Protein AF-0000000080308800 (afdb_homodimer)

Solvent-accessible surface area (backbone atoms only — not comparable to full-atom values): 27807 Å² total; per-residue (Å²): 137,79,76,79,68,70,75,66,76,70,66,72,67,48,75,82,50,68,54,34,35,30,40,33,34,30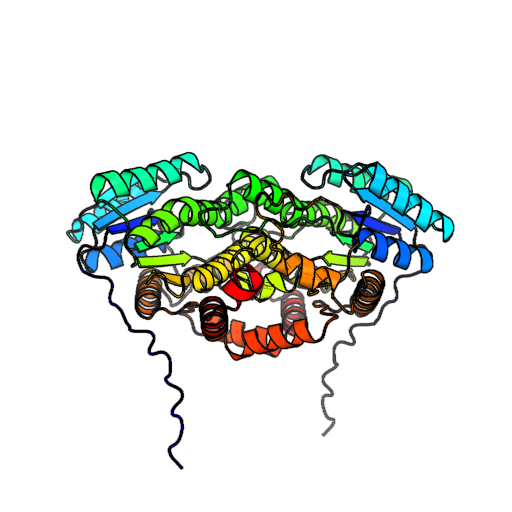,19,28,42,34,51,30,27,28,38,49,39,55,38,15,68,52,42,18,28,37,41,36,21,13,73,46,65,68,34,31,51,51,36,50,52,58,26,44,74,55,69,27,52,74,47,76,46,84,33,53,54,68,37,59,66,47,48,44,50,51,44,50,48,37,34,73,75,66,73,42,53,35,32,41,34,39,46,42,68,60,53,52,43,37,45,83,41,66,52,53,65,69,58,42,49,52,39,38,32,32,38,28,45,22,40,51,44,49,44,34,55,41,44,58,56,23,54,74,67,42,35,34,38,36,40,38,61,40,27,35,44,28,72,68,19,52,60,42,23,40,60,41,12,18,21,22,15,19,42,40,26,42,35,47,15,45,36,26,68,25,58,83,39,54,42,31,35,19,26,35,22,43,59,66,39,29,42,74,65,66,84,66,50,60,34,88,37,59,64,42,70,34,58,48,44,47,22,70,66,31,90,41,43,27,56,59,49,30,52,47,46,51,53,29,43,29,50,50,32,39,67,35,49,78,40,68,66,36,48,49,50,52,51,46,38,64,73,42,49,59,55,39,42,54,51,50,22,50,46,41,62,78,30,57,45,42,63,37,62,53,72,115,137,82,75,79,69,71,75,66,76,70,67,74,68,48,75,80,51,68,55,33,34,29,40,32,33,30,19,28,42,35,53,30,26,28,38,48,40,55,39,15,68,54,42,19,28,37,40,36,21,13,72,45,65,69,35,30,50,51,36,50,53,58,25,45,75,56,69,25,53,73,47,75,46,84,34,53,53,66,36,58,66,49,48,44,49,50,45,50,49,38,35,73,74,66,73,41,52,35,32,41,35,39,46,41,65,59,53,50,44,38,46,82,43,67,50,53,65,68,58,42,48,53,38,40,33,31,38,30,44,22,40,52,44,48,44,35,55,40,43,56,57,22,54,74,69,44,36,35,39,36,38,39,59,40,26,36,44,30,73,68,19,52,61,41,24,40,61,40,11,18,23,21,15,19,42,42,26,41,36,46,14,44,38,27,67,25,59,83,40,54,41,31,34,17,25,35,22,41,59,66,38,31,42,74,65,64,85,64,51,60,35,87,38,59,65,43,69,37,57,50,46,46,21,71,67,30,91,41,43,27,56,57,50,30,52,48,47,52,54,30,42,30,51,48,32,40,66,35,49,79,40,66,66,34,47,50,50,53,51,48,38,65,73,42,49,61,56,38,42,53,51,52,22,50,46,42,63,78,29,57,44,41,64,40,63,52,70,116

InterPro domains:
  IPR002347 Short-chain dehydrogenase/reductase SDR [PF00106] (23-210)
  IPR002347 Short-chain dehydrogenase/reductase SDR [PR00080] (95-106)
  IPR002347 Short-chain dehydrogenase/reductase SDR [PR00080] (148-156)
  IPR002347 Short-chain dehydrogenase/reductase SDR [PR00080] (168-187)
  IPR002347 Short-chain dehydrogenase/reductase SDR [PR00081] (21-38)
  IPR002347 Short-chain dehydrogenase/reductase SDR [PR00081] (95-106)
  IPR002347 Short-chain dehydrogenase/reductase SDR [PR00081] (142-158)
  IPR002347 Short-chain dehydrogenase/reductase SDR [PR00081] (168-187)
  IPR002347 Short-chain dehydrogenase/reductase SDR [PR00081] (189-206)
  IPR020904 Short-chain dehydrogenase/reductase, conserved site [PS00061] (155-183)
  IPR036291 NAD(P)-binding domain superfamily [SSF51735] (19-262)

Structure (mmCIF, N/CA/C/O backbone):
data_AF-0000000080308800-model_v1
#
loop_
_entity.id
_entity.type
_entity.pdbx_description
1 polymer 'Oxidoreductase, short chain dehydrogenase/reductase family'
#
loop_
_atom_site.group_PDB
_atom_site.id
_atom_site.type_symbol
_atom_site.label_atom_id
_atom_site.label_alt_id
_atom_site.label_comp_id
_atom_site.label_asym_id
_atom_site.label_entity_id
_atom_site.label_seq_id
_atom_site.pdbx_PDB_ins_code
_atom_site.Cartn_x
_atom_site.Cartn_y
_atom_site.Cartn_z
_atom_site.occupancy
_atom_site.B_iso_or_equiv
_atom_site.auth_seq_id
_atom_site.auth_comp_id
_atom_site.auth_asym_id
_atom_site.auth_atom_id
_atom_site.pdbx_PDB_model_num
ATOM 1 N N . MET A 1 1 ? 21.297 4.211 -44.062 1 25.95 1 MET A N 1
ATOM 2 C CA . MET A 1 1 ? 20.547 4.898 -43.031 1 25.95 1 MET A CA 1
ATOM 3 C C . MET A 1 1 ? 19.656 3.922 -42.25 1 25.95 1 MET A C 1
ATOM 5 O O . MET A 1 1 ? 18.484 3.742 -42.594 1 25.95 1 MET A O 1
ATOM 9 N N . GLY A 1 2 ? 20.141 2.686 -41.875 1 29.83 2 GLY A N 1
ATOM 10 C CA . GLY A 1 2 ? 19.469 1.506 -41.344 1 29.83 2 GLY A CA 1
ATOM 11 C C . GLY A 1 2 ? 18.859 1.725 -39.969 1 29.83 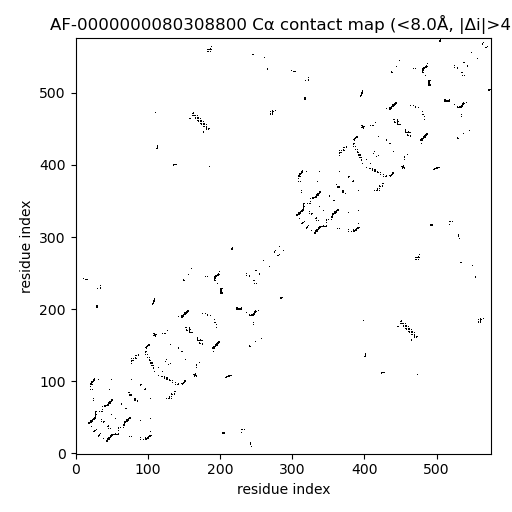2 GLY A C 1
ATOM 12 O O . GLY A 1 2 ? 19.5 2.295 -39.094 1 29.83 2 GLY A O 1
ATOM 13 N N . GLY A 1 3 ? 17.531 1.901 -39.969 1 29.77 3 GLY A N 1
ATOM 14 C CA . GLY A 1 3 ? 16.688 2.211 -38.844 1 29.77 3 GLY A CA 1
ATOM 15 C C . GLY A 1 3 ? 16.938 1.305 -37.625 1 29.77 3 GLY A C 1
ATOM 16 O O . GLY A 1 3 ? 17.125 0.095 -37.812 1 29.77 3 GLY A O 1
ATOM 17 N N . ALA A 1 4 ? 17.75 1.737 -36.656 1 31.89 4 ALA A N 1
ATOM 18 C CA . ALA A 1 4 ? 17.938 1.038 -35.406 1 31.89 4 ALA A CA 1
ATOM 19 C C . ALA A 1 4 ? 16.609 0.513 -34.844 1 31.89 4 ALA A C 1
ATOM 21 O O . ALA A 1 4 ? 15.781 1.288 -34.375 1 31.89 4 ALA A O 1
ATOM 22 N N . ARG A 1 5 ? 15.984 -0.491 -35.562 1 31.8 5 ARG A N 1
ATOM 23 C CA . ARG A 1 5 ? 14.805 -1.119 -35 1 31.8 5 ARG A CA 1
ATOM 24 C C . ARG A 1 5 ? 15.023 -1.452 -33.531 1 31.8 5 ARG A C 1
ATOM 26 O O . ARG A 1 5 ? 16.047 -2.039 -33.156 1 31.8 5 ARG A O 1
ATOM 33 N N . GLY A 1 6 ? 14.719 -0.58 -32.688 1 32.81 6 GLY A N 1
ATOM 34 C CA . GLY A 1 6 ? 14.734 -0.789 -31.25 1 32.81 6 GLY A CA 1
ATOM 35 C C . GLY A 1 6 ? 14.398 -2.213 -30.859 1 32.81 6 GLY A C 1
ATOM 36 O O . GLY A 1 6 ? 13.414 -2.781 -31.344 1 32.81 6 GLY A O 1
ATOM 37 N N . ARG A 1 7 ? 15.352 -3.137 -30.797 1 28.95 7 ARG A N 1
ATOM 38 C CA . ARG A 1 7 ? 15.133 -4.48 -30.281 1 28.95 7 ARG A CA 1
ATOM 39 C C . ARG A 1 7 ? 14.07 -4.477 -29.188 1 28.95 7 ARG A C 1
ATOM 41 O O . ARG A 1 7 ? 14.297 -3.953 -28.094 1 28.95 7 ARG A O 1
ATOM 48 N N . ARG A 1 8 ? 12.859 -4.312 -29.547 1 34.62 8 ARG A N 1
ATOM 49 C CA . ARG A 1 8 ? 11.805 -4.664 -28.594 1 34.62 8 ARG A CA 1
ATOM 50 C C . ARG A 1 8 ? 12.203 -5.867 -27.75 1 34.62 8 ARG A C 1
ATOM 52 O O . ARG A 1 8 ? 12.516 -6.934 -28.281 1 34.62 8 ARG A O 1
ATOM 59 N N . LEU A 1 9 ? 12.883 -5.699 -26.703 1 39.72 9 LEU A N 1
ATOM 60 C CA . LEU A 1 9 ? 13.148 -6.793 -25.781 1 39.72 9 LEU A CA 1
ATOM 61 C C . LEU A 1 9 ? 12.039 -7.836 -25.828 1 39.72 9 LEU A C 1
ATOM 63 O O . LEU A 1 9 ? 10.898 -7.551 -25.484 1 39.72 9 LEU A O 1
ATOM 67 N N . ARG A 1 10 ? 12.047 -8.602 -26.828 1 40.31 10 ARG A N 1
ATOM 68 C CA . ARG A 1 10 ? 11.117 -9.711 -27.016 1 40.31 10 ARG A CA 1
ATOM 69 C C . ARG A 1 10 ? 10.859 -10.43 -25.688 1 40.31 10 ARG A C 1
ATOM 71 O O . ARG A 1 10 ? 11.773 -11.023 -25.109 1 40.31 10 ARG A O 1
ATOM 78 N N . MET A 1 11 ? 10.062 -9.812 -24.859 1 48.62 11 MET A N 1
ATOM 79 C CA . MET A 1 11 ? 9.633 -10.594 -23.703 1 48.62 11 MET A CA 1
ATOM 80 C C . MET A 1 11 ? 9.32 -12.031 -24.094 1 48.62 11 MET A C 1
ATOM 82 O O . MET A 1 11 ? 8.469 -12.273 -24.953 1 48.62 11 MET A O 1
ATOM 86 N N . THR A 1 12 ? 10.266 -12.914 -24.25 1 51.81 12 THR A N 1
ATOM 87 C CA . THR A 1 12 ? 10.086 -14.32 -24.609 1 51.81 12 THR A CA 1
ATOM 88 C C . THR A 1 12 ? 8.898 -14.922 -23.859 1 51.81 12 THR A C 1
ATOM 90 O O . THR A 1 12 ? 8.805 -14.805 -22.641 1 51.81 12 THR A O 1
ATOM 93 N N . THR A 1 13 ? 7.742 -15.039 -24.531 1 64.81 13 THR A N 1
ATOM 94 C CA . THR A 1 13 ? 6.555 -15.742 -24.062 1 64.81 13 THR A CA 1
ATOM 95 C C . THR A 1 13 ? 6.891 -17.188 -23.703 1 64.81 13 THR A C 1
ATOM 97 O O . THR A 1 13 ? 7.523 -17.891 -24.484 1 64.81 13 THR A O 1
ATOM 100 N N . SER A 1 14 ? 6.996 -17.484 -22.344 1 81.38 14 SER A N 1
ATOM 101 C CA . SER A 1 14 ? 7.133 -18.859 -21.891 1 81.38 14 SER A CA 1
ATOM 102 C C . SER A 1 14 ? 5.824 -19.391 -21.312 1 81.38 14 SER A C 1
ATOM 104 O O . SER A 1 14 ? 5.148 -18.688 -20.547 1 81.38 14 SER A O 1
ATOM 106 N N . LYS A 1 15 ? 5.391 -20.516 -21.828 1 91.31 15 LYS A N 1
ATOM 107 C CA . LYS A 1 15 ? 4.203 -21.188 -21.312 1 91.31 15 LYS A CA 1
ATOM 108 C C . LYS A 1 15 ? 4.504 -21.922 -20.016 1 91.31 15 LYS A C 1
ATOM 110 O O . LYS A 1 15 ? 5.586 -22.484 -19.859 1 91.31 15 LYS A O 1
ATOM 115 N N . ILE A 1 16 ? 3.568 -21.859 -19.094 1 95.25 16 ILE A N 1
ATOM 116 C CA . ILE A 1 16 ? 3.67 -22.688 -17.906 1 95.25 16 ILE A CA 1
ATOM 117 C C . ILE A 1 16 ? 3.633 -24.156 -18.297 1 95.25 16 ILE A C 1
ATOM 119 O O . ILE A 1 16 ? 2.658 -24.625 -18.906 1 95.25 16 ILE A O 1
ATOM 123 N N . PRO A 1 17 ? 4.613 -24.875 -18.016 1 93.69 17 PRO A N 1
ATOM 124 C CA . PRO A 1 17 ? 4.688 -26.266 -18.484 1 93.69 17 PRO A CA 1
ATOM 125 C C . PRO A 1 17 ? 3.756 -27.203 -17.719 1 93.69 17 PRO A C 1
ATOM 127 O O . PRO A 1 17 ? 3.375 -26.906 -16.594 1 93.69 17 PRO A O 1
ATOM 130 N N . SER A 1 18 ? 3.449 -28.266 -18.453 1 94.94 18 SER A N 1
ATOM 131 C CA . SER A 1 18 ? 2.801 -29.344 -17.734 1 94.94 18 SER A CA 1
ATOM 132 C C . SER A 1 18 ? 3.678 -29.859 -16.594 1 94.94 18 SER A C 1
ATOM 134 O O . SER A 1 18 ? 4.895 -29.969 -16.75 1 94.94 18 SER A O 1
ATOM 136 N N . GLY A 1 19 ? 3.047 -30.094 -15.422 1 96.19 19 GLY A N 1
ATOM 137 C CA . GLY A 1 19 ? 3.783 -30.547 -14.258 1 96.19 19 GLY A CA 1
ATOM 138 C C . GLY A 1 19 ? 4.301 -29.422 -13.391 1 96.19 19 GLY A C 1
ATOM 139 O O . GLY A 1 19 ? 4.941 -29.656 -12.367 1 96.19 19 GLY A O 1
ATOM 140 N N . ALA A 1 20 ? 4.035 -28.188 -13.844 1 97.06 20 ALA A N 1
ATOM 141 C CA . ALA A 1 20 ? 4.516 -27.047 -13.07 1 97.06 20 ALA A CA 1
ATOM 142 C C . ALA A 1 20 ? 4.109 -27.156 -11.602 1 97.06 20 ALA A C 1
ATOM 144 O O . ALA A 1 20 ? 2.949 -27.453 -11.297 1 97.06 20 ALA A O 1
ATOM 145 N N . ARG A 1 21 ? 5.059 -27.047 -10.703 1 98 21 ARG A N 1
ATOM 146 C CA . ARG A 1 21 ? 4.836 -27.031 -9.258 1 98 21 ARG A CA 1
ATOM 147 C C . ARG A 1 21 ? 4.242 -25.703 -8.805 1 98 21 ARG A C 1
ATOM 149 O O . ARG A 1 21 ? 4.938 -24.688 -8.781 1 98 21 ARG A O 1
ATOM 156 N N . SER A 1 22 ? 2.934 -25.734 -8.477 1 98.62 22 SER A N 1
ATOM 157 C CA . SER A 1 22 ? 2.186 -24.5 -8.281 1 98.62 22 SER A CA 1
ATOM 158 C C . SER A 1 22 ? 1.629 -24.406 -6.867 1 98.62 22 SER A C 1
ATOM 160 O O . SER A 1 22 ? 0.967 -25.328 -6.391 1 98.62 22 SER A O 1
ATOM 162 N N . VAL A 1 23 ? 1.901 -23.297 -6.219 1 98.88 23 VAL A N 1
ATOM 163 C CA . VAL A 1 23 ? 1.434 -23.016 -4.863 1 98.88 23 VAL A CA 1
ATOM 164 C C . VAL A 1 23 ? 0.391 -21.906 -4.895 1 98.88 23 VAL A C 1
ATOM 166 O O . VAL A 1 23 ? 0.621 -20.844 -5.48 1 98.88 23 VAL A O 1
ATOM 169 N N . ILE A 1 24 ? -0.815 -22.141 -4.277 1 98.88 24 ILE A N 1
ATOM 170 C CA . ILE A 1 24 ? -1.906 -21.172 -4.281 1 98.88 24 ILE A CA 1
ATOM 171 C C . ILE A 1 24 ? -2.426 -20.969 -2.861 1 98.88 24 ILE A C 1
ATOM 173 O O . ILE A 1 24 ? -2.744 -21.938 -2.166 1 98.88 24 ILE A O 1
ATOM 177 N N . THR A 1 25 ? -2.469 -19.734 -2.42 1 98.81 25 THR A N 1
ATOM 178 C CA . THR A 1 25 ? -3.148 -19.406 -1.174 1 98.81 25 THR A CA 1
ATOM 179 C C . THR A 1 25 ? -4.57 -18.922 -1.444 1 98.81 25 THR A C 1
ATOM 181 O O . THR A 1 25 ? -4.852 -18.375 -2.51 1 98.81 25 THR A O 1
ATOM 184 N N . GLY A 1 26 ? -5.418 -19.125 -0.43 1 98 26 GLY A N 1
ATOM 185 C CA . GLY A 1 26 ? -6.816 -18.781 -0.639 1 98 26 GLY A CA 1
ATOM 186 C C . GLY A 1 26 ? -7.484 -19.609 -1.721 1 98 26 GLY A C 1
ATOM 187 O O . GLY A 1 26 ? -8.227 -19.078 -2.551 1 98 26 GLY A O 1
ATOM 188 N N . ALA A 1 27 ? -7.223 -20.859 -1.742 1 98.31 27 ALA A N 1
ATOM 189 C CA . ALA A 1 27 ? -7.637 -21.734 -2.842 1 98.31 27 ALA A CA 1
ATOM 190 C C . ALA A 1 27 ? -9.023 -22.312 -2.586 1 98.31 27 ALA A C 1
ATOM 192 O O . ALA A 1 27 ? -9.547 -23.062 -3.414 1 98.31 27 ALA A O 1
ATOM 193 N N . GLY A 1 28 ? -9.648 -21.969 -1.49 1 96.88 28 GLY A N 1
ATOM 194 C CA . GLY A 1 28 ? -10.867 -22.641 -1.077 1 96.88 28 GLY A CA 1
ATOM 195 C C . GLY A 1 28 ? -12.117 -22.078 -1.733 1 96.88 28 GLY A C 1
ATOM 196 O O . GLY A 1 28 ? -13.203 -22.641 -1.616 1 96.88 28 GLY A O 1
ATOM 197 N N . SER A 1 29 ? -11.969 -20.906 -2.383 1 94.44 29 SER A N 1
ATOM 198 C CA . SER A 1 29 ? -13.148 -20.297 -2.992 1 94.44 29 SER A CA 1
ATOM 199 C C . SER A 1 29 ? -12.75 -19.266 -4.043 1 94.44 29 SER A C 1
ATOM 201 O O . SER A 1 29 ? -11.562 -19.016 -4.258 1 94.44 29 SER A O 1
ATOM 203 N N . GLY A 1 30 ? -13.75 -18.891 -4.77 1 93.56 30 GLY A N 1
ATOM 204 C CA . GLY A 1 30 ? -13.602 -17.734 -5.637 1 93.56 30 GLY A CA 1
ATOM 205 C C . GLY A 1 30 ? -12.5 -17.891 -6.668 1 93.56 30 GLY A C 1
ATOM 206 O O . GLY A 1 30 ? -12.422 -18.922 -7.344 1 93.56 30 GLY A O 1
ATOM 207 N N . PHE A 1 31 ? -11.812 -16.812 -6.832 1 96.69 31 PHE A N 1
ATOM 208 C CA . PHE A 1 31 ? -10.734 -16.781 -7.812 1 96.69 31 PHE A CA 1
ATOM 209 C C . PHE A 1 31 ? -9.703 -17.859 -7.508 1 96.69 31 PHE A C 1
ATOM 211 O O . PHE A 1 31 ? -9.172 -18.5 -8.422 1 96.69 31 PHE A O 1
ATOM 218 N N . GLY A 1 32 ? -9.359 -18.047 -6.211 1 97.81 32 GLY A N 1
ATOM 219 C CA . GLY A 1 32 ? -8.391 -19.062 -5.82 1 97.81 32 GLY A CA 1
ATOM 220 C C . GLY A 1 32 ? -8.75 -20.453 -6.305 1 97.81 32 GLY A C 1
ATOM 221 O O . GLY A 1 32 ? -7.895 -21.188 -6.805 1 97.81 32 GLY A O 1
ATOM 222 N N . ARG A 1 33 ? -10 -20.797 -6.164 1 97.44 33 ARG A N 1
ATOM 223 C CA . ARG A 1 33 ? -10.477 -22.078 -6.691 1 97.44 33 ARG A CA 1
ATOM 224 C C . ARG A 1 33 ? -10.375 -22.109 -8.211 1 97.44 33 ARG A C 1
ATOM 226 O O . ARG A 1 33 ? -9.883 -23.078 -8.781 1 97.44 33 ARG A O 1
ATOM 233 N N . ALA A 1 34 ? -10.805 -21.031 -8.844 1 97.38 34 ALA A N 1
ATOM 234 C CA . ALA A 1 34 ? -10.836 -20.984 -10.297 1 97.38 34 ALA A CA 1
ATOM 235 C C . ALA A 1 34 ? -9.438 -21.125 -10.883 1 97.38 34 ALA A C 1
ATOM 237 O O . ALA A 1 34 ? -9.234 -21.875 -11.852 1 97.38 34 ALA A O 1
ATOM 238 N N . VAL A 1 35 ? -8.484 -20.422 -10.297 1 98.25 35 VAL A N 1
ATOM 239 C CA . VAL A 1 35 ? -7.129 -20.484 -10.836 1 98.25 35 VAL A CA 1
ATOM 240 C C . VAL A 1 35 ? -6.504 -21.844 -10.531 1 98.25 35 VAL A C 1
ATOM 242 O O . VAL A 1 35 ? -5.73 -22.359 -11.336 1 98.25 35 VAL A O 1
ATOM 245 N N . SER A 1 36 ? -6.844 -22.438 -9.406 1 98.31 36 SER A N 1
ATOM 246 C CA . SER A 1 36 ? -6.398 -23.781 -9.086 1 98.31 36 SER A CA 1
ATOM 247 C C . SER A 1 36 ? -6.895 -24.781 -10.125 1 98.31 36 SER A C 1
ATOM 249 O O . SER A 1 36 ? -6.125 -25.609 -10.617 1 98.31 36 SER A O 1
ATOM 251 N N . LEU A 1 37 ? -8.133 -24.688 -10.484 1 97.94 37 LEU A N 1
ATOM 252 C CA . LEU A 1 37 ? -8.734 -25.594 -11.453 1 97.94 37 LEU A CA 1
ATOM 253 C C . LEU A 1 37 ? -8.141 -25.375 -12.844 1 97.94 37 LEU A C 1
ATOM 255 O O . LEU A 1 37 ? -7.906 -26.344 -13.578 1 97.94 37 LEU A O 1
ATOM 259 N N . ALA A 1 38 ? -7.93 -24.125 -13.188 1 97.75 38 ALA A N 1
ATOM 260 C CA . ALA A 1 38 ? -7.32 -23.812 -14.484 1 97.75 38 ALA A CA 1
ATOM 261 C C . ALA A 1 38 ? -5.918 -24.406 -14.578 1 97.75 38 ALA A C 1
ATOM 263 O O . ALA A 1 38 ? -5.539 -24.953 -15.617 1 97.75 38 ALA A O 1
ATOM 264 N N . LEU A 1 39 ? -5.133 -24.344 -13.5 1 98.06 39 LEU A N 1
ATOM 265 C CA . LEU A 1 39 ? -3.791 -24.906 -13.469 1 98.06 39 LEU A CA 1
ATOM 266 C C . LEU A 1 39 ? -3.85 -26.438 -13.5 1 98.06 39 LEU A C 1
ATOM 268 O O . LEU A 1 39 ? -3.025 -27.078 -14.156 1 98.06 39 LEU A O 1
ATOM 272 N N . ALA A 1 40 ? -4.82 -26.984 -12.836 1 97.5 40 ALA A N 1
ATOM 273 C CA . ALA A 1 40 ? -5.016 -28.438 -12.867 1 97.5 40 ALA A CA 1
ATOM 274 C C . ALA A 1 40 ? -5.258 -28.922 -14.297 1 97.5 40 ALA A C 1
ATOM 276 O O . ALA A 1 40 ? -4.676 -29.922 -14.727 1 97.5 40 ALA A O 1
ATOM 277 N N . GLU A 1 41 ? -6.066 -28.203 -14.992 1 96 41 GLU A N 1
ATOM 278 C CA . GLU A 1 41 ? -6.402 -28.547 -16.375 1 96 41 GLU A CA 1
ATOM 279 C C . GLU A 1 41 ? -5.168 -28.5 -17.266 1 96 41 GLU A C 1
ATOM 281 O O . GLU A 1 41 ? -5.086 -29.234 -18.266 1 96 41 GLU A O 1
ATOM 286 N N . ARG A 1 42 ? -4.25 -27.734 -16.844 1 93.69 42 ARG A N 1
ATOM 287 C CA . ARG A 1 42 ? -3.016 -27.578 -17.609 1 93.69 42 ARG A CA 1
ATOM 288 C C . ARG A 1 42 ? -1.974 -28.609 -17.188 1 93.69 42 ARG A C 1
ATOM 290 O O . ARG A 1 42 ? -0.841 -28.594 -17.672 1 93.69 42 ARG A O 1
ATOM 297 N N . GLY A 1 43 ? -2.326 -29.422 -16.219 1 95.81 43 GLY A N 1
ATOM 298 C CA . GLY A 1 43 ? -1.463 -30.531 -15.805 1 95.81 43 GLY A CA 1
ATOM 299 C C . GLY A 1 43 ? -0.522 -30.156 -14.672 1 95.81 43 GLY A C 1
ATOM 300 O O . GLY A 1 43 ? 0.461 -30.859 -14.422 1 95.81 43 GLY A O 1
ATOM 301 N N . ALA A 1 44 ? -0.788 -29.109 -13.961 1 97.06 44 ALA A N 1
ATOM 302 C CA . ALA A 1 44 ? 0.091 -28.641 -12.891 1 97.06 44 ALA A CA 1
ATOM 303 C C . ALA A 1 44 ? -0.016 -29.547 -11.664 1 97.06 44 ALA A C 1
ATOM 305 O O . ALA A 1 44 ? -1.026 -30.219 -11.469 1 97.06 44 ALA A O 1
ATOM 306 N N . ARG A 1 45 ? 1.043 -29.625 -10.945 1 97.81 45 ARG A N 1
ATOM 307 C CA . ARG A 1 45 ? 1.02 -30.109 -9.57 1 97.81 45 ARG A CA 1
ATOM 308 C C . ARG A 1 45 ? 0.654 -29 -8.602 1 97.81 45 ARG A C 1
ATOM 310 O O . ARG A 1 45 ? 1.203 -27.891 -8.672 1 97.81 45 ARG A O 1
ATOM 317 N N . LEU A 1 46 ? -0.255 -29.312 -7.715 1 98.62 46 LEU A N 1
ATOM 318 C CA . LEU A 1 46 ? -0.826 -28.203 -6.945 1 98.62 46 LEU A CA 1
ATOM 319 C C . LEU A 1 46 ? -0.58 -28.406 -5.453 1 98.62 46 LEU A C 1
ATOM 321 O O . LEU A 1 46 ? -0.796 -29.484 -4.918 1 98.62 46 LEU A O 1
ATOM 325 N N . LEU A 1 47 ? -0.049 -27.422 -4.781 1 98.81 47 LEU A N 1
ATOM 326 C CA . LEU A 1 47 ? -0.115 -27.234 -3.336 1 98.81 47 LEU A CA 1
ATOM 327 C C . LEU A 1 47 ? -1.091 -26.125 -2.977 1 98.81 47 LEU A C 1
ATOM 329 O O . LEU A 1 47 ? -0.773 -24.938 -3.133 1 98.81 47 LEU A O 1
ATOM 333 N N . LEU A 1 48 ? -2.312 -26.547 -2.49 1 98.81 48 LEU A N 1
ATOM 334 C CA . LEU A 1 48 ? -3.408 -25.609 -2.23 1 98.81 48 LEU A CA 1
ATOM 335 C C . LEU A 1 48 ? -3.535 -25.328 -0.739 1 98.81 48 LEU A C 1
ATOM 337 O O . LEU A 1 48 ? -3.379 -26.219 0.087 1 98.81 48 LEU A O 1
ATOM 341 N N . SER A 1 49 ? -3.809 -24.062 -0.409 1 98.88 49 SER A N 1
ATOM 342 C CA . SER A 1 49 ? -4.02 -23.734 0.997 1 98.88 49 SER A CA 1
ATOM 343 C C . SER A 1 49 ? -5.188 -22.766 1.17 1 98.88 49 SER A C 1
ATOM 345 O O . SER A 1 49 ? -5.52 -22.016 0.25 1 98.88 49 SER A O 1
ATOM 347 N N . ASP A 1 50 ? -5.777 -22.844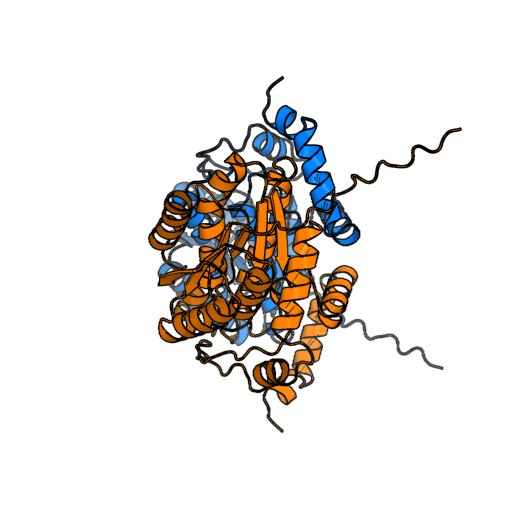 2.273 1 98.44 50 ASP A N 1
ATOM 348 C CA . ASP A 1 50 ? -6.852 -21.953 2.727 1 98.44 50 ASP A CA 1
ATOM 349 C C . ASP A 1 50 ? -7.09 -22.109 4.227 1 98.44 50 ASP A C 1
ATOM 351 O O . ASP A 1 50 ? -6.672 -23.109 4.828 1 98.44 50 ASP A O 1
ATOM 355 N N . VAL A 1 51 ? -7.727 -21.141 4.785 1 98.06 51 VAL A N 1
ATOM 356 C CA . VAL A 1 51 ? -8.102 -21.266 6.191 1 98.06 51 VAL A CA 1
ATOM 357 C C . VAL A 1 51 ? -9.375 -22.094 6.32 1 98.06 51 VAL A C 1
ATOM 359 O O . VAL A 1 51 ? -9.617 -22.703 7.359 1 98.06 51 VAL A O 1
ATOM 362 N N . SER A 1 52 ? -10.188 -22.109 5.297 1 97.12 52 SER A N 1
ATOM 363 C CA . SER A 1 52 ? -11.445 -22.844 5.301 1 97.12 52 SER A CA 1
ATOM 364 C C . SER A 1 52 ? -11.219 -24.312 4.949 1 97.12 52 SER A C 1
ATOM 366 O O . SER A 1 52 ? -10.961 -24.656 3.791 1 97.12 52 SER A O 1
ATOM 368 N N . LYS A 1 53 ? -11.391 -25.141 5.949 1 97.88 53 LYS A N 1
ATOM 369 C CA . LYS A 1 53 ? -11.234 -26.578 5.723 1 97.88 53 LYS A CA 1
ATOM 370 C C . LYS A 1 53 ? -12.242 -27.094 4.695 1 97.88 53 LYS A C 1
ATOM 372 O O . LYS A 1 53 ? -11.875 -27.812 3.77 1 97.88 53 LYS A O 1
ATOM 377 N N . GLU A 1 54 ? -13.461 -26.688 4.871 1 97.69 54 GLU A N 1
ATOM 378 C CA . GLU A 1 54 ? -14.516 -27.141 3.979 1 97.69 54 GLU A CA 1
ATOM 379 C C . GLU A 1 54 ? -14.305 -26.625 2.561 1 97.69 54 GLU A C 1
ATOM 381 O O . GLU A 1 54 ? -14.43 -27.375 1.592 1 97.69 54 GLU A O 1
ATOM 386 N N . GLY A 1 55 ? -13.992 -25.344 2.426 1 96.94 55 GLY A N 1
ATOM 387 C CA . GLY A 1 55 ? -13.742 -24.75 1.118 1 96.94 55 GLY A CA 1
ATOM 388 C C . GLY A 1 55 ? -12.57 -25.391 0.396 1 96.94 55 GLY A C 1
ATOM 389 O O . GLY A 1 55 ? -12.648 -25.672 -0.802 1 96.94 55 GLY A O 1
ATOM 390 N N . LEU A 1 56 ? -11.523 -25.641 1.157 1 98.25 56 LEU A N 1
ATOM 391 C CA . LEU A 1 56 ? -10.328 -26.25 0.582 1 98.25 56 LEU A CA 1
ATOM 392 C C . LEU A 1 56 ? -10.617 -27.672 0.117 1 98.25 56 LEU A C 1
ATOM 394 O O . LEU A 1 56 ? -10.195 -28.078 -0.969 1 98.25 56 LEU A O 1
ATOM 398 N N . ALA A 1 57 ? -11.344 -28.391 0.893 1 98.19 57 ALA A N 1
ATOM 399 C CA . ALA A 1 57 ? -11.695 -29.766 0.539 1 98.19 57 ALA A CA 1
ATOM 400 C C . ALA A 1 57 ? -12.492 -29.812 -0.758 1 98.19 57 ALA A C 1
ATOM 402 O O . ALA A 1 57 ? -12.289 -30.703 -1.593 1 98.19 57 ALA A O 1
ATOM 403 N N . GLU A 1 58 ? -13.375 -28.906 -0.857 1 97.56 58 GLU A N 1
ATOM 404 C CA . GLU A 1 58 ? -14.172 -28.828 -2.078 1 97.56 58 GLU A CA 1
ATOM 405 C C . GLU A 1 58 ? -13.297 -28.547 -3.295 1 97.56 58 GLU A C 1
ATOM 407 O O . GLU A 1 58 ? -13.438 -29.203 -4.328 1 97.56 58 GLU A O 1
ATOM 412 N N . SER A 1 59 ? -12.406 -27.594 -3.182 1 97.62 59 SER A N 1
ATOM 413 C CA . SER A 1 59 ? -11.492 -27.266 -4.273 1 97.62 59 SER A CA 1
ATOM 414 C C . SER A 1 59 ? -10.602 -28.438 -4.625 1 97.62 59 SER A C 1
ATOM 416 O O . SER A 1 59 ? -10.359 -28.719 -5.801 1 97.62 59 SER A O 1
ATOM 418 N N . VAL A 1 60 ? -10.109 -29.109 -3.645 1 98.25 60 VAL A N 1
ATOM 419 C CA . VAL A 1 60 ? -9.258 -30.281 -3.842 1 98.25 60 VAL A CA 1
ATOM 420 C C . VAL A 1 60 ? -10.023 -31.359 -4.598 1 98.25 60 VAL A C 1
ATOM 422 O O . VAL A 1 60 ? -9.508 -31.953 -5.555 1 98.25 60 VAL A O 1
ATOM 425 N N . SER A 1 61 ? -11.234 -31.578 -4.188 1 97.75 61 SER A N 1
ATOM 426 C CA . SER A 1 61 ? -12.062 -32.594 -4.84 1 97.75 61 SER A CA 1
ATOM 427 C C . SER A 1 61 ? -12.281 -32.25 -6.312 1 97.75 61 SER A C 1
ATOM 429 O O . SER A 1 61 ? -12.141 -33.125 -7.176 1 97.75 61 SER A O 1
ATOM 431 N N . MET A 1 62 ? -12.602 -31.031 -6.57 1 96.69 62 MET A N 1
ATOM 432 C CA . MET A 1 62 ? -12.836 -30.594 -7.941 1 96.69 62 MET A CA 1
ATOM 433 C C . MET A 1 62 ? -11.57 -30.734 -8.781 1 96.69 62 MET A C 1
ATOM 435 O O . MET A 1 62 ? -11.633 -31.172 -9.938 1 96.69 62 MET A O 1
ATOM 439 N N . ALA A 1 63 ? -10.445 -30.391 -8.211 1 96.5 63 ALA A N 1
ATOM 440 C CA . ALA A 1 63 ? -9.18 -30.422 -8.938 1 96.5 63 ALA A CA 1
ATOM 441 C C . ALA A 1 63 ? -8.734 -31.859 -9.188 1 96.5 63 ALA A C 1
ATOM 443 O O . ALA A 1 63 ? -8.164 -32.156 -10.234 1 96.5 63 ALA A O 1
ATOM 444 N N . ARG A 1 64 ? -8.945 -32.719 -8.266 1 94.88 64 ARG A N 1
ATOM 445 C CA . ARG A 1 64 ? -8.617 -34.125 -8.445 1 94.88 64 ARG A CA 1
ATOM 446 C C . ARG A 1 64 ? -9.422 -34.75 -9.594 1 94.88 64 ARG A C 1
ATOM 448 O O . ARG A 1 64 ? -8.922 -35.594 -10.328 1 94.88 64 ARG A O 1
ATOM 455 N N . GLY A 1 65 ? -10.609 -34.312 -9.656 1 92.19 65 GLY A N 1
ATOM 456 C CA . GLY A 1 65 ? -11.445 -34.75 -10.758 1 92.19 65 GLY A CA 1
ATOM 457 C C . GLY A 1 65 ? -10.875 -34.438 -12.117 1 92.19 65 GLY A C 1
ATOM 458 O O . GLY A 1 65 ? -11.211 -35.062 -13.117 1 92.19 65 GLY A O 1
ATOM 459 N N . LYS A 1 66 ? -9.93 -33.531 -12.148 1 90.75 66 LYS A N 1
ATOM 460 C CA . LYS A 1 66 ? -9.305 -33.094 -13.398 1 90.75 66 LYS A CA 1
ATOM 461 C C . LYS A 1 66 ? -7.973 -33.812 -13.617 1 90.75 66 LYS A C 1
ATOM 463 O O . LYS A 1 66 ? -7.281 -33.562 -14.602 1 90.75 66 LYS A O 1
ATOM 468 N N . GLY A 1 67 ? -7.59 -34.688 -12.656 1 86.69 67 GLY A N 1
ATOM 469 C CA . GLY A 1 67 ? -6.391 -35.5 -12.805 1 86.69 67 GLY A CA 1
ATOM 470 C C . GLY A 1 67 ? -5.156 -34.844 -12.203 1 86.69 67 GLY A C 1
ATOM 471 O O . GLY A 1 67 ? -4.035 -35.281 -12.445 1 86.69 67 GLY A O 1
ATOM 472 N N . ALA A 1 68 ? -5.289 -33.844 -11.469 1 87.5 68 ALA A N 1
ATOM 473 C CA . ALA A 1 68 ? -4.141 -33.094 -10.938 1 87.5 68 ALA A CA 1
ATOM 474 C C . ALA A 1 68 ? -3.562 -33.812 -9.711 1 87.5 68 ALA A C 1
ATOM 476 O O . ALA A 1 68 ? -4.297 -34.438 -8.938 1 87.5 68 ALA A O 1
ATOM 477 N N . GLN A 1 69 ? -2.287 -33.844 -9.555 1 94.31 69 GLN A N 1
ATOM 478 C CA . GLN A 1 69 ? -1.63 -34.125 -8.289 1 94.31 69 GLN A CA 1
ATOM 479 C C . GLN A 1 69 ? -1.741 -32.969 -7.312 1 94.31 69 GLN A C 1
ATOM 481 O O . GLN A 1 69 ? -1.302 -31.859 -7.613 1 94.31 69 GLN A O 1
ATOM 486 N N . ILE A 1 70 ? -2.359 -33.281 -6.168 1 97.12 70 ILE A N 1
ATOM 487 C CA . ILE A 1 70 ? -2.688 -32.156 -5.285 1 97.12 70 ILE A CA 1
ATOM 488 C C . ILE A 1 70 ? -2.256 -32.5 -3.857 1 97.12 70 ILE A C 1
ATOM 490 O O . ILE A 1 70 ? -2.5 -33.594 -3.369 1 97.12 70 ILE A O 1
ATOM 494 N N . GLU A 1 71 ? -1.577 -31.625 -3.273 1 97.5 71 GLU A N 1
ATOM 495 C CA . GLU A 1 71 ? -1.401 -31.516 -1.829 1 97.5 71 GLU A CA 1
ATOM 496 C C . GLU A 1 71 ? -2.123 -30.297 -1.273 1 97.5 71 GLU A C 1
ATOM 498 O O . GLU A 1 71 ? -2.285 -29.297 -1.972 1 97.5 71 GLU A O 1
ATOM 503 N N . SER A 1 72 ? -2.707 -30.438 -0.068 1 98.31 72 SER A N 1
ATOM 504 C CA . SER A 1 72 ? -3.389 -29.297 0.532 1 98.31 72 SER A CA 1
ATOM 505 C C . SER A 1 72 ? -2.945 -29.078 1.975 1 98.31 72 SER A C 1
ATOM 507 O O . SER A 1 72 ? -2.537 -30.031 2.652 1 98.31 72 SER A O 1
ATOM 509 N N . MET A 1 73 ? -2.949 -27.844 2.445 1 98.44 73 MET A N 1
ATOM 510 C CA . MET A 1 73 ? -2.584 -27.438 3.799 1 98.44 73 MET A CA 1
ATOM 511 C C . MET A 1 73 ? -3.518 -26.344 4.305 1 98.44 73 MET A C 1
ATOM 513 O O . MET A 1 73 ? -3.852 -25.406 3.568 1 98.44 73 MET A O 1
ATOM 517 N N . ILE A 1 74 ? -3.963 -26.531 5.527 1 98.75 74 ILE A N 1
ATOM 518 C CA . ILE A 1 74 ? -4.648 -25.422 6.172 1 98.75 74 ILE A CA 1
ATOM 519 C C . ILE A 1 74 ? -3.627 -24.375 6.613 1 98.75 74 ILE A C 1
ATOM 521 O O . ILE A 1 74 ? -2.781 -24.641 7.469 1 98.75 74 ILE A O 1
ATOM 525 N N . VAL A 1 75 ? -3.756 -23.203 6.027 1 98.69 75 VAL A N 1
ATOM 526 C CA . VAL A 1 75 ? -2.783 -22.141 6.289 1 98.69 75 VAL A CA 1
ATOM 527 C C . VAL A 1 75 ? -3.506 -20.812 6.512 1 98.69 75 VAL A C 1
ATOM 529 O O . VAL A 1 75 ? -4.363 -20.422 5.715 1 98.69 75 VAL A O 1
ATOM 532 N N . ASP A 1 76 ? -3.271 -20.219 7.625 1 98.75 76 ASP A N 1
ATOM 533 C CA . ASP A 1 76 ? -3.596 -18.812 7.828 1 98.75 76 ASP A CA 1
ATOM 534 C C . ASP A 1 76 ? -2.461 -17.906 7.344 1 98.75 76 ASP A C 1
ATOM 536 O O . ASP A 1 76 ? -1.392 -17.859 7.957 1 98.75 76 ASP A O 1
ATOM 540 N N . VAL A 1 77 ? -2.758 -17.172 6.277 1 98.81 77 VAL A N 1
ATOM 541 C CA . VAL A 1 77 ? -1.687 -16.438 5.617 1 98.81 77 VAL A CA 1
ATOM 542 C C . VAL A 1 77 ? -1.209 -15.305 6.52 1 98.81 77 VAL A C 1
ATOM 544 O O . VAL A 1 77 ? -0.173 -14.688 6.258 1 98.81 77 VAL A O 1
ATOM 547 N N . ARG A 1 78 ? -1.941 -15 7.605 1 98.62 78 ARG A N 1
ATOM 548 C CA . ARG A 1 78 ? -1.521 -13.984 8.562 1 98.62 78 ARG A CA 1
ATOM 549 C C . ARG A 1 78 ? -0.333 -14.469 9.391 1 98.62 78 ARG A C 1
ATOM 551 O O . ARG A 1 78 ? 0.325 -13.672 10.07 1 98.62 78 ARG A O 1
ATOM 558 N N . ASP A 1 79 ? -0.111 -15.75 9.367 1 98.81 79 ASP A N 1
ATOM 559 C CA . ASP A 1 79 ? 0.943 -16.375 10.156 1 98.81 79 ASP A CA 1
ATOM 560 C C . ASP A 1 79 ? 2.158 -16.703 9.289 1 98.81 79 ASP A C 1
ATOM 562 O O . ASP A 1 79 ? 2.131 -17.641 8.492 1 98.81 79 ASP A O 1
ATOM 566 N N . ALA A 1 80 ? 3.225 -16 9.539 1 98.75 80 ALA A N 1
ATOM 567 C CA . ALA A 1 80 ? 4.441 -16.156 8.742 1 98.75 80 ALA A CA 1
ATOM 568 C C . ALA A 1 80 ? 4.969 -17.578 8.812 1 98.75 80 ALA A C 1
ATOM 570 O O . ALA A 1 80 ? 5.445 -18.125 7.812 1 98.75 80 ALA A O 1
ATOM 571 N N . ALA A 1 81 ? 4.91 -18.156 9.93 1 98.75 81 ALA A N 1
ATOM 572 C CA . ALA A 1 81 ? 5.457 -19.5 10.125 1 98.75 81 ALA A CA 1
ATOM 573 C C . ALA A 1 81 ? 4.688 -20.531 9.305 1 98.75 81 ALA A C 1
ATOM 575 O O . ALA A 1 81 ? 5.27 -21.516 8.82 1 98.75 81 ALA A O 1
ATOM 576 N N . GLN A 1 82 ? 3.443 -20.359 9.148 1 98.88 82 GLN A N 1
ATOM 577 C CA . GLN A 1 82 ? 2.652 -21.297 8.367 1 98.88 82 GLN A CA 1
ATOM 578 C C . GLN A 1 82 ? 2.975 -21.188 6.875 1 98.88 82 GLN A C 1
ATOM 580 O O . GLN A 1 82 ? 3.027 -22.188 6.164 1 98.88 82 GLN A O 1
ATOM 585 N N . ILE A 1 83 ? 3.219 -19.984 6.391 1 98.81 83 ILE A N 1
ATOM 586 C CA . ILE A 1 83 ? 3.617 -19.797 5.004 1 98.81 83 ILE A CA 1
ATOM 587 C C . ILE A 1 83 ? 5.012 -20.391 4.781 1 98.81 83 ILE A C 1
ATOM 589 O O . ILE A 1 83 ? 5.27 -21.016 3.752 1 98.81 83 ILE A O 1
ATOM 593 N N . GLU A 1 84 ? 5.855 -20.125 5.754 1 98.75 84 GLU A N 1
ATOM 594 C CA . GLU A 1 84 ? 7.172 -20.75 5.668 1 98.75 84 GLU A CA 1
ATOM 595 C C . GLU A 1 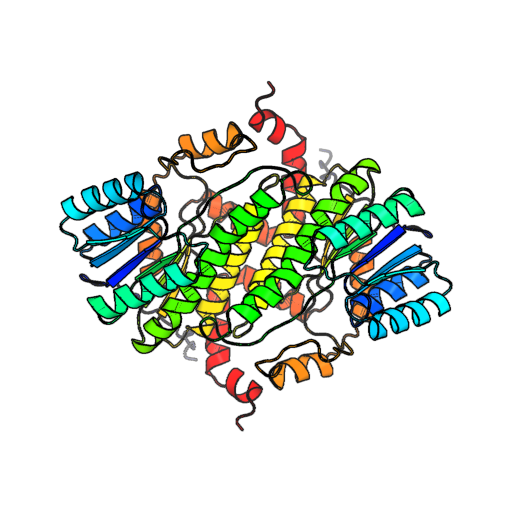84 ? 7.047 -22.281 5.562 1 98.75 84 GLU A C 1
ATOM 597 O O . GLU A 1 84 ? 7.766 -22.906 4.789 1 98.75 84 GLU A O 1
ATOM 602 N N . GLY A 1 85 ? 6.188 -22.812 6.414 1 98.69 85 GLY A N 1
ATOM 603 C CA . GLY A 1 85 ? 5.926 -24.234 6.352 1 98.69 85 GLY A CA 1
ATOM 604 C C . GLY A 1 85 ? 5.461 -24.703 4.984 1 98.69 85 GLY A C 1
ATOM 605 O O . GLY A 1 85 ? 5.844 -25.781 4.523 1 98.69 85 GLY A O 1
ATOM 606 N N . MET A 1 86 ? 4.664 -23.906 4.355 1 98.56 86 MET A N 1
ATOM 607 C CA . MET A 1 86 ? 4.195 -24.219 3.008 1 98.56 86 MET A CA 1
ATOM 608 C C . MET A 1 86 ? 5.355 -24.25 2.02 1 98.56 86 MET A C 1
ATOM 610 O O . MET A 1 86 ? 5.426 -25.125 1.163 1 98.56 86 MET A O 1
ATOM 614 N N . ALA A 1 87 ? 6.234 -23.266 2.102 1 98.38 87 ALA A N 1
ATOM 615 C CA . ALA A 1 87 ? 7.41 -23.203 1.238 1 98.38 87 ALA A CA 1
ATOM 616 C C . ALA A 1 87 ? 8.305 -24.438 1.448 1 98.38 87 ALA A C 1
ATOM 618 O O . ALA A 1 87 ? 8.789 -25.016 0.484 1 98.38 87 ALA A O 1
ATOM 619 N N . LYS A 1 88 ? 8.477 -24.812 2.703 1 98.12 88 LYS A N 1
ATOM 620 C CA . LYS A 1 88 ? 9.273 -25.984 3.033 1 98.12 88 LYS A CA 1
ATOM 621 C C . LYS A 1 88 ? 8.633 -27.25 2.475 1 98.12 88 LYS A C 1
ATOM 623 O O . LYS A 1 88 ? 9.328 -28.125 1.948 1 98.12 88 LYS A O 1
ATOM 628 N N . ARG A 1 89 ? 7.375 -27.328 2.586 1 98.12 89 ARG A N 1
ATOM 629 C CA . ARG A 1 89 ? 6.656 -28.5 2.082 1 98.12 89 ARG A CA 1
ATOM 630 C C . ARG A 1 89 ? 6.832 -28.641 0.573 1 98.12 89 ARG A C 1
ATOM 632 O O . ARG A 1 89 ? 7.066 -29.734 0.071 1 98.12 89 ARG A O 1
ATOM 639 N N . ALA A 1 90 ? 6.707 -27.562 -0.147 1 97.69 90 ALA A N 1
ATOM 640 C CA . ALA A 1 90 ? 6.902 -27.578 -1.594 1 97.69 90 ALA A CA 1
ATOM 641 C C . ALA A 1 90 ? 8.312 -28.031 -1.949 1 97.69 90 ALA A C 1
ATOM 643 O O . ALA A 1 90 ? 8.508 -28.797 -2.895 1 97.69 90 ALA A O 1
ATOM 644 N N . GLU A 1 91 ? 9.266 -27.531 -1.193 1 96.75 91 GLU A N 1
ATOM 645 C CA . GLU A 1 91 ? 10.656 -27.922 -1.41 1 96.75 91 GLU A CA 1
ATOM 646 C C . GLU A 1 91 ? 10.852 -29.406 -1.167 1 96.75 91 GLU A C 1
ATOM 648 O O . GLU A 1 91 ? 11.523 -30.094 -1.949 1 96.75 91 GLU A O 1
ATOM 653 N N . GLU A 1 92 ? 10.281 -29.891 -0.143 1 97.19 92 GLU A N 1
ATOM 654 C CA . GLU A 1 92 ? 10.414 -31.297 0.226 1 97.19 92 GLU A CA 1
ATOM 655 C C . GLU A 1 92 ? 9.758 -32.188 -0.813 1 97.19 92 GLU A C 1
ATOM 657 O O . GLU A 1 92 ? 10.32 -33.219 -1.181 1 97.19 92 GLU A O 1
ATOM 662 N N . MET A 1 93 ? 8.695 -31.781 -1.315 1 96.31 93 MET A N 1
ATOM 663 C CA . MET A 1 93 ? 7.902 -32.625 -2.207 1 96.31 93 MET A CA 1
ATOM 664 C C . MET A 1 93 ? 8.438 -32.562 -3.633 1 96.31 93 MET A C 1
ATOM 666 O O . MET A 1 93 ? 8.469 -33.594 -4.336 1 96.31 93 MET A O 1
ATOM 670 N N . TRP A 1 94 ? 8.797 -31.344 -4.031 1 96.12 94 TRP A N 1
ATOM 671 C CA . TRP A 1 94 ? 8.977 -31.172 -5.469 1 96.12 94 TRP A CA 1
ATOM 672 C C . TRP A 1 94 ? 10.367 -30.625 -5.781 1 96.12 94 TRP A C 1
ATOM 674 O O . TRP A 1 94 ? 10.766 -30.562 -6.945 1 96.12 94 TRP A O 1
ATOM 684 N N . GLY A 1 95 ? 11.141 -30.203 -4.766 1 95.19 95 GLY A N 1
ATOM 685 C CA . GLY A 1 95 ? 12.445 -29.594 -4.957 1 95.19 95 GLY A CA 1
ATOM 686 C C . GLY A 1 95 ? 12.367 -28.141 -5.391 1 95.19 95 GLY A C 1
ATOM 687 O O . GLY A 1 95 ? 13.344 -27.594 -5.914 1 95.19 95 GLY A O 1
ATOM 688 N N . GLY A 1 96 ? 11.164 -27.578 -5.328 1 95.06 96 GLY A N 1
ATOM 689 C CA . GLY A 1 96 ? 11.023 -26.188 -5.707 1 95.06 96 GLY A CA 1
ATOM 690 C C . GLY A 1 96 ? 9.602 -25.812 -6.098 1 95.06 96 GLY A C 1
ATOM 691 O O . GLY A 1 96 ? 8.672 -26.594 -5.898 1 95.06 96 GLY A O 1
ATOM 692 N N . VAL A 1 97 ? 9.461 -24.516 -6.543 1 97.69 97 VAL A N 1
ATOM 693 C CA . VAL A 1 97 ? 8.172 -23.953 -6.957 1 97.69 97 VAL A CA 1
ATOM 694 C C . VAL A 1 97 ? 8.336 -23.219 -8.281 1 97.69 97 VAL A C 1
ATOM 696 O O . VAL A 1 97 ? 9.305 -22.469 -8.469 1 97.69 97 VAL A O 1
ATOM 699 N N . ASP A 1 98 ? 7.395 -23.438 -9.203 1 97.81 98 ASP A N 1
ATOM 700 C CA . ASP A 1 98 ? 7.422 -22.766 -10.5 1 97.81 98 ASP A CA 1
ATOM 701 C C . ASP A 1 98 ? 6.414 -21.625 -10.547 1 97.81 98 ASP A C 1
ATOM 703 O O . ASP A 1 98 ? 6.676 -20.578 -11.156 1 97.81 98 ASP A O 1
ATOM 707 N N . VAL A 1 99 ? 5.246 -21.844 -9.945 1 98.62 99 VAL A N 1
ATOM 708 C CA . VAL A 1 99 ? 4.176 -20.859 -9.969 1 98.62 99 VAL A CA 1
ATOM 709 C C . VAL A 1 99 ? 3.729 -20.547 -8.539 1 98.62 99 VAL A C 1
ATOM 711 O O . VAL A 1 99 ? 3.369 -21.453 -7.781 1 98.62 99 VAL A O 1
ATOM 714 N N . LEU A 1 100 ? 3.826 -19.328 -8.156 1 98.88 100 LEU A N 1
ATOM 715 C CA . LEU A 1 100 ? 3.307 -18.828 -6.887 1 98.88 100 LEU A CA 1
ATOM 716 C C . LEU A 1 100 ? 2.113 -17.906 -7.105 1 98.88 100 LEU A C 1
ATOM 718 O O . LEU A 1 100 ? 2.219 -16.906 -7.82 1 98.88 100 LEU A O 1
ATOM 722 N N . VAL A 1 101 ? 0.958 -18.297 -6.543 1 98.94 101 VAL A N 1
ATOM 723 C CA . VAL A 1 101 ? -0.229 -17.438 -6.586 1 98.94 101 VAL A CA 1
ATOM 724 C C . VAL A 1 101 ? -0.584 -16.984 -5.176 1 98.94 101 VAL A C 1
ATOM 726 O O . VAL A 1 101 ? -1.132 -17.75 -4.383 1 98.94 101 VAL A O 1
ATOM 729 N N . ASN A 1 102 ? -0.246 -15.75 -4.887 1 98.88 102 ASN A N 1
ATOM 730 C CA . ASN A 1 102 ? -0.729 -15.094 -3.674 1 98.88 102 ASN A CA 1
ATOM 731 C C . ASN A 1 102 ? -2.117 -14.492 -3.877 1 98.88 102 ASN A C 1
ATOM 733 O O . ASN A 1 102 ? -2.254 -13.43 -4.484 1 98.88 102 ASN A O 1
ATOM 737 N N . ASN A 1 103 ? -3.127 -15.141 -3.254 1 98.12 103 ASN A N 1
ATOM 738 C CA . ASN A 1 103 ? -4.496 -14.805 -3.639 1 98.12 103 ASN A CA 1
ATOM 739 C C . ASN A 1 103 ? -5.379 -14.578 -2.416 1 98.12 103 ASN A C 1
ATOM 741 O O . ASN A 1 103 ? -6.395 -13.883 -2.498 1 98.12 103 ASN A O 1
ATOM 745 N N . ALA A 1 104 ? -5.066 -15.18 -1.247 1 95.88 104 ALA A N 1
ATOM 746 C CA . ALA A 1 104 ? -5.922 -14.992 -0.075 1 95.88 104 ALA A CA 1
ATOM 747 C C . ALA A 1 104 ? -6.219 -13.516 0.159 1 95.88 104 ALA A C 1
ATOM 749 O O . ALA A 1 104 ? -5.312 -12.68 0.106 1 95.88 104 ALA A O 1
ATOM 750 N N . GLY A 1 105 ? -7.48 -13.211 0.338 1 94.62 105 GLY A N 1
ATOM 751 C CA . GLY A 1 105 ? -7.871 -11.82 0.532 1 94.62 105 GLY A CA 1
ATOM 752 C C . GLY A 1 105 ? -9.273 -11.672 1.081 1 94.62 105 GLY A C 1
ATOM 753 O O . GLY A 1 105 ? -10.102 -12.586 0.963 1 94.62 105 GLY A O 1
ATOM 754 N N . VAL A 1 106 ? -9.508 -10.547 1.709 1 93.31 106 VAL A N 1
ATOM 755 C CA . VAL A 1 106 ? -10.797 -10.188 2.287 1 93.31 106 VAL A CA 1
ATOM 756 C C . VAL A 1 106 ? -11.078 -8.703 2.051 1 93.31 106 VAL A C 1
ATOM 758 O O . VAL A 1 106 ? -10.211 -7.977 1.554 1 93.31 106 VAL A O 1
ATOM 761 N N . ALA A 1 107 ? -12.305 -8.336 2.352 1 91.69 107 ALA A N 1
ATOM 762 C CA . ALA A 1 107 ? -12.68 -6.934 2.191 1 91.69 107 ALA A CA 1
ATOM 763 C C . ALA A 1 107 ? -13.562 -6.465 3.342 1 91.69 107 ALA A C 1
ATOM 765 O O . ALA A 1 107 ? -14.438 -7.207 3.803 1 91.69 107 ALA A O 1
ATOM 766 N N . VAL A 1 108 ? -13.281 -5.297 3.814 1 90.62 108 VAL A N 1
ATOM 767 C CA . VAL A 1 108 ? -14.117 -4.578 4.77 1 90.62 108 VAL A CA 1
ATOM 768 C C . VAL A 1 108 ? -14.555 -3.244 4.172 1 90.62 108 VAL A C 1
ATOM 770 O O . VAL A 1 108 ? -13.805 -2.615 3.424 1 90.62 108 VAL A O 1
ATOM 773 N N . ALA A 1 109 ? -15.797 -2.867 4.512 1 87.88 109 ALA A N 1
ATOM 774 C CA . ALA A 1 109 ? -16.312 -1.597 4.016 1 87.88 109 ALA A CA 1
ATOM 775 C C . ALA A 1 109 ? -16.547 -0.617 5.164 1 87.88 109 ALA A C 1
ATOM 777 O O . ALA A 1 109 ? -16.875 -1.026 6.281 1 87.88 109 ALA A O 1
ATOM 778 N N . GLY A 1 110 ? -16.391 0.677 4.836 1 91.19 110 GLY A N 1
ATOM 779 C CA . GLY A 1 110 ? -16.625 1.77 5.766 1 91.19 110 GLY A CA 1
ATOM 780 C C . GLY A 1 110 ? -15.773 2.992 5.477 1 91.19 110 GLY A C 1
ATOM 781 O O . GLY A 1 110 ? -14.883 2.951 4.625 1 91.19 110 GLY A O 1
ATOM 782 N N . GLU A 1 111 ? -16.062 4.016 6.176 1 93.44 111 GLU A N 1
ATOM 783 C CA . GLU A 1 111 ? -15.273 5.238 6.039 1 93.44 111 GLU A CA 1
ATOM 784 C C . GLU A 1 111 ? -14.016 5.184 6.906 1 93.44 111 GLU A C 1
ATOM 786 O O . GLU A 1 111 ? -14.039 4.613 8 1 93.44 111 GLU A O 1
ATOM 791 N N . VAL A 1 112 ? -12.969 5.805 6.383 1 94.88 112 VAL A N 1
ATOM 792 C CA . VAL A 1 112 ? -11.789 5.992 7.219 1 94.88 112 VAL A CA 1
ATOM 793 C C . VAL A 1 112 ? -12.156 6.801 8.461 1 94.88 112 VAL A C 1
ATOM 795 O O . VAL A 1 112 ? -12.836 7.82 8.367 1 94.88 112 VAL A O 1
ATOM 798 N N . GLY A 1 113 ? -11.781 6.371 9.57 1 96 113 GLY A N 1
ATOM 799 C CA . GLY A 1 113 ? -12.172 6.98 10.828 1 96 113 GLY A CA 1
ATOM 800 C C . GLY A 1 113 ? -13.312 6.25 11.516 1 96 113 GLY A C 1
ATOM 801 O O . GLY A 1 113 ? -13.523 6.414 12.719 1 96 113 GLY A O 1
ATOM 802 N N . SER A 1 114 ? -14.055 5.426 10.758 1 95.12 114 SER A N 1
ATOM 803 C CA . SER A 1 114 ? -15.188 4.695 11.312 1 95.12 114 SER A CA 1
ATOM 804 C C . SER A 1 114 ? -14.93 3.193 11.312 1 95.12 114 SER A C 1
ATOM 806 O O . SER A 1 114 ? -15.469 2.465 12.148 1 95.12 114 SER A O 1
ATOM 808 N N . ILE A 1 115 ? -14.18 2.711 10.383 1 95.69 115 ILE A N 1
ATOM 809 C CA . ILE A 1 115 ? -13.828 1.296 10.352 1 95.69 115 ILE A CA 1
ATOM 810 C C . ILE A 1 115 ? -13.039 0.931 11.602 1 95.69 115 ILE A C 1
ATOM 812 O O . ILE A 1 115 ? -12.023 1.567 11.914 1 95.69 115 ILE A O 1
ATOM 816 N N . PRO A 1 116 ? -13.492 -0.057 12.344 1 97.38 116 PRO A N 1
ATOM 817 C CA . PRO A 1 116 ? -12.711 -0.457 13.516 1 97.38 116 PRO A CA 1
ATOM 818 C C . PRO A 1 116 ? -11.281 -0.849 13.156 1 97.38 116 PRO A C 1
ATOM 820 O O . PRO A 1 116 ? -11.047 -1.471 12.117 1 97.38 116 PRO A O 1
ATOM 823 N N . LEU A 1 117 ? -10.336 -0.535 14.047 1 98.25 117 LEU A N 1
ATOM 824 C CA . LEU A 1 117 ? -8.93 -0.82 13.797 1 98.25 117 LEU A CA 1
ATOM 825 C C . LEU A 1 117 ? -8.688 -2.322 13.703 1 98.25 117 LEU A C 1
ATOM 827 O O . LEU A 1 117 ? -7.809 -2.771 12.961 1 98.25 117 LEU A O 1
ATOM 831 N N . ASP A 1 118 ? -9.469 -3.105 14.422 1 97.81 118 ASP A N 1
ATOM 832 C CA . ASP A 1 118 ? -9.336 -4.559 14.328 1 97.81 118 ASP A CA 1
ATOM 833 C C . ASP A 1 118 ? -9.656 -5.055 12.922 1 97.81 118 ASP A C 1
ATOM 835 O O . ASP A 1 118 ? -9.062 -6.023 12.445 1 97.81 118 ASP A O 1
ATOM 839 N N . ASP A 1 119 ? -10.633 -4.434 12.289 1 96.75 119 ASP A N 1
ATOM 840 C CA . ASP A 1 119 ? -10.961 -4.77 10.898 1 96.75 119 ASP A CA 1
ATOM 841 C C . ASP A 1 119 ? -9.836 -4.336 9.953 1 96.75 119 ASP A C 1
ATOM 843 O O . ASP A 1 119 ? -9.5 -5.055 9.016 1 96.75 119 ASP A O 1
ATOM 847 N N . TRP A 1 120 ? -9.273 -3.146 10.219 1 98.19 120 TRP A N 1
ATOM 848 C CA . TRP A 1 120 ? -8.086 -2.725 9.484 1 98.19 120 TRP A CA 1
ATOM 849 C C . TRP A 1 120 ? -6.988 -3.777 9.57 1 98.19 120 TRP A C 1
ATOM 851 O O . TRP A 1 120 ? -6.445 -4.203 8.547 1 98.19 120 TRP A O 1
ATOM 861 N N . LYS A 1 121 ? -6.703 -4.137 10.766 1 98.44 121 LYS A N 1
ATOM 862 C CA . LYS A 1 121 ? -5.613 -5.074 11.016 1 98.44 121 LYS A CA 1
ATOM 863 C C . LYS A 1 121 ? -5.879 -6.418 10.344 1 98.44 121 LYS A C 1
ATOM 865 O O . LYS A 1 121 ? -4.977 -7 9.734 1 98.44 121 LYS A O 1
ATOM 870 N N . TRP A 1 122 ? -7.078 -6.879 10.492 1 97.56 122 TRP A N 1
ATOM 871 C CA . TRP A 1 122 ? -7.477 -8.148 9.883 1 97.56 122 TRP A CA 1
ATOM 872 C C . TRP A 1 122 ? -7.219 -8.125 8.383 1 97.56 122 TRP A C 1
ATOM 874 O O . TRP A 1 122 ? -6.598 -9.047 7.84 1 97.56 122 TRP A O 1
ATOM 884 N N . GLN A 1 123 ? -7.641 -7.113 7.719 1 97.5 123 GLN A N 1
ATOM 885 C CA . GLN A 1 123 ? -7.504 -7.031 6.27 1 97.5 123 GLN A CA 1
ATOM 886 C C . GLN A 1 123 ? -6.051 -6.797 5.867 1 97.5 123 GLN A C 1
ATOM 888 O O . GLN A 1 123 ? -5.57 -7.367 4.887 1 97.5 123 GLN A O 1
ATOM 893 N N . VAL A 1 124 ? -5.312 -5.93 6.566 1 98.69 124 VAL A N 1
ATOM 894 C CA . VAL A 1 124 ? -3.904 -5.688 6.27 1 98.69 124 VAL A CA 1
ATOM 895 C C . VAL A 1 124 ? -3.107 -6.977 6.441 1 98.69 124 VAL A C 1
ATOM 897 O O . VAL A 1 124 ? -2.246 -7.297 5.621 1 98.69 124 VAL A O 1
ATOM 900 N N . ASP A 1 125 ? -3.42 -7.73 7.484 1 98.69 125 ASP A N 1
ATOM 901 C CA . ASP A 1 125 ? -2.707 -8.969 7.773 1 98.69 125 ASP A CA 1
ATOM 902 C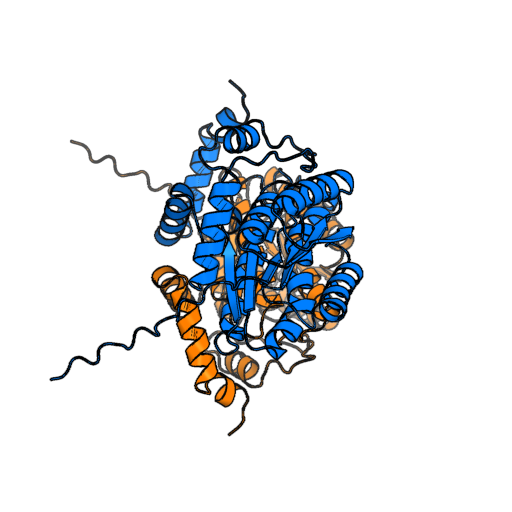 C . ASP A 1 125 ? -2.922 -10 6.664 1 98.69 125 ASP A C 1
ATOM 904 O O . ASP A 1 125 ? -1.997 -10.727 6.301 1 98.69 125 ASP A O 1
ATOM 908 N N . ILE A 1 126 ? -4.074 -10.023 6.152 1 98.44 126 ILE A N 1
ATOM 909 C CA . ILE A 1 126 ? -4.395 -11.039 5.156 1 98.44 126 ILE A CA 1
ATOM 910 C C . ILE A 1 126 ? -3.99 -10.555 3.77 1 98.44 126 ILE A C 1
ATOM 912 O O . ILE A 1 126 ? -3.18 -11.188 3.09 1 98.44 126 ILE A O 1
ATOM 916 N N . ASN A 1 127 ? -4.516 -9.375 3.375 1 98.56 127 ASN A N 1
ATOM 917 C CA . ASN A 1 127 ? -4.391 -8.891 2.004 1 98.56 127 ASN A CA 1
ATOM 918 C C . ASN A 1 127 ? -2.961 -8.469 1.687 1 98.56 127 ASN A C 1
ATOM 920 O O . ASN A 1 127 ? -2.531 -8.531 0.532 1 98.56 127 ASN A O 1
ATOM 924 N N . LEU A 1 128 ? -2.246 -7.969 2.682 1 98.81 128 LEU A N 1
ATOM 925 C CA . LEU A 1 128 ? -0.927 -7.402 2.424 1 98.81 128 LEU A CA 1
ATOM 926 C C . LEU A 1 128 ? 0.169 -8.305 2.984 1 98.81 128 LEU A C 1
ATOM 928 O O . LEU A 1 128 ? 0.999 -8.82 2.232 1 98.81 128 LEU A O 1
ATOM 932 N N . TRP A 1 129 ? 0.123 -8.555 4.262 1 98.88 129 TRP A N 1
ATOM 933 C CA . TRP A 1 129 ? 1.163 -9.367 4.875 1 98.88 129 TRP A CA 1
ATOM 934 C C . TRP A 1 129 ? 1.161 -10.781 4.293 1 98.88 129 TRP A C 1
ATOM 936 O O . TRP A 1 129 ? 2.221 -11.383 4.109 1 98.88 129 TRP A O 1
ATOM 946 N N . GLY A 1 130 ? -0.015 -11.32 4.012 1 98.88 130 GLY A N 1
ATOM 947 C CA . GLY A 1 130 ? -0.064 -12.617 3.361 1 98.88 130 GLY A CA 1
ATOM 948 C C . GLY A 1 130 ? 0.758 -12.68 2.088 1 98.88 130 GLY A C 1
ATOM 949 O O . GLY A 1 130 ? 1.479 -13.656 1.854 1 98.88 130 GLY A O 1
ATOM 950 N N . VAL A 1 131 ? 0.65 -11.641 1.297 1 98.88 131 VAL A N 1
ATOM 951 C CA . VAL A 1 131 ? 1.385 -11.578 0.038 1 98.88 131 VAL A CA 1
ATOM 952 C C . VAL A 1 131 ? 2.869 -11.352 0.317 1 98.88 131 VAL A C 1
ATOM 954 O O . VAL A 1 131 ? 3.729 -11.953 -0.328 1 98.88 131 VAL A O 1
ATOM 957 N N . ILE A 1 132 ? 3.211 -10.453 1.28 1 98.88 132 ILE A N 1
ATOM 958 C CA . ILE A 1 132 ? 4.598 -10.195 1.66 1 98.88 132 ILE A CA 1
ATOM 959 C C . ILE A 1 132 ? 5.258 -11.5 2.113 1 98.88 132 ILE A C 1
ATOM 961 O O . ILE A 1 132 ? 6.359 -11.828 1.673 1 98.88 132 ILE A O 1
ATOM 965 N N . TYR A 1 133 ? 4.602 -12.289 2.961 1 98.94 133 TYR A N 1
ATOM 966 C CA . TYR A 1 133 ? 5.137 -13.562 3.432 1 98.94 133 TYR A CA 1
ATOM 967 C C . TYR A 1 133 ? 5.332 -14.531 2.273 1 98.94 133 TYR A C 1
ATOM 969 O O . TYR A 1 133 ? 6.363 -15.203 2.182 1 98.94 133 TYR A O 1
ATOM 977 N N . GLY A 1 134 ? 4.34 -14.594 1.41 1 98.88 134 GLY A N 1
ATOM 978 C CA . GLY A 1 134 ? 4.484 -15.438 0.233 1 98.88 134 GLY A CA 1
ATOM 979 C C . GLY A 1 134 ? 5.73 -15.125 -0.576 1 98.88 134 GLY A C 1
ATOM 980 O O . GLY A 1 134 ? 6.535 -16.016 -0.856 1 98.88 134 GLY A O 1
ATOM 981 N N . CYS A 1 135 ? 5.883 -13.883 -0.886 1 98.75 135 CYS A N 1
ATOM 982 C CA . CYS A 1 135 ? 7.043 -13.477 -1.673 1 98.75 135 CYS A CA 1
ATOM 983 C C . CYS A 1 135 ? 8.336 -13.68 -0.89 1 98.75 135 CYS A C 1
ATOM 985 O O . CYS A 1 135 ? 9.344 -14.109 -1.452 1 98.75 135 CYS A O 1
ATOM 987 N N . HIS A 1 136 ? 8.297 -13.359 0.409 1 98.69 136 HIS A N 1
ATOM 988 C CA . HIS A 1 136 ? 9.484 -13.477 1.253 1 98.69 136 HIS A CA 1
ATOM 989 C C . HIS A 1 136 ? 10.016 -14.906 1.252 1 98.69 136 HIS A C 1
ATOM 991 O O . HIS A 1 136 ? 11.219 -15.125 1.101 1 98.69 136 HIS A O 1
ATOM 997 N N . TYR A 1 137 ? 9.211 -15.867 1.342 1 98.56 137 TYR A N 1
ATOM 998 C CA . TYR A 1 137 ? 9.664 -17.234 1.56 1 98.56 137 TYR A CA 1
ATOM 999 C C . TYR A 1 137 ? 9.844 -17.969 0.235 1 98.56 137 TYR A C 1
ATOM 1001 O O . TYR A 1 137 ? 10.68 -18.859 0.121 1 98.56 137 TYR A O 1
ATOM 1009 N N . PHE A 1 138 ? 9.148 -17.594 -0.83 1 98.62 138 PHE A N 1
ATOM 1010 C CA . PHE A 1 138 ? 9.18 -18.391 -2.055 1 98.62 138 PHE A CA 1
ATOM 1011 C C . PHE A 1 138 ? 10.148 -17.781 -3.066 1 98.62 138 PHE A C 1
ATOM 1013 O O . PHE A 1 138 ? 10.75 -18.5 -3.861 1 98.62 138 PHE A O 1
ATOM 1020 N N . VAL A 1 139 ? 10.32 -16.422 -3.055 1 97.88 139 VAL A N 1
ATOM 1021 C CA . VAL A 1 139 ? 11.102 -15.766 -4.098 1 97.88 139 VAL A CA 1
ATOM 1022 C C . VAL A 1 139 ? 12.539 -16.266 -4.066 1 97.88 139 VAL A C 1
ATOM 1024 O O . VAL A 1 139 ? 13.102 -16.641 -5.102 1 97.88 139 VAL A O 1
ATOM 1027 N N . PRO A 1 140 ? 13.195 -16.375 -2.867 1 96.44 140 PRO A N 1
ATOM 1028 C CA . PRO A 1 140 ? 14.57 -16.875 -2.865 1 96.44 140 PRO A CA 1
ATOM 1029 C C . PRO A 1 140 ? 14.688 -18.281 -3.439 1 96.44 140 PRO A C 1
ATOM 1031 O O . PRO A 1 140 ? 15.664 -18.594 -4.125 1 96.44 140 PRO A O 1
ATOM 1034 N N . LYS A 1 141 ? 13.75 -19.078 -3.191 1 95.44 141 LYS A N 1
ATOM 1035 C CA . LYS A 1 141 ? 13.75 -20.453 -3.689 1 95.44 141 LYS A CA 1
ATOM 1036 C C . LYS A 1 141 ? 13.531 -20.5 -5.199 1 95.44 141 LYS A C 1
ATOM 1038 O O . LYS A 1 141 ? 14.156 -21.297 -5.902 1 95.44 141 LYS A O 1
ATOM 1043 N N . MET A 1 142 ? 12.727 -19.672 -5.691 1 97 142 MET A N 1
ATOM 1044 C CA . MET A 1 142 ? 12.453 -19.578 -7.125 1 97 142 MET A CA 1
ATOM 1045 C C . MET A 1 142 ? 13.664 -19.031 -7.875 1 97 142 MET A C 1
ATOM 1047 O O . MET A 1 142 ? 13.961 -19.469 -8.984 1 97 142 MET A O 1
ATOM 1051 N N . LYS A 1 143 ? 14.312 -18.078 -7.262 1 94.06 143 LYS A N 1
ATOM 1052 C CA . LYS A 1 143 ? 15.516 -17.516 -7.859 1 94.06 143 LYS A CA 1
ATOM 1053 C C . LYS A 1 143 ? 16.578 -18.578 -8.078 1 94.06 143 LYS A C 1
ATOM 1055 O O . LYS A 1 143 ? 17.312 -18.531 -9.07 1 94.06 143 LYS A O 1
ATOM 1060 N N . ALA A 1 144 ? 16.641 -19.453 -7.191 1 91.31 144 ALA A N 1
ATOM 1061 C CA . ALA A 1 144 ? 17.625 -20.531 -7.289 1 91.31 144 ALA A CA 1
ATOM 1062 C C . ALA A 1 144 ? 17.375 -21.391 -8.523 1 91.31 144 ALA A C 1
ATOM 1064 O O . ALA A 1 144 ? 18.312 -21.953 -9.094 1 91.31 144 ALA A O 1
ATOM 1065 N N . HIS A 1 145 ? 16.219 -21.438 -9 1 90.94 145 HIS A N 1
ATOM 1066 C CA . HIS A 1 145 ? 15.836 -22.25 -10.156 1 90.94 145 HIS A CA 1
ATOM 1067 C C . HIS A 1 145 ? 15.852 -21.422 -11.438 1 90.94 145 HIS A C 1
ATOM 1069 O O . HIS A 1 145 ? 15.672 -21.953 -12.531 1 90.94 145 HIS A O 1
ATOM 1075 N N . LYS A 1 146 ? 15.914 -20.094 -11.391 1 89.06 146 LYS A N 1
ATOM 1076 C CA . LYS A 1 146 ? 16.109 -19.125 -12.461 1 89.06 146 LYS A CA 1
ATOM 1077 C C . LYS A 1 146 ? 14.914 -19.109 -13.414 1 89.06 146 LYS A C 1
ATOM 1079 O O . LYS A 1 146 ? 15.062 -18.844 -14.609 1 89.06 146 LYS A O 1
ATOM 1084 N N . SER A 1 147 ? 13.828 -19.609 -12.977 1 90.81 147 SER A N 1
ATOM 1085 C CA . SER A 1 147 ? 12.578 -19.562 -13.727 1 90.81 147 SER A CA 1
ATOM 1086 C C . SER A 1 147 ? 11.375 -19.609 -12.789 1 90.81 147 SER A C 1
ATOM 1088 O O . SER A 1 147 ? 11.453 -20.156 -11.688 1 90.81 147 SER A O 1
ATOM 1090 N N . GLY A 1 148 ? 10.344 -19 -13.281 1 96.31 148 GLY A N 1
ATOM 1091 C CA . GLY A 1 148 ? 9.125 -19.078 -12.484 1 96.31 148 GLY A CA 1
ATOM 1092 C C . GLY A 1 148 ? 8.148 -17.953 -12.773 1 96.31 148 GLY A C 1
ATOM 1093 O O . GLY A 1 148 ? 8.445 -17.062 -13.57 1 96.31 148 GLY A O 1
ATOM 1094 N N . TRP A 1 149 ? 6.961 -18.125 -12.25 1 98.25 149 TRP A N 1
ATOM 1095 C CA . TRP A 1 149 ? 5.855 -17.172 -12.398 1 98.25 149 TRP A CA 1
ATOM 1096 C C . TRP A 1 149 ? 5.254 -16.828 -11.039 1 98.25 149 TRP A C 1
ATOM 1098 O O . TRP A 1 149 ? 4.922 -17.703 -10.25 1 98.25 149 TRP A O 1
ATOM 1108 N N . ILE A 1 150 ? 5.152 -15.539 -10.758 1 98.69 150 ILE A N 1
ATOM 1109 C CA . ILE A 1 150 ? 4.5 -15.062 -9.539 1 98.69 150 ILE A CA 1
ATOM 1110 C C . ILE A 1 150 ? 3.258 -14.258 -9.906 1 98.69 150 ILE A C 1
ATOM 1112 O O . ILE A 1 150 ? 3.342 -13.281 -10.656 1 98.69 150 ILE A O 1
ATOM 1116 N N . LEU A 1 151 ? 2.133 -14.695 -9.438 1 98.88 151 LEU A N 1
ATOM 1117 C CA . LEU A 1 151 ? 0.876 -13.961 -9.562 1 98.88 151 LEU A CA 1
ATOM 1118 C C . LEU A 1 151 ? 0.433 -13.414 -8.211 1 98.88 151 LEU A C 1
ATOM 1120 O O . LEU A 1 151 ? 0.055 -14.172 -7.32 1 98.88 151 LEU A O 1
ATOM 1124 N N . ASN A 1 152 ? 0.518 -12.125 -8.047 1 98.81 152 ASN A N 1
ATOM 1125 C CA . ASN A 1 152 ? -0.07 -11.43 -6.898 1 98.81 152 ASN A CA 1
ATOM 1126 C C . ASN A 1 152 ? -1.443 -10.859 -7.234 1 98.81 152 ASN A C 1
ATOM 1128 O O . ASN A 1 152 ? -1.571 -10.031 -8.133 1 98.81 152 ASN A O 1
ATOM 1132 N N . VAL A 1 153 ? -2.451 -11.328 -6.48 1 98.38 153 VAL A N 1
ATOM 1133 C CA . VAL A 1 153 ? -3.807 -10.883 -6.777 1 98.38 153 VAL A CA 1
ATOM 1134 C C . VAL A 1 153 ? -4.07 -9.539 -6.09 1 98.38 153 VAL A C 1
ATOM 1136 O O . VAL A 1 153 ? -4.203 -9.477 -4.867 1 98.38 153 VAL A O 1
ATOM 1139 N N . ALA A 1 154 ? -4.113 -8.547 -6.898 1 97.88 154 ALA A N 1
ATOM 1140 C CA . ALA A 1 154 ? -4.449 -7.195 -6.461 1 97.88 154 ALA A CA 1
ATOM 1141 C C . ALA A 1 154 ? -5.895 -6.848 -6.809 1 97.88 154 ALA A C 1
ATOM 1143 O O . ALA A 1 154 ? -6.82 -7.586 -6.461 1 97.88 154 ALA A O 1
ATOM 1144 N N . SER A 1 155 ? -6.129 -5.672 -7.289 1 94.75 155 SER A N 1
ATOM 1145 C CA . SER A 1 155 ? -7.453 -5.18 -7.66 1 94.75 155 SER A CA 1
ATOM 1146 C C . SER A 1 155 ? -7.367 -3.803 -8.312 1 94.75 155 SER A C 1
ATOM 1148 O O . SER A 1 155 ? -6.422 -3.051 -8.062 1 94.75 155 SER A O 1
ATOM 1150 N N . ILE A 1 156 ? -8.359 -3.496 -9.07 1 92.5 156 ILE A N 1
ATOM 1151 C CA . ILE A 1 156 ? -8.492 -2.133 -9.57 1 92.5 156 ILE A CA 1
ATOM 1152 C C . ILE A 1 156 ? -8.664 -1.165 -8.406 1 92.5 156 ILE A C 1
ATOM 1154 O O . ILE A 1 156 ? -8.344 0.021 -8.523 1 92.5 156 ILE A O 1
ATOM 1158 N N . ALA A 1 157 ? -9.133 -1.66 -7.312 1 91.19 157 ALA A N 1
ATOM 1159 C CA . ALA A 1 157 ? -9.281 -0.854 -6.105 1 91.19 157 ALA A CA 1
ATOM 1160 C C . ALA A 1 157 ? -7.934 -0.315 -5.637 1 91.19 157 ALA A C 1
ATOM 1162 O O . ALA A 1 157 ? -7.867 0.732 -4.988 1 91.19 157 ALA A O 1
ATOM 1163 N N . GLY A 1 158 ? -6.875 -0.978 -5.965 1 93.81 158 GLY A N 1
ATOM 1164 C CA . GLY A 1 158 ? -5.543 -0.503 -5.633 1 93.81 158 GLY A CA 1
ATOM 1165 C C . GLY A 1 158 ? -5.09 0.656 -6.5 1 93.81 158 GLY A C 1
ATOM 1166 O O . GLY A 1 158 ? -4.078 1.297 -6.207 1 93.81 158 GLY A O 1
ATOM 1167 N N . VAL A 1 159 ? -5.875 0.907 -7.492 1 89.88 159 VAL A N 1
ATOM 1168 C CA . VAL A 1 159 ? -5.551 1.966 -8.438 1 89.88 159 VAL A CA 1
ATOM 1169 C C . VAL A 1 159 ? -6.508 3.141 -8.258 1 89.88 159 VAL A C 1
ATOM 1171 O O . VAL A 1 159 ? -6.078 4.285 -8.109 1 89.88 159 VAL A O 1
ATOM 1174 N N . VAL A 1 160 ? -7.762 2.869 -8.164 1 89.81 160 VAL A N 1
ATOM 1175 C CA . VAL A 1 160 ? -8.75 3.939 -8.234 1 89.81 160 VAL A CA 1
ATOM 1176 C C . VAL A 1 160 ? -9.141 4.379 -6.824 1 89.81 160 VAL A C 1
ATOM 1178 O O . VAL A 1 160 ? -9.711 5.453 -6.637 1 89.81 160 VAL A O 1
ATOM 1181 N N . SER A 1 161 ? -8.93 3.688 -5.84 1 90.31 161 SER A N 1
ATOM 1182 C CA . SER A 1 161 ? -9.148 4.043 -4.441 1 90.31 161 SER A CA 1
ATOM 1183 C C . SER A 1 161 ? -10.57 4.547 -4.219 1 90.31 161 SER A C 1
ATOM 1185 O O . SER A 1 161 ? -10.773 5.664 -3.738 1 90.31 161 SER A O 1
ATOM 1187 N N . ALA A 1 162 ? -11.539 3.689 -4.395 1 85.38 162 ALA A N 1
ATOM 1188 C CA . ALA A 1 162 ? -12.938 4.055 -4.199 1 85.38 162 ALA A CA 1
ATOM 1189 C C . ALA A 1 162 ? -13.227 4.367 -2.734 1 85.38 162 ALA A C 1
ATOM 1191 O O . ALA A 1 162 ? -12.633 3.766 -1.836 1 85.38 162 ALA A O 1
ATOM 1192 N N . PRO A 1 163 ? -14.164 5.273 -2.471 1 89.5 163 PRO A N 1
ATOM 1193 C CA . PRO A 1 163 ? -14.516 5.555 -1.077 1 89.5 163 PRO A CA 1
ATOM 1194 C C . PRO A 1 163 ? -15.109 4.34 -0.363 1 89.5 163 PRO A C 1
ATOM 1196 O O . PRO A 1 163 ? -15.547 3.389 -1.015 1 89.5 163 PRO A O 1
ATOM 1199 N N . MET A 1 164 ? -15.055 4.336 0.96 1 90.25 164 MET A N 1
ATOM 1200 C CA . MET A 1 164 ? -15.672 3.346 1.841 1 90.25 164 MET A CA 1
ATOM 1201 C C . MET A 1 164 ? -14.93 2.016 1.762 1 90.25 164 MET A C 1
ATOM 1203 O O . MET A 1 164 ? -15.422 0.996 2.25 1 90.25 164 MET A O 1
ATOM 1207 N N . MET A 1 165 ? -13.758 2.01 1.099 1 93.12 165 MET A N 1
ATOM 1208 C CA . MET A 1 165 ? -12.961 0.799 0.939 1 93.12 165 MET A CA 1
ATOM 1209 C C . MET A 1 165 ? -11.508 1.049 1.337 1 93.12 165 MET A C 1
ATOM 1211 O O . MET A 1 165 ? -10.594 0.492 0.733 1 93.12 165 MET A O 1
ATOM 1215 N N . GLY A 1 166 ? -11.305 1.857 2.287 1 95.69 166 GLY A N 1
ATOM 1216 C CA . GLY A 1 166 ? -9.992 2.305 2.709 1 95.69 166 GLY A CA 1
ATOM 1217 C C . GLY A 1 166 ? -9 1.168 2.891 1 95.69 166 GLY A C 1
ATOM 1218 O O . GLY A 1 166 ? -7.977 1.113 2.205 1 95.69 166 GLY A O 1
ATOM 1219 N N . PRO A 1 167 ? -9.312 0.208 3.832 1 97.12 167 PRO A N 1
ATOM 1220 C CA . PRO A 1 167 ? -8.375 -0.896 4.039 1 97.12 167 PRO A CA 1
ATOM 1221 C C . PRO A 1 167 ? -8.086 -1.676 2.756 1 97.12 167 PRO A C 1
ATOM 1223 O O . PRO A 1 167 ? -6.941 -2.051 2.5 1 97.12 167 PRO A O 1
ATOM 1226 N N . TYR A 1 168 ? -9.102 -1.92 1.964 1 96 168 TYR A N 1
ATOM 1227 C CA . TYR A 1 168 ? -8.945 -2.676 0.727 1 96 168 TYR A CA 1
ATOM 1228 C C . TYR A 1 168 ? -8.078 -1.916 -0.271 1 96 168 TYR A C 1
ATOM 1230 O O . TYR A 1 168 ? -7.129 -2.475 -0.83 1 96 168 TYR A O 1
ATOM 1238 N N . ASN A 1 169 ? -8.375 -0.63 -0.477 1 96.69 169 ASN A N 1
ATOM 1239 C CA . ASN A 1 169 ? -7.586 0.205 -1.375 1 96.69 169 ASN A CA 1
ATOM 1240 C C . ASN A 1 169 ? -6.117 0.231 -0.969 1 96.69 169 ASN A C 1
ATOM 1242 O O . ASN A 1 169 ? -5.23 0.037 -1.806 1 96.69 169 ASN A O 1
ATOM 1246 N N . VAL A 1 170 ? -5.875 0.44 0.283 1 98.69 170 VAL A N 1
ATOM 1247 C CA . VAL A 1 170 ? -4.531 0.57 0.829 1 98.69 170 VAL A CA 1
ATOM 1248 C C . VAL A 1 170 ? -3.76 -0.733 0.623 1 98.69 170 VAL A C 1
ATOM 1250 O O . VAL A 1 170 ? -2.627 -0.722 0.137 1 98.69 170 VAL A O 1
ATOM 1253 N N . THR A 1 171 ? -4.348 -1.851 0.946 1 98.56 171 THR A N 1
ATOM 1254 C CA . THR A 1 171 ? -3.646 -3.129 0.857 1 98.56 171 THR A CA 1
ATOM 1255 C C . THR A 1 171 ? -3.393 -3.506 -0.6 1 98.56 171 THR A C 1
ATOM 1257 O O . THR A 1 171 ? -2.309 -3.98 -0.943 1 98.56 171 THR A O 1
ATOM 1260 N N . LYS A 1 172 ? -4.352 -3.289 -1.409 1 98.44 172 LYS A N 1
ATOM 1261 C CA . LYS A 1 172 ? -4.188 -3.684 -2.807 1 98.44 172 LYS A CA 1
ATOM 1262 C C . LYS A 1 172 ? -3.223 -2.75 -3.531 1 98.44 172 LYS A C 1
ATOM 1264 O O . LYS A 1 172 ? -2.492 -3.18 -4.426 1 98.44 172 LYS A O 1
ATOM 1269 N N . ALA A 1 173 ? -3.176 -1.47 -3.16 1 98.31 173 ALA A N 1
ATOM 1270 C CA . ALA A 1 173 ? -2.117 -0.594 -3.652 1 98.31 173 ALA A CA 1
ATOM 1271 C C . ALA A 1 173 ? -0.742 -1.108 -3.234 1 98.31 173 ALA A C 1
ATOM 1273 O O . ALA A 1 173 ? 0.208 -1.068 -4.02 1 98.31 173 ALA A O 1
ATOM 1274 N N . GLY A 1 174 ? -0.654 -1.54 -2 1 98.69 174 GLY A N 1
ATOM 1275 C CA . GLY A 1 174 ? 0.583 -2.139 -1.524 1 98.69 174 GLY A CA 1
ATOM 1276 C C . GLY A 1 174 ? 0.995 -3.365 -2.314 1 98.69 174 GLY A C 1
ATOM 1277 O O . GLY A 1 174 ? 2.172 -3.537 -2.639 1 98.69 174 GLY A O 1
ATOM 1278 N N . VAL A 1 175 ? 0.062 -4.188 -2.641 1 98.81 175 VAL A N 1
ATOM 1279 C CA . VAL A 1 175 ? 0.329 -5.402 -3.402 1 98.81 175 VAL A CA 1
ATOM 1280 C C . VAL A 1 175 ? 0.827 -5.039 -4.801 1 98.81 175 VAL A C 1
ATOM 1282 O O . VAL A 1 175 ? 1.749 -5.672 -5.32 1 98.81 175 VAL A O 1
ATOM 1285 N N . ILE A 1 176 ? 0.22 -4.039 -5.418 1 97.94 176 ILE A N 1
ATOM 1286 C CA . ILE A 1 176 ? 0.674 -3.58 -6.727 1 97.94 176 ILE A CA 1
ATOM 1287 C C . ILE A 1 176 ? 2.115 -3.088 -6.629 1 97.94 176 ILE A C 1
ATOM 1289 O O . ILE A 1 176 ? 2.969 -3.482 -7.426 1 97.94 176 ILE A O 1
ATOM 1293 N N . ALA A 1 177 ? 2.424 -2.283 -5.629 1 97.94 177 ALA A N 1
ATOM 1294 C CA . ALA A 1 177 ? 3.773 -1.753 -5.449 1 97.94 177 ALA A CA 1
ATOM 1295 C C . ALA A 1 177 ? 4.777 -2.877 -5.211 1 97.94 177 ALA A C 1
ATOM 1297 O O . ALA A 1 177 ? 5.895 -2.84 -5.73 1 97.94 177 ALA A O 1
ATOM 1298 N N . LEU A 1 178 ? 4.406 -3.832 -4.434 1 98.5 178 LEU A N 1
ATOM 1299 C CA . LEU A 1 178 ? 5.262 -4.988 -4.191 1 98.5 178 LEU A CA 1
ATOM 1300 C C . LEU A 1 178 ? 5.559 -5.73 -5.488 1 98.5 178 LEU A C 1
ATOM 1302 O O . LEU A 1 178 ? 6.699 -6.129 -5.738 1 98.5 178 LEU A O 1
ATOM 1306 N N . SER A 1 179 ? 4.551 -5.902 -6.309 1 98.19 179 SER A N 1
ATOM 1307 C CA . SER A 1 179 ? 4.695 -6.582 -7.59 1 98.19 179 SER A CA 1
ATOM 1308 C C . SER A 1 179 ? 5.621 -5.809 -8.523 1 98.19 179 SER A C 1
ATOM 1310 O O . SER A 1 179 ? 6.465 -6.402 -9.203 1 98.19 179 SER A O 1
ATOM 1312 N N . GLU A 1 180 ? 5.418 -4.523 -8.547 1 95.94 180 GLU A N 1
ATOM 1313 C CA . GLU A 1 180 ? 6.285 -3.664 -9.344 1 95.94 180 GLU A CA 1
ATOM 1314 C C . GLU A 1 180 ? 7.738 -3.777 -8.891 1 95.94 180 GLU A C 1
ATOM 1316 O O . GLU A 1 180 ? 8.648 -3.891 -9.719 1 95.94 180 GLU A O 1
ATOM 1321 N N . THR A 1 181 ? 7.965 -3.715 -7.609 1 95.69 181 THR A N 1
ATOM 1322 C CA . THR A 1 181 ? 9.305 -3.844 -7.035 1 95.69 181 THR A CA 1
ATOM 1323 C C . THR A 1 181 ? 9.938 -5.168 -7.441 1 95.69 181 THR A C 1
ATOM 1325 O O . THR A 1 181 ? 11.07 -5.195 -7.926 1 95.69 181 THR A O 1
ATOM 1328 N N . LEU A 1 182 ? 9.188 -6.195 -7.312 1 96.38 182 LEU A N 1
ATOM 1329 C CA . LEU A 1 182 ? 9.68 -7.535 -7.629 1 96.38 182 LEU A CA 1
ATOM 1330 C C . LEU A 1 182 ? 10.008 -7.656 -9.109 1 96.38 182 LEU A C 1
ATOM 1332 O O . LEU A 1 182 ? 11 -8.289 -9.477 1 96.38 182 LEU A O 1
ATOM 1336 N N . ALA A 1 183 ? 9.133 -7.117 -9.961 1 94.38 183 ALA A N 1
ATOM 1337 C CA . ALA A 1 183 ? 9.352 -7.195 -11.406 1 94.38 183 ALA A CA 1
ATOM 1338 C C . ALA A 1 183 ? 10.727 -6.633 -11.781 1 94.38 183 ALA A C 1
ATOM 1340 O O . ALA A 1 183 ? 11.43 -7.199 -12.617 1 94.38 183 ALA A O 1
ATOM 1341 N N . THR A 1 184 ? 11.094 -5.559 -11.133 1 91.5 184 THR A N 1
ATOM 1342 C CA . THR A 1 184 ? 12.391 -4.945 -11.406 1 91.5 184 THR A CA 1
ATOM 1343 C C . THR A 1 184 ? 13.523 -5.77 -10.797 1 91.5 184 THR A C 1
ATOM 1345 O O . THR A 1 184 ? 14.547 -5.992 -11.438 1 91.5 184 THR A O 1
ATOM 1348 N N . GLU A 1 185 ? 13.359 -6.242 -9.617 1 91.69 185 GLU A N 1
ATOM 1349 C CA . GLU A 1 185 ? 14.391 -6.996 -8.922 1 91.69 185 GLU A CA 1
ATOM 1350 C C . GLU A 1 185 ? 14.656 -8.336 -9.602 1 91.69 185 GLU A C 1
ATOM 1352 O O . GLU A 1 185 ? 15.781 -8.836 -9.57 1 91.69 185 GLU A O 1
ATOM 1357 N N . LEU A 1 186 ? 13.594 -8.812 -10.273 1 92.5 186 LEU A N 1
ATOM 1358 C CA . LEU A 1 186 ? 13.695 -10.156 -10.828 1 92.5 186 LEU A CA 1
ATOM 1359 C C . LEU A 1 186 ? 13.836 -10.109 -12.344 1 92.5 186 LEU A C 1
ATOM 1361 O O . LEU A 1 186 ? 13.742 -11.133 -13.023 1 92.5 186 LEU A O 1
ATOM 1365 N N . ALA A 1 187 ? 14.047 -9.008 -12.914 1 86.81 187 ALA A N 1
ATOM 1366 C CA . ALA A 1 187 ? 14.031 -8.781 -14.352 1 86.81 187 ALA A CA 1
ATOM 1367 C C . ALA A 1 187 ? 15.031 -9.688 -15.062 1 86.81 187 ALA A C 1
ATOM 1369 O O . ALA A 1 187 ? 14.812 -10.086 -16.219 1 86.81 187 ALA A O 1
ATOM 1370 N N . THR A 1 188 ? 16.062 -10.102 -14.344 1 84.75 188 THR A N 1
ATOM 1371 C CA . THR A 1 188 ? 17.078 -10.906 -15.008 1 84.75 188 THR A CA 1
ATOM 1372 C C . THR A 1 188 ? 17.125 -12.312 -14.43 1 84.75 188 THR A C 1
ATOM 1374 O O . THR A 1 188 ? 18.062 -13.062 -14.672 1 84.75 188 THR A O 1
ATOM 1377 N N . SER A 1 189 ? 16.203 -12.633 -13.625 1 88.69 189 SER A N 1
ATOM 1378 C CA . SER A 1 189 ? 16.234 -13.914 -12.922 1 88.69 189 SER A CA 1
ATOM 1379 C C . SER A 1 189 ? 15.484 -14.992 -13.703 1 88.69 189 SER A C 1
ATOM 1381 O O . SER A 1 189 ? 15.555 -16.172 -13.359 1 88.69 189 SER A O 1
ATOM 1383 N N . GLY A 1 190 ? 14.75 -14.555 -14.773 1 91.31 190 GLY A N 1
ATOM 1384 C CA . GLY A 1 190 ? 13.898 -15.5 -15.484 1 91.31 190 GLY A CA 1
ATOM 1385 C C . GLY A 1 190 ? 12.531 -15.672 -14.844 1 91.31 190 GLY A C 1
ATOM 1386 O O . GLY A 1 190 ? 11.695 -16.422 -15.359 1 91.31 190 GLY A O 1
ATOM 1387 N N . ILE A 1 191 ? 12.32 -15.008 -13.734 1 95 191 ILE A N 1
ATOM 1388 C CA . ILE A 1 191 ? 11.039 -15.07 -13.039 1 95 191 ILE A CA 1
ATOM 1389 C C . ILE A 1 191 ? 10.141 -13.93 -13.508 1 95 191 ILE A C 1
ATOM 1391 O O . ILE A 1 191 ? 10.57 -12.781 -13.578 1 95 191 ILE A O 1
ATOM 1395 N N . LYS A 1 192 ? 8.891 -14.273 -13.875 1 95.25 192 LYS A N 1
ATOM 1396 C CA . LYS A 1 192 ? 7.898 -13.281 -14.281 1 95.25 192 LYS A CA 1
ATOM 1397 C C . LYS A 1 192 ? 6.961 -12.938 -13.125 1 95.25 192 LYS A C 1
ATOM 1399 O O . LYS A 1 192 ? 6.562 -13.82 -12.359 1 95.25 192 LYS A O 1
ATOM 1404 N N . VAL A 1 193 ? 6.664 -11.633 -13.016 1 97.19 193 VAL A N 1
ATOM 1405 C CA . VAL A 1 193 ? 5.789 -11.156 -11.953 1 97.19 193 VAL A CA 1
ATOM 1406 C C . VAL A 1 193 ? 4.574 -10.461 -12.555 1 97.19 193 VAL A C 1
ATOM 1408 O O . VAL A 1 193 ? 4.711 -9.617 -13.438 1 97.19 193 VAL A O 1
ATOM 1411 N N . THR A 1 194 ? 3.412 -10.836 -12.078 1 97.69 194 THR A N 1
ATOM 1412 C CA . THR A 1 194 ? 2.172 -10.219 -12.531 1 97.69 194 THR A CA 1
ATOM 1413 C C . THR A 1 194 ? 1.32 -9.781 -11.344 1 97.69 194 THR A C 1
ATOM 1415 O O . THR A 1 194 ? 1.16 -10.523 -10.383 1 97.69 194 THR A O 1
ATOM 1418 N N . ALA A 1 195 ? 0.855 -8.547 -11.352 1 98.12 195 ALA A N 1
ATOM 1419 C CA . ALA A 1 195 ? -0.235 -8.07 -10.508 1 98.12 195 ALA A CA 1
ATOM 1420 C C . ALA A 1 195 ? -1.575 -8.164 -11.234 1 98.12 195 ALA A C 1
ATOM 1422 O O . ALA A 1 195 ? -1.794 -7.48 -12.234 1 98.12 195 ALA A O 1
ATOM 1423 N N . LEU A 1 196 ? -2.463 -9.016 -10.773 1 98.31 196 LEU A N 1
ATOM 1424 C CA . LEU A 1 196 ? -3.812 -9.086 -11.32 1 98.31 196 LEU A CA 1
ATOM 1425 C C . LEU A 1 196 ? -4.699 -8 -10.727 1 98.31 196 LEU A C 1
ATOM 1427 O O . LEU A 1 196 ? -4.848 -7.914 -9.508 1 98.31 196 LEU A O 1
ATOM 1431 N N . CYS A 1 197 ? -5.273 -7.203 -11.555 1 96.56 197 CYS A N 1
ATOM 1432 C CA . CYS A 1 197 ? -6.098 -6.082 -11.109 1 96.56 197 CYS A CA 1
ATOM 1433 C C . CYS A 1 197 ? -7.488 -6.148 -11.719 1 96.56 197 CYS A C 1
ATOM 1435 O O . CYS A 1 197 ? -7.871 -5.27 -12.492 1 96.56 197 CYS A O 1
ATOM 1437 N N . PRO A 1 198 ? -8.242 -7.051 -11.25 1 95.12 198 PRO A N 1
ATOM 1438 C CA . PRO A 1 198 ? -9.609 -7.145 -11.766 1 95.12 198 PRO A CA 1
ATOM 1439 C C . PRO A 1 198 ? -10.555 -6.129 -11.125 1 95.12 198 PRO A C 1
ATOM 1441 O O . PRO A 1 198 ? -10.242 -5.574 -10.07 1 95.12 198 PRO A O 1
ATOM 1444 N N . SER A 1 199 ? -11.633 -5.891 -11.859 1 92 199 SER A N 1
ATOM 1445 C CA . SER A 1 199 ? -12.789 -5.258 -11.219 1 92 199 SER A CA 1
ATOM 1446 C C . SER A 1 199 ? -13.727 -6.301 -10.625 1 92 199 SER A C 1
ATOM 1448 O O . SER A 1 199 ? -13.281 -7.277 -10.023 1 92 199 SER A O 1
ATOM 1450 N N . PHE A 1 200 ? -14.992 -6.051 -10.703 1 85.81 200 PHE A N 1
ATOM 1451 C CA . PHE A 1 200 ? -15.953 -6.961 -10.086 1 85.81 200 PHE A CA 1
ATOM 1452 C C . PHE A 1 200 ? -16.203 -8.172 -10.977 1 85.81 200 PHE A C 1
ATOM 1454 O O . PHE A 1 200 ? -16.297 -8.031 -12.203 1 85.81 200 PHE A O 1
ATOM 1461 N N . PHE A 1 201 ? -16.219 -9.289 -10.336 1 84.31 201 PHE A N 1
ATOM 1462 C CA . PHE A 1 201 ? -16.578 -10.523 -11.031 1 84.31 201 PHE A CA 1
ATOM 1463 C C . PHE A 1 201 ? -17.266 -11.5 -10.086 1 84.31 201 PHE A C 1
ATOM 1465 O O . PHE A 1 201 ? -17.125 -11.398 -8.867 1 84.31 201 PHE A O 1
ATOM 1472 N N . ARG A 1 202 ? -17.984 -12.344 -10.695 1 79.75 202 ARG A N 1
ATOM 1473 C CA . ARG A 1 202 ? -18.812 -13.25 -9.906 1 79.75 202 ARG A CA 1
ATOM 1474 C C . ARG A 1 202 ? -17.953 -14.273 -9.164 1 79.75 202 ARG A C 1
ATOM 1476 O O . ARG A 1 202 ? -17.094 -14.922 -9.766 1 79.75 202 ARG A O 1
ATOM 1483 N N . THR A 1 203 ? -17.906 -14.133 -7.973 1 71.62 203 THR A N 1
ATOM 1484 C CA . THR A 1 203 ? -17.328 -15.195 -7.16 1 71.62 203 THR A CA 1
ATOM 1485 C C . THR A 1 203 ? -18.391 -15.805 -6.234 1 71.62 203 THR A C 1
ATOM 1487 O O . THR A 1 203 ? -19.406 -15.172 -5.941 1 71.62 203 THR A O 1
ATOM 1490 N N . ASN A 1 204 ? -18.516 -17.062 -6.223 1 54.59 204 ASN A N 1
ATOM 1491 C CA . ASN A 1 204 ? -19.359 -17.562 -5.141 1 54.59 204 ASN A CA 1
ATOM 1492 C C . ASN A 1 204 ? -18.891 -17.047 -3.783 1 54.59 204 ASN A C 1
ATOM 1494 O O . ASN A 1 204 ? -18.031 -17.641 -3.145 1 54.59 204 ASN A O 1
ATOM 1498 N N . ILE A 1 205 ? -18.562 -15.781 -3.812 1 47.25 205 ILE A N 1
ATOM 1499 C CA . ILE A 1 205 ? -17.984 -15.172 -2.613 1 47.25 205 ILE A CA 1
ATOM 1500 C C . ILE A 1 205 ? -18.656 -15.766 -1.372 1 47.25 205 ILE A C 1
ATOM 1502 O O . ILE A 1 205 ? -19.875 -15.656 -1.199 1 47.25 205 ILE A O 1
ATOM 1506 N N . HIS A 1 206 ? -18.328 -16.875 -1.021 1 43.84 206 HIS A N 1
ATOM 1507 C CA . HIS A 1 206 ? -18.719 -17.188 0.35 1 43.84 206 HIS A CA 1
ATOM 1508 C C . HIS A 1 206 ? -18.547 -15.984 1.264 1 43.84 206 HIS A C 1
ATOM 1510 O O . HIS A 1 206 ? -17.812 -15.047 0.932 1 43.84 206 HIS A O 1
ATOM 1516 N N . LYS A 1 207 ? -19.125 -16 2.602 1 43.28 207 LYS A N 1
ATOM 1517 C CA . LYS A 1 207 ? -19.438 -15.25 3.812 1 43.28 207 LYS A CA 1
ATOM 1518 C C . LYS A 1 207 ? -18.203 -14.562 4.367 1 43.28 207 LYS A C 1
ATOM 1520 O O . LYS A 1 207 ? -18.156 -14.18 5.539 1 43.28 207 LYS A O 1
ATOM 1525 N N . GLY A 1 208 ? -17.078 -14.523 3.662 1 45.16 208 GLY A N 1
ATOM 1526 C CA . GLY A 1 208 ? -15.953 -14.078 4.453 1 45.16 208 GLY A CA 1
ATOM 1527 C C . GLY A 1 208 ? -15.938 -12.57 4.672 1 45.16 208 GLY A C 1
ATOM 1528 O O . GLY A 1 208 ? -14.898 -12 5.008 1 45.16 208 GLY A O 1
ATOM 1529 N N . SER A 1 209 ? -16.75 -11.852 3.992 1 48.91 209 SER A N 1
ATOM 1530 C CA . SER A 1 209 ? -16.703 -10.422 4.266 1 48.91 209 SER A CA 1
ATOM 1531 C C . SER A 1 209 ? -17.234 -10.102 5.656 1 48.91 209 SER A C 1
ATOM 1533 O O . SER A 1 209 ? -18.234 -10.688 6.09 1 48.91 209 SER A O 1
ATOM 1535 N N . ARG A 1 210 ? -16.391 -9.945 6.664 1 46.09 210 ARG A N 1
ATOM 1536 C CA . ARG A 1 210 ? -16.922 -9.375 7.902 1 46.09 210 ARG A CA 1
ATOM 1537 C C . ARG A 1 210 ? -17.562 -8.016 7.656 1 46.09 210 ARG A C 1
ATOM 1539 O O . ARG A 1 210 ? -16.859 -7.035 7.387 1 46.09 210 ARG A O 1
ATOM 1546 N N . ALA A 1 211 ? -18.5 -8.062 6.941 1 39.66 211 ALA A N 1
ATOM 1547 C CA . ALA A 1 211 ? -19.141 -6.75 6.84 1 39.66 211 ALA A CA 1
ATOM 1548 C C . ALA A 1 211 ? -19.391 -6.156 8.227 1 39.66 211 ALA A C 1
ATOM 1550 O O . ALA A 1 211 ? -20.281 -6.613 8.945 1 39.66 211 ALA A O 1
ATOM 1551 N N . THR A 1 212 ? -18.531 -6.109 9.141 1 40 212 THR A N 1
ATOM 1552 C CA . THR A 1 212 ? -19.297 -5.215 9.984 1 40 212 THR A CA 1
ATOM 1553 C C . THR A 1 212 ? -20.281 -4.387 9.156 1 40 212 THR A C 1
ATOM 1555 O O . THR A 1 212 ? -21.312 -3.936 9.656 1 40 212 THR A O 1
ATOM 1558 N N . GLY A 1 213 ? -19.812 -3.631 8.055 1 36.59 213 GLY A N 1
ATOM 1559 C CA . GLY A 1 213 ? -20.766 -3.049 7.113 1 36.59 213 GLY A CA 1
ATOM 1560 C C . GLY A 1 213 ? -21.016 -3.928 5.902 1 36.59 213 GLY A C 1
ATOM 1561 O O . GLY A 1 213 ? -20.234 -4.836 5.613 1 36.59 213 GLY A O 1
ATOM 1562 N N . MET A 1 214 ? -22.25 -4.383 5.59 1 35.91 214 MET A N 1
ATOM 1563 C CA . MET A 1 214 ? -22.875 -4.941 4.395 1 35.91 214 MET A CA 1
ATOM 1564 C C . MET A 1 214 ? -22.031 -4.684 3.16 1 35.91 214 MET A C 1
ATOM 1566 O O . MET A 1 214 ? -21.672 -3.539 2.869 1 35.91 214 MET A O 1
ATOM 1570 N N . LEU A 1 215 ? -20.953 -5.641 2.83 1 50.25 215 LEU A N 1
ATOM 1571 C CA . LEU A 1 215 ? -20.875 -5.309 1.411 1 50.25 215 LEU A CA 1
ATOM 1572 C C . LEU A 1 215 ? -22.109 -4.555 0.948 1 50.25 215 LEU A C 1
ATOM 1574 O O . LEU A 1 215 ? -23.234 -5.016 1.145 1 50.25 215 LEU A O 1
ATOM 1578 N N . THR A 1 216 ? -22.047 -3.273 1.036 1 53.94 216 THR A N 1
ATOM 1579 C CA . THR A 1 216 ? -23.266 -2.535 0.706 1 53.94 216 THR A CA 1
ATOM 1580 C C . THR A 1 216 ? -24 -3.203 -0.448 1 53.94 216 THR A C 1
ATOM 1582 O O . THR A 1 216 ? -23.406 -3.922 -1.248 1 53.94 216 THR A O 1
ATOM 1585 N N . GLY A 1 217 ? -25.234 -3.412 -0.186 1 57.97 217 GLY A N 1
ATOM 1586 C CA . GLY A 1 217 ? -26.141 -3.893 -1.217 1 57.97 217 GLY A CA 1
ATOM 1587 C C . GLY A 1 217 ? -25.641 -3.617 -2.623 1 57.97 217 GLY A C 1
ATOM 1588 O O . GLY A 1 217 ? -25.75 -4.473 -3.506 1 57.97 217 GLY A O 1
ATOM 1589 N N . ARG A 1 218 ? -24.766 -2.645 -2.695 1 61.09 218 ARG A N 1
ATOM 1590 C CA . ARG A 1 218 ? -24.344 -2.262 -4.039 1 61.09 218 ARG A CA 1
ATOM 1591 C C . ARG A 1 218 ? -23.172 -3.119 -4.504 1 61.09 218 ARG A C 1
ATOM 1593 O O . ARG A 1 218 ? -23.141 -3.574 -5.648 1 61.09 218 ARG A O 1
ATOM 1600 N N . THR A 1 219 ? -22.172 -3.279 -3.605 1 68.88 219 THR A N 1
ATOM 1601 C CA . THR A 1 219 ? -21.031 -4.094 -3.973 1 68.88 219 THR A CA 1
ATOM 1602 C C . THR A 1 219 ? -21.453 -5.531 -4.27 1 68.88 219 THR A C 1
ATOM 1604 O O . THR A 1 219 ? -20.953 -6.148 -5.211 1 68.88 219 THR A O 1
ATOM 1607 N N . GLU A 1 220 ? -22.375 -5.918 -3.529 1 71.88 220 GLU A N 1
ATOM 1608 C CA . GLU A 1 220 ? -22.906 -7.262 -3.756 1 71.88 220 GLU A CA 1
ATOM 1609 C C . GLU A 1 220 ? -23.578 -7.371 -5.125 1 71.88 220 GLU A C 1
ATOM 1611 O O . GLU A 1 220 ? -23.422 -8.375 -5.816 1 71.88 220 GLU A O 1
ATOM 1616 N N . LYS A 1 221 ? -24.281 -6.293 -5.426 1 74.06 221 LYS A N 1
ATOM 1617 C CA . LYS A 1 221 ? -24.953 -6.277 -6.719 1 74.06 221 LYS A CA 1
ATOM 1618 C C . LYS A 1 221 ? -23.953 -6.246 -7.863 1 74.06 221 LYS A C 1
ATOM 1620 O O . LYS A 1 221 ? -24.125 -6.941 -8.867 1 74.06 221 LYS A O 1
ATOM 1625 N N . LEU A 1 222 ? -22.891 -5.508 -7.68 1 75.75 222 LEU A N 1
ATOM 1626 C CA . LEU A 1 222 ? -21.859 -5.398 -8.711 1 75.75 222 LEU A CA 1
ATOM 1627 C C . LEU A 1 222 ? -21.156 -6.738 -8.922 1 75.75 222 LEU A C 1
ATOM 1629 O O . LEU A 1 222 ? -20.797 -7.082 -10.047 1 75.75 222 LEU A O 1
ATOM 1633 N N . VAL A 1 223 ? -21.016 -7.465 -7.898 1 76.75 223 VAL A N 1
ATOM 1634 C CA . VAL A 1 223 ? -20.359 -8.766 -7.973 1 76.75 223 VAL A CA 1
ATOM 1635 C C . VAL A 1 223 ? -21.312 -9.789 -8.594 1 76.75 223 VAL A C 1
ATOM 1637 O O . VAL A 1 223 ? -20.938 -10.492 -9.539 1 76.75 223 VAL A O 1
ATOM 1640 N N . THR A 1 224 ? -22.531 -9.781 -8.141 1 77.62 224 THR A N 1
ATOM 1641 C CA . THR A 1 224 ? -23.484 -10.797 -8.57 1 77.62 224 THR A CA 1
ATOM 1642 C C . THR A 1 224 ? -23.922 -10.547 -10.016 1 77.62 224 THR A C 1
ATOM 1644 O O . THR A 1 224 ? -24.25 -11.492 -10.734 1 77.62 224 THR A O 1
ATOM 1647 N N . GLN A 1 225 ? -23.828 -9.312 -10.43 1 77.19 225 GLN A N 1
ATOM 1648 C CA . GLN A 1 225 ? -24.359 -8.977 -11.75 1 77.19 225 GLN A CA 1
ATOM 1649 C C . GLN A 1 225 ? -23.234 -8.844 -12.773 1 77.19 225 GLN A C 1
ATOM 1651 O O . GLN A 1 225 ? -23.469 -8.508 -13.938 1 77.19 225 GLN A O 1
ATOM 1656 N N . SER A 1 226 ? -22.125 -9.203 -12.305 1 84.31 226 SER A N 1
ATOM 1657 C CA . SER A 1 226 ? -21 -9.078 -13.234 1 84.31 226 SER A CA 1
ATOM 1658 C C . SER A 1 226 ? -21.125 -10.078 -14.383 1 84.31 226 SER A C 1
ATOM 1660 O O . SER A 1 226 ? -21.625 -11.18 -14.195 1 84.31 226 SER A O 1
ATOM 1662 N N . LYS A 1 227 ? -20.656 -9.664 -15.57 1 86.69 227 LYS A N 1
ATOM 1663 C CA . LYS A 1 227 ? -20.641 -10.555 -16.719 1 86.69 227 LYS A CA 1
ATOM 1664 C C . LYS A 1 227 ? -19.453 -11.5 -16.688 1 86.69 227 LYS A C 1
ATOM 1666 O O . LYS A 1 227 ? -19.406 -12.477 -17.422 1 86.69 227 LYS A O 1
ATOM 1671 N N . TRP A 1 228 ? -18.484 -11.219 -15.836 1 92.44 228 TRP A N 1
ATOM 1672 C CA . TRP A 1 228 ? -17.25 -12.008 -15.758 1 92.44 228 TRP A CA 1
ATOM 1673 C C . TRP A 1 228 ? -17.344 -13.039 -14.641 1 92.44 228 TRP A C 1
ATOM 1675 O O . TRP A 1 228 ? -17.797 -12.734 -13.539 1 92.44 228 TRP A O 1
ATOM 1685 N N . SER A 1 229 ? -16.922 -14.297 -15.023 1 93.25 229 SER A N 1
ATOM 1686 C CA . SER A 1 229 ? -16.812 -15.352 -14.016 1 93.25 229 SER A CA 1
ATOM 1687 C C . SER A 1 229 ? -15.398 -15.453 -13.477 1 93.25 229 SER A C 1
ATOM 1689 O O . SER A 1 229 ? -14.453 -14.969 -14.109 1 93.25 229 SER A O 1
ATOM 1691 N N . ALA A 1 230 ? -15.273 -16.094 -12.344 1 95.44 230 ALA A N 1
ATOM 1692 C CA . ALA A 1 230 ? -13.953 -16.344 -11.773 1 95.44 230 ALA A CA 1
ATOM 1693 C C . ALA A 1 230 ? -13.086 -17.156 -12.734 1 95.44 230 ALA A C 1
ATOM 1695 O O . ALA A 1 230 ? -11.875 -16.938 -12.82 1 95.44 230 ALA A O 1
ATOM 1696 N N . GLU A 1 231 ? -13.695 -18.047 -13.469 1 95.69 231 GLU A N 1
ATOM 1697 C CA . GLU A 1 231 ? -12.992 -18.891 -14.43 1 95.69 231 GLU A CA 1
ATOM 1698 C C . GLU A 1 231 ? -12.406 -18.062 -15.57 1 95.69 231 GLU A C 1
ATOM 1700 O O . GLU A 1 231 ? -11.273 -18.281 -15.992 1 95.69 231 GLU A O 1
ATOM 1705 N N . GLU A 1 232 ? -13.219 -17.109 -16.062 1 96.12 232 GLU A N 1
ATOM 1706 C CA . GLU A 1 232 ? -12.75 -16.25 -17.125 1 96.12 232 GLU A CA 1
ATOM 1707 C C . GLU A 1 232 ? -11.586 -15.375 -16.672 1 96.12 232 GLU A C 1
ATOM 1709 O O . GLU A 1 232 ? -10.609 -15.195 -17.391 1 96.12 232 GLU A O 1
ATOM 1714 N N . ILE A 1 233 ? -11.711 -14.867 -15.438 1 97.19 233 ILE A N 1
ATOM 1715 C CA . ILE A 1 233 ? -10.648 -14.039 -14.883 1 97.19 233 ILE A CA 1
ATOM 1716 C C . ILE A 1 233 ? -9.375 -14.867 -14.719 1 97.19 233 ILE A C 1
ATOM 1718 O O . ILE A 1 233 ? -8.281 -14.406 -15.039 1 97.19 233 ILE A O 1
ATOM 1722 N N . ALA A 1 234 ? -9.492 -16.094 -14.258 1 97.94 234 ALA A N 1
ATOM 1723 C CA . ALA A 1 234 ? -8.352 -16.984 -14.047 1 97.94 234 ALA A CA 1
ATOM 1724 C C . ALA A 1 234 ? -7.613 -17.25 -15.359 1 97.94 234 ALA A C 1
ATOM 1726 O O . ALA A 1 234 ? -6.379 -17.219 -15.398 1 97.94 234 ALA A O 1
ATOM 1727 N N . GLU A 1 235 ? -8.336 -17.469 -16.406 1 97.31 235 GLU A N 1
ATOM 1728 C CA . GLU A 1 235 ? -7.723 -17.703 -17.719 1 97.31 235 GLU A CA 1
ATOM 1729 C C . GLU A 1 235 ? -6.941 -16.484 -18.188 1 97.31 235 GLU A C 1
ATOM 1731 O O . GLU A 1 235 ? -5.824 -16.609 -18.703 1 97.31 235 GLU A O 1
ATOM 1736 N N . HIS A 1 236 ? -7.559 -15.336 -18.031 1 97.06 236 HIS A N 1
ATOM 1737 C CA . HIS A 1 236 ? -6.875 -14.102 -18.406 1 97.06 236 HIS A CA 1
ATOM 1738 C C . HIS A 1 236 ? -5.613 -13.898 -17.578 1 97.06 236 HIS A C 1
ATOM 1740 O O . HIS A 1 236 ? -4.574 -13.492 -18.109 1 97.06 236 HIS A O 1
ATOM 1746 N N . ALA A 1 237 ? -5.727 -14.164 -16.328 1 98 237 ALA A N 1
ATOM 1747 C CA . ALA A 1 237 ? -4.586 -13.992 -15.438 1 98 237 ALA A CA 1
ATOM 1748 C C . ALA A 1 237 ? -3.428 -14.898 -15.836 1 98 237 ALA A C 1
ATOM 1750 O O . ALA A 1 237 ? -2.279 -14.453 -15.914 1 98 237 ALA A O 1
ATOM 1751 N N . LEU A 1 238 ? -3.701 -16.156 -16.156 1 98.06 238 LEU A N 1
ATOM 1752 C CA . LEU A 1 238 ? -2.654 -17.109 -16.5 1 98.06 238 LEU A CA 1
ATOM 1753 C C . LEU A 1 238 ? -2.035 -16.781 -17.859 1 98.06 238 LEU A C 1
ATOM 1755 O O . LEU A 1 238 ? -0.821 -16.891 -18.031 1 98.06 238 LEU A O 1
ATOM 1759 N N . ARG A 1 239 ? -2.842 -16.312 -18.812 1 97.19 239 ARG A N 1
ATOM 1760 C CA . ARG A 1 239 ? -2.299 -15.898 -20.109 1 97.19 239 ARG A CA 1
ATOM 1761 C C . ARG A 1 239 ? -1.364 -14.703 -19.953 1 97.19 239 ARG A C 1
ATOM 1763 O O . ARG A 1 239 ? -0.292 -14.664 -20.547 1 97.19 239 ARG A O 1
ATOM 1770 N N . GLY A 1 240 ? -1.848 -13.766 -19.156 1 96.75 240 GLY A N 1
ATOM 1771 C CA . GLY A 1 240 ? -0.994 -12.617 -18.891 1 96.75 240 GLY A CA 1
ATOM 1772 C C . GLY A 1 240 ? 0.29 -12.984 -18.172 1 96.75 240 GLY A C 1
ATOM 1773 O O . GLY A 1 240 ? 1.351 -12.43 -18.453 1 96.75 240 GLY A O 1
ATOM 1774 N N . LEU A 1 241 ? 0.138 -13.859 -17.25 1 96.44 241 LEU A N 1
ATOM 1775 C CA . LEU A 1 241 ? 1.29 -14.344 -16.5 1 96.44 241 LEU A CA 1
ATOM 1776 C C . LEU A 1 241 ? 2.305 -15 -17.422 1 96.44 241 LEU A C 1
ATOM 1778 O O . LEU A 1 241 ? 3.5 -14.711 -17.359 1 96.44 241 LEU A O 1
ATOM 1782 N N . GLU A 1 242 ? 1.903 -15.836 -18.359 1 96 242 GLU A N 1
ATOM 1783 C CA . GLU A 1 242 ? 2.75 -16.516 -19.328 1 96 242 GLU A CA 1
ATOM 1784 C C . GLU A 1 242 ? 3.441 -15.523 -20.25 1 96 242 GLU A C 1
ATOM 1786 O O . GLU A 1 242 ? 4.582 -15.734 -20.672 1 96 242 GLU A O 1
ATOM 1791 N N . ARG A 1 243 ? 2.74 -14.422 -20.516 1 93.38 243 ARG A N 1
ATOM 1792 C CA . ARG A 1 243 ? 3.271 -13.406 -21.422 1 93.38 243 ARG A CA 1
ATOM 1793 C C . ARG A 1 243 ? 4.211 -12.461 -20.688 1 93.38 243 ARG A C 1
ATOM 1795 O O . ARG A 1 243 ? 4.832 -11.594 -21.297 1 93.38 243 ARG A O 1
ATOM 1802 N N . GLY A 1 244 ? 4.258 -12.586 -19.406 1 92.69 244 GLY A N 1
ATOM 1803 C CA . GLY A 1 244 ? 5.133 -11.734 -18.625 1 92.69 244 GLY A CA 1
ATOM 1804 C C . GLY A 1 244 ? 4.586 -10.328 -18.422 1 92.69 244 GLY A C 1
ATOM 1805 O O . GLY A 1 244 ? 5.352 -9.383 -18.25 1 92.69 244 GLY A O 1
ATOM 1806 N N . GLN A 1 245 ? 3.301 -10.234 -18.484 1 94.69 245 GLN A N 1
ATOM 1807 C CA . GLN A 1 245 ? 2.682 -8.93 -18.281 1 94.69 245 GLN A CA 1
ATOM 1808 C C . GLN A 1 245 ? 2.666 -8.555 -16.797 1 94.69 245 GLN A C 1
ATOM 1810 O O . GLN A 1 245 ? 2.133 -9.305 -15.969 1 94.69 245 GLN A O 1
ATOM 1815 N N . LEU A 1 246 ? 3.176 -7.414 -16.516 1 95.38 246 LEU A N 1
ATOM 1816 C CA . LEU A 1 246 ? 3.221 -6.98 -15.125 1 95.38 246 LEU A CA 1
ATOM 1817 C C . LEU A 1 246 ? 1.818 -6.68 -14.602 1 95.38 246 LEU A C 1
ATOM 1819 O O . LEU A 1 246 ? 1.478 -7.059 -13.484 1 95.38 246 LEU A O 1
ATOM 1823 N N . TYR A 1 247 ? 1.044 -5.973 -15.445 1 95.56 247 TYR A N 1
ATOM 1824 C CA . TYR A 1 247 ? -0.337 -5.672 -15.078 1 95.56 247 TYR A CA 1
ATOM 1825 C C . TYR A 1 247 ? -1.312 -6.465 -15.945 1 95.56 247 TYR A C 1
ATOM 1827 O O . TYR A 1 247 ? -1.253 -6.402 -17.172 1 95.56 247 TYR A O 1
ATOM 1835 N N . VAL A 1 248 ? -2.189 -7.18 -15.281 1 96.56 248 VAL A N 1
ATOM 1836 C CA . VAL A 1 248 ? -3.289 -7.824 -15.992 1 96.56 248 VAL A CA 1
ATOM 1837 C C . VAL A 1 248 ? -4.621 -7.27 -15.492 1 96.56 248 VAL A C 1
ATOM 1839 O O . VAL A 1 248 ? -4.965 -7.43 -14.32 1 96.56 248 VAL A O 1
ATOM 1842 N N . MET A 1 249 ? -5.309 -6.617 -16.297 1 94.69 249 MET A N 1
ATOM 1843 C CA . MET A 1 249 ? -6.648 -6.078 -16.094 1 94.69 249 MET A CA 1
ATOM 1844 C C . MET A 1 249 ? -7.633 -6.664 -17.094 1 94.69 249 MET A C 1
ATOM 1846 O O . MET A 1 249 ? -7.855 -6.086 -18.156 1 94.69 249 MET A O 1
ATOM 1850 N N . PRO A 1 250 ? -8.289 -7.723 -16.75 1 92.19 250 PRO A N 1
ATOM 1851 C CA . PRO A 1 250 ? -9.094 -8.453 -17.734 1 92.19 250 PRO A CA 1
ATOM 1852 C C . PRO A 1 250 ? -10.289 -7.645 -18.234 1 92.19 250 PRO A C 1
ATOM 1854 O O . PRO A 1 250 ? -10.641 -7.719 -19.406 1 92.19 250 PRO A O 1
ATOM 1857 N N . GLN A 1 251 ? -10.898 -6.871 -17.422 1 91.19 251 GLN A N 1
ATOM 1858 C CA . GLN A 1 251 ? -12.164 -6.219 -17.719 1 91.19 251 GLN A CA 1
ATOM 1859 C C . GLN A 1 251 ? -11.938 -4.836 -18.328 1 91.19 251 GLN A C 1
ATOM 1861 O O . GLN A 1 251 ? -11.062 -4.094 -17.891 1 91.19 251 GLN A O 1
ATOM 1866 N N . SER A 1 252 ? -12.797 -4.512 -19.219 1 88.94 252 SER A N 1
ATOM 1867 C CA . SER A 1 252 ? -12.648 -3.252 -19.953 1 88.94 252 SER A CA 1
ATOM 1868 C C . SER A 1 252 ? -12.914 -2.057 -19.031 1 88.94 252 SER A C 1
ATOM 1870 O O . SER A 1 252 ? -12.305 -0.999 -19.203 1 88.94 252 SER A O 1
ATOM 1872 N N . ASP A 1 253 ? -13.812 -2.238 -18.172 1 86.19 253 ASP A N 1
ATOM 1873 C CA . ASP A 1 253 ? -14.086 -1.134 -17.266 1 86.19 253 ASP A CA 1
ATOM 1874 C C . ASP A 1 253 ? -12.883 -0.838 -16.375 1 86.19 253 ASP A C 1
ATOM 1876 O O . ASP A 1 253 ? -12.594 0.323 -16.078 1 86.19 253 ASP A O 1
ATOM 1880 N N . ALA A 1 254 ? -12.203 -1.84 -15.977 1 87 254 ALA A N 1
ATOM 1881 C CA . ALA A 1 254 ? -10.984 -1.653 -15.195 1 87 254 ALA A CA 1
ATOM 1882 C C . ALA A 1 254 ? -9.93 -0.902 -15.992 1 87 254 ALA A C 1
ATOM 1884 O O . ALA A 1 254 ? -9.305 0.038 -15.492 1 87 254 ALA A O 1
ATOM 1885 N N . LYS A 1 255 ? -9.773 -1.287 -17.188 1 89.38 255 LYS A N 1
ATOM 1886 C CA . LYS A 1 255 ? -8.805 -0.625 -18.062 1 89.38 255 LYS A CA 1
ATOM 1887 C C . LYS A 1 255 ? -9.164 0.843 -18.281 1 89.38 255 LYS A C 1
ATOM 1889 O O . LYS A 1 255 ? -8.297 1.714 -18.25 1 89.38 255 LYS A O 1
ATOM 1894 N N . ALA A 1 256 ? -10.438 1.082 -18.469 1 87.25 256 ALA A N 1
ATOM 1895 C CA . ALA A 1 256 ? -10.914 2.447 -18.688 1 87.25 256 ALA A CA 1
ATOM 1896 C C . ALA A 1 256 ? -10.664 3.312 -17.453 1 87.25 256 ALA A C 1
ATOM 1898 O O . ALA A 1 256 ? -10.203 4.449 -17.578 1 87.25 256 ALA A O 1
ATOM 1899 N N . MET A 1 257 ? -10.953 2.768 -16.328 1 86.19 257 MET A N 1
ATOM 1900 C CA . MET A 1 257 ? -10.758 3.516 -15.086 1 86.19 257 MET A CA 1
ATOM 1901 C C . MET A 1 257 ? -9.281 3.824 -14.859 1 86.19 257 MET A C 1
ATOM 1903 O O . MET A 1 257 ? -8.938 4.914 -14.406 1 86.19 257 MET A O 1
ATOM 1907 N N . TRP A 1 258 ? -8.508 2.898 -15.117 1 86.25 258 TRP A N 1
ATOM 1908 C CA . TRP A 1 258 ? -7.07 3.088 -14.984 1 86.25 258 TRP A CA 1
ATOM 1909 C C . TRP A 1 258 ? -6.582 4.203 -15.906 1 86.25 258 TRP A C 1
ATOM 1911 O O . TRP A 1 258 ? -5.809 5.07 -15.484 1 86.25 258 TRP A O 1
ATOM 1921 N N . ARG A 1 259 ? -7.027 4.211 -17.125 1 83.75 259 ARG A N 1
ATOM 1922 C CA . ARG A 1 259 ? -6.641 5.234 -18.094 1 83.75 259 ARG A CA 1
ATOM 1923 C C . ARG A 1 259 ? -7.152 6.605 -17.672 1 83.75 259 ARG A C 1
ATOM 1925 O O . ARG A 1 259 ? -6.457 7.609 -17.812 1 83.75 259 ARG A O 1
ATOM 1932 N N . LEU A 1 260 ? -8.336 6.605 -17.203 1 83 260 LEU A N 1
ATOM 1933 C CA . LEU A 1 260 ? -8.93 7.863 -16.766 1 83 260 LEU A CA 1
ATOM 1934 C C . LEU A 1 260 ? -8.148 8.453 -15.594 1 83 260 LEU A C 1
ATOM 1936 O O . LEU A 1 260 ? -7.887 9.664 -15.562 1 83 260 LEU A O 1
ATOM 1940 N N . LYS A 1 261 ? -7.797 7.617 -14.664 1 83 261 LYS A N 1
ATOM 1941 C CA . LYS A 1 261 ? -7 8.094 -13.539 1 83 261 LYS A CA 1
ATOM 1942 C C . LYS A 1 261 ? -5.66 8.648 -14.008 1 83 261 LYS A C 1
ATOM 1944 O O . LYS A 1 261 ? -5.207 9.688 -13.516 1 83 261 LYS A O 1
ATOM 1949 N N . ARG A 1 262 ? -5.066 7.969 -14.93 1 78.19 262 ARG A N 1
ATOM 1950 C CA . ARG A 1 262 ? -3.777 8.391 -15.469 1 78.19 262 ARG A CA 1
ATOM 1951 C C . ARG A 1 262 ? -3.896 9.742 -16.172 1 78.19 262 ARG A C 1
ATOM 1953 O O . ARG A 1 262 ? -2.99 10.57 -16.094 1 78.19 262 ARG A O 1
ATOM 1960 N N . ALA A 1 263 ? -5.008 9.938 -16.781 1 76.94 263 ALA A N 1
ATOM 1961 C CA . ALA A 1 263 ? -5.211 11.148 -17.562 1 76.94 263 ALA A CA 1
ATOM 1962 C C . ALA A 1 263 ? -5.555 12.336 -16.672 1 76.94 263 ALA A C 1
ATOM 1964 O O . ALA A 1 263 ? -5.094 13.453 -16.906 1 76.94 263 ALA A O 1
ATOM 1965 N N . LEU A 1 264 ? -6.309 12.078 -15.562 1 76.44 264 LEU A N 1
ATOM 1966 C CA . LEU A 1 264 ? -6.898 13.172 -14.805 1 76.44 264 LEU A CA 1
ATOM 1967 C C . LEU A 1 264 ? -6.098 13.461 -13.539 1 76.44 264 LEU A C 1
ATOM 1969 O O . LEU A 1 264 ? -6.227 14.531 -12.945 1 76.44 264 LEU A O 1
ATOM 1973 N N . GLY A 1 265 ? -5.281 12.531 -13.148 1 73.88 265 GLY A N 1
ATOM 1974 C CA . GLY A 1 265 ? -4.562 12.719 -11.898 1 73.88 265 GLY A CA 1
ATOM 1975 C C . GLY A 1 265 ? -5.473 13.016 -10.719 1 73.88 265 GLY A C 1
ATOM 1976 O O . GLY A 1 265 ? -6.438 12.289 -10.477 1 73.88 265 GLY A O 1
ATOM 1977 N N . GLY A 1 266 ? -5.176 14.141 -10.07 1 75.88 266 GLY A N 1
ATOM 1978 C CA . GLY A 1 266 ? -5.969 14.523 -8.906 1 75.88 266 GLY A CA 1
ATOM 1979 C C . GLY A 1 266 ? -7.422 14.805 -9.242 1 75.88 266 GLY A C 1
ATOM 1980 O O . GLY A 1 266 ? -8.297 14.633 -8.398 1 75.88 266 GLY A O 1
ATOM 1981 N N . GLY A 1 267 ? -7.645 15.258 -10.453 1 74.06 267 GLY A N 1
ATOM 1982 C CA . GLY A 1 267 ? -9 15.547 -10.898 1 74.06 267 GLY A CA 1
ATOM 1983 C C . GLY A 1 267 ? -9.898 14.32 -10.914 1 74.06 267 GLY A C 1
ATOM 1984 O O . GLY A 1 267 ? -11.117 14.445 -10.859 1 74.06 267 GLY A O 1
ATOM 1985 N N . PHE A 1 268 ? -9.281 13.227 -11.039 1 78.69 268 PHE A N 1
ATOM 1986 C CA . PHE A 1 268 ? -10.016 11.961 -11.008 1 78.69 268 PHE A CA 1
ATOM 1987 C C . PHE A 1 268 ? -10.797 11.82 -9.711 1 78.69 268 PHE A C 1
ATOM 1989 O O . PHE A 1 268 ? -11.969 11.438 -9.727 1 78.69 268 PHE A O 1
ATOM 1996 N N . PHE A 1 269 ? -10.32 12.164 -8.664 1 78.31 269 PHE A N 1
ATOM 1997 C CA . PHE A 1 269 ? -10.93 11.945 -7.355 1 78.31 269 PHE A CA 1
ATOM 1998 C C . PHE A 1 269 ? -11.938 13.047 -7.043 1 78.31 269 PHE A C 1
ATOM 2000 O O . PHE A 1 269 ? -12.852 12.844 -6.238 1 78.31 269 PHE A O 1
ATOM 2007 N N . GLY A 1 270 ? -11.742 14.211 -7.641 1 72.19 270 GLY A N 1
ATOM 2008 C CA . GLY A 1 270 ? -12.805 15.203 -7.594 1 72.19 270 GLY A CA 1
ATOM 2009 C C . GLY A 1 270 ? -14.094 14.734 -8.242 1 72.19 270 GLY A C 1
ATOM 2010 O O . GLY A 1 270 ? -15.18 14.93 -7.699 1 72.19 270 GLY A O 1
ATOM 2011 N N . ALA A 1 271 ? -13.875 14.047 -9.352 1 71.25 271 ALA A N 1
ATOM 2012 C CA . ALA A 1 271 ? -15.031 13.547 -10.094 1 71.25 271 ALA A CA 1
ATOM 2013 C C . ALA A 1 271 ? -15.711 12.406 -9.336 1 71.25 271 ALA A C 1
ATOM 2015 O O . ALA A 1 271 ? -16.938 12.352 -9.266 1 71.25 271 ALA A O 1
ATOM 2016 N N . ILE A 1 272 ? -14.969 11.594 -8.82 1 70.69 272 ILE A N 1
ATOM 2017 C CA . ILE A 1 272 ? -15.5 10.453 -8.078 1 70.69 272 ILE A CA 1
ATOM 2018 C C . ILE A 1 272 ? -16.234 10.945 -6.828 1 70.69 272 ILE A C 1
ATOM 2020 O O . ILE A 1 272 ? -17.297 10.438 -6.484 1 70.69 272 ILE A O 1
ATOM 2024 N N . GLY A 1 273 ? -15.602 11.93 -6.199 1 67.88 273 GLY A N 1
ATOM 2025 C CA . GLY A 1 273 ? -16.234 12.531 -5.039 1 67.88 273 GLY A CA 1
ATOM 2026 C C . GLY A 1 273 ? -17.578 13.18 -5.363 1 67.88 273 GLY A C 1
ATOM 2027 O O . GLY A 1 273 ? -18.547 13.031 -4.617 1 67.88 273 GLY A O 1
ATOM 2028 N N . ALA A 1 274 ? -17.609 13.883 -6.43 1 67.38 274 ALA A N 1
ATOM 2029 C CA . ALA A 1 274 ? -18.844 14.531 -6.867 1 67.38 274 ALA A CA 1
ATOM 2030 C C . ALA A 1 274 ? -19.922 13.5 -7.191 1 67.38 274 ALA A C 1
ATOM 2032 O O . ALA A 1 274 ? -21.094 13.695 -6.871 1 67.38 274 ALA A O 1
ATOM 2033 N N . ALA A 1 275 ? -19.531 12.477 -7.836 1 62.97 275 ALA A N 1
ATOM 2034 C CA . ALA A 1 275 ? -20.453 11.406 -8.188 1 62.97 275 ALA A CA 1
ATOM 2035 C C . ALA A 1 275 ? -21 10.719 -6.934 1 62.97 275 ALA A C 1
ATOM 2037 O O . ALA A 1 275 ? -22.172 10.383 -6.863 1 62.97 275 ALA A O 1
ATOM 2038 N N . ALA A 1 276 ? -20.125 10.539 -6.09 1 59.47 276 ALA A N 1
ATOM 2039 C CA . ALA A 1 276 ? -20.531 9.922 -4.824 1 59.47 276 ALA A CA 1
ATOM 2040 C C . ALA A 1 276 ? -21.562 10.781 -4.094 1 59.47 276 ALA A C 1
ATOM 2042 O O . ALA A 1 276 ? -22.5 10.258 -3.506 1 59.47 276 ALA A O 1
ATOM 2043 N N . LYS A 1 277 ? -21.469 12.094 -4.141 1 56.25 277 LYS A N 1
ATOM 2044 C CA . LYS A 1 277 ? -22.406 13.039 -3.547 1 56.25 277 LYS A CA 1
ATOM 2045 C C . LYS A 1 277 ? -23.766 12.969 -4.23 1 56.25 277 LYS A C 1
ATOM 2047 O O . LYS A 1 277 ? -24.797 13.109 -3.58 1 56.25 277 LYS A O 1
ATOM 2052 N N . ARG A 1 278 ? -23.797 13.328 -5.535 1 50.81 278 ARG A N 1
ATOM 2053 C CA . ARG A 1 278 ? -25.078 13.383 -6.25 1 50.81 278 ARG A CA 1
ATOM 2054 C C . ARG A 1 278 ? -25.906 12.125 -5.984 1 50.81 278 ARG A C 1
ATOM 2056 O O . ARG A 1 278 ? -27.078 12.078 -6.324 1 50.81 278 ARG A O 1
ATOM 2063 N N . GLY A 1 279 ? -25.984 11.312 -5.223 1 47.38 279 GLY A N 1
ATOM 2064 C CA . GLY A 1 279 ? -26.797 10.133 -4.996 1 47.38 279 GLY A CA 1
ATOM 2065 C C . GLY A 1 279 ? -26.109 8.844 -5.383 1 47.38 279 GLY A C 1
ATOM 2066 O O . GLY A 1 279 ? -26.703 7.766 -5.305 1 47.38 279 GLY A O 1
ATOM 2067 N N . VAL A 1 280 ? -25.203 8.797 -6.129 1 40.06 280 VAL A N 1
ATOM 2068 C CA . VAL A 1 280 ? -24.797 7.516 -6.695 1 40.06 280 VAL A CA 1
ATOM 2069 C C . VAL A 1 280 ? -24.281 6.605 -5.586 1 40.06 280 VAL A C 1
ATOM 2071 O O . VAL A 1 280 ? -24.547 5.402 -5.582 1 40.06 280 VAL A O 1
ATOM 2074 N N . LEU A 1 281 ? -23.719 7.148 -4.508 1 37.72 281 LEU A N 1
ATOM 2075 C CA . LEU A 1 281 ? -23.641 6.473 -3.217 1 37.72 281 LEU A CA 1
ATOM 2076 C C . LEU A 1 281 ? -25.031 6.344 -2.6 1 37.72 281 LEU A C 1
ATOM 2078 O O . LEU A 1 281 ? -25.344 5.332 -1.965 1 37.72 281 LEU A O 1
ATOM 2082 N N . ASP A 1 282 ? -25.859 7.281 -2.57 1 37.91 282 ASP A N 1
ATOM 2083 C CA . ASP A 1 282 ? -27.25 7.125 -2.137 1 37.91 282 ASP A CA 1
ATOM 2084 C C . ASP A 1 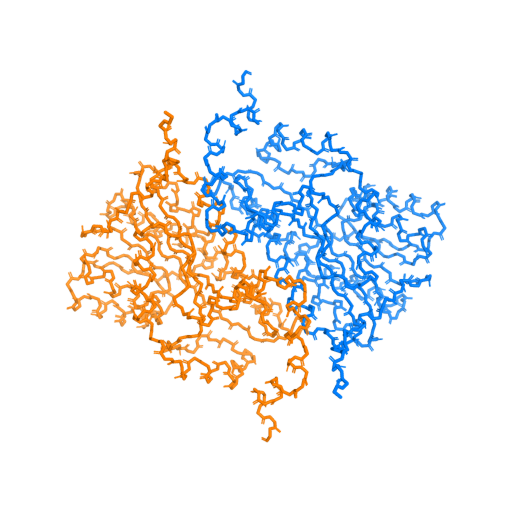282 ? -27.953 6.035 -2.936 1 37.91 282 ASP A C 1
ATOM 2086 O O . ASP A 1 282 ? -28.719 5.238 -2.377 1 37.91 282 ASP A O 1
ATOM 2090 N N . ARG A 1 283 ? -28.031 5.965 -4.23 1 36.69 283 ARG A N 1
ATOM 2091 C CA . ARG A 1 283 ? -28.594 4.91 -5.07 1 36.69 283 ARG A CA 1
ATOM 2092 C C . ARG A 1 283 ? -27.906 3.574 -4.805 1 36.69 283 ARG A C 1
ATOM 2094 O O . ARG A 1 283 ? -28.547 2.521 -4.871 1 36.69 283 ARG A O 1
ATOM 2101 N N . VAL A 1 284 ? -26.547 3.463 -4.531 1 32.94 284 VAL A N 1
ATOM 2102 C CA . VAL A 1 284 ? -25.875 2.273 -4.016 1 32.94 284 VAL A CA 1
ATOM 2103 C C . VAL A 1 284 ? -26.359 1.985 -2.594 1 32.94 284 VAL A C 1
ATOM 2105 O O . VAL A 1 284 ? -26.453 0.825 -2.188 1 32.94 284 VAL A O 1
ATOM 2108 N N . MET A 1 285 ? -26.578 3.023 -1.761 1 35.78 285 MET A N 1
ATOM 2109 C CA . MET A 1 285 ? -27.141 2.766 -0.433 1 35.78 285 MET A CA 1
ATOM 2110 C C . MET A 1 285 ? -28.656 2.678 -0.484 1 35.78 285 MET A C 1
ATOM 2112 O O . MET A 1 285 ? -29.312 2.607 0.556 1 35.78 285 MET A O 1
ATOM 2116 N N . GLY A 1 286 ? -29.172 2.279 -1.426 1 33.84 286 GLY A N 1
ATOM 2117 C CA . GLY A 1 286 ? -30.547 1.839 -1.581 1 33.84 286 GLY A CA 1
ATOM 2118 C C . GLY A 1 286 ? -31.547 2.834 -1.04 1 33.84 286 GLY A C 1
ATOM 2119 O O . GLY A 1 286 ? -32.688 2.473 -0.759 1 33.84 286 GLY A O 1
ATOM 2120 N N . ARG A 1 287 ? -31.297 4.027 -0.749 1 32.75 287 ARG A N 1
ATOM 2121 C CA . ARG A 1 287 ? -32.344 4.797 -0.095 1 32.75 287 ARG A CA 1
ATOM 2122 C C . ARG A 1 287 ? -33.281 5.441 -1.122 1 32.75 287 ARG A C 1
ATOM 2124 O O . ARG A 1 287 ? -34 6.375 -0.8 1 32.75 287 ARG A O 1
ATOM 2131 N N . ASP A 1 288 ? -33.5 4.918 -2.322 1 30.02 288 ASP A N 1
ATOM 2132 C CA . ASP A 1 288 ? -34.906 5.172 -2.682 1 30.02 288 ASP A CA 1
ATOM 2133 C C . ASP A 1 288 ? -35.844 4.207 -1.964 1 30.02 288 ASP A C 1
ATOM 2135 O O . ASP A 1 288 ? -35.5 3.033 -1.783 1 30.02 288 ASP A O 1
ATOM 2139 N N . MET B 1 1 ? -26.125 31.109 -28.203 1 26.22 1 MET B N 1
ATOM 2140 C CA . MET B 1 1 ? -25.406 29.844 -28.109 1 26.22 1 MET B CA 1
ATOM 2141 C C . MET B 1 1 ? -24.375 29.875 -27 1 26.22 1 MET B C 1
ATOM 2143 O O . MET B 1 1 ? -23.234 30.266 -27.203 1 26.22 1 MET B O 1
ATOM 2147 N N . GLY B 1 2 ? -24.75 30.281 -25.734 1 29.73 2 GLY B N 1
ATOM 2148 C CA . GLY B 1 2 ? -23.938 30.609 -24.578 1 29.73 2 GLY B CA 1
ATOM 2149 C C . GLY B 1 2 ? -23.172 29.406 -24.016 1 29.73 2 GLY B C 1
ATOM 2150 O O . GLY B 1 2 ? -23.75 28.328 -23.859 1 29.73 2 GLY B O 1
ATOM 2151 N N . GLY B 1 3 ? -21.875 29.359 -24.328 1 29.83 3 GLY B N 1
ATOM 2152 C CA . GLY B 1 3 ? -20.938 28.297 -24.016 1 29.83 3 GLY B CA 1
ATOM 2153 C C . GLY B 1 3 ? -20.984 27.875 -22.562 1 29.83 3 GLY B C 1
ATOM 2154 O O . GLY B 1 3 ? -21.109 28.719 -21.672 1 29.83 3 GLY B O 1
ATOM 2155 N N . ALA B 1 4 ? -21.672 26.766 -22.234 1 32.47 4 ALA B N 1
ATOM 2156 C CA . ALA B 1 4 ? -21.656 26.156 -20.906 1 32.47 4 ALA B CA 1
ATOM 2157 C C . ALA B 1 4 ? -20.25 26.125 -20.328 1 32.47 4 ALA B C 1
ATOM 2159 O O . ALA B 1 4 ? -19.406 25.312 -20.75 1 32.47 4 ALA B O 1
ATOM 2160 N N . ARG B 1 5 ? -19.625 27.328 -20.031 1 32.38 5 ARG B N 1
ATOM 2161 C CA . ARG B 1 5 ? -18.344 27.297 -19.328 1 32.38 5 ARG B CA 1
ATOM 2162 C C . ARG B 1 5 ? -18.391 26.328 -18.156 1 32.38 5 ARG B C 1
ATOM 2164 O O . ARG B 1 5 ? -19.328 26.344 -17.359 1 32.38 5 ARG B O 1
ATOM 2171 N N . GLY B 1 6 ? -18.031 25.156 -18.375 1 33 6 GLY B N 1
ATOM 2172 C CA . GLY B 1 6 ? -17.891 24.141 -17.344 1 33 6 GLY B CA 1
ATOM 2173 C C . GLY B 1 6 ? -17.453 24.719 -16.016 1 33 6 GLY B C 1
ATOM 2174 O O . GLY B 1 6 ? -16.5 25.5 -15.945 1 33 6 GLY B O 1
ATOM 2175 N N . ARG B 1 7 ? -18.344 25.141 -15.133 1 28.77 7 ARG B N 1
ATOM 2176 C CA . ARG B 1 7 ? -18.016 25.547 -13.773 1 28.77 7 ARG B CA 1
ATOM 2177 C C . ARG B 1 7 ? -16.844 24.734 -13.234 1 28.77 7 ARG B C 1
ATOM 2179 O O . ARG B 1 7 ? -16.969 23.531 -12.961 1 28.77 7 ARG B O 1
ATOM 2186 N N . ARG B 1 8 ? -15.703 24.953 -13.742 1 34.75 8 ARG B N 1
ATOM 2187 C CA . ARG B 1 8 ? -14.531 24.484 -13.008 1 34.75 8 ARG B CA 1
ATOM 2188 C C . ARG B 1 8 ? -14.75 24.578 -11.5 1 34.75 8 ARG B C 1
ATOM 2190 O O . ARG B 1 8 ? -15.039 25.656 -10.977 1 34.75 8 ARG B O 1
ATOM 2197 N N . LEU B 1 9 ? -15.305 23.609 -10.898 1 39.78 9 LEU B N 1
ATOM 2198 C CA . LEU B 1 9 ? -15.406 23.562 -9.445 1 39.78 9 LEU B CA 1
ATOM 2199 C C . LEU B 1 9 ? -14.25 24.328 -8.797 1 39.78 9 LEU B C 1
ATOM 2201 O O . LEU B 1 9 ? -13.094 23.938 -8.938 1 39.78 9 LEU B O 1
ATOM 2205 N N . ARG B 1 10 ? -14.328 25.578 -8.797 1 40.09 10 ARG B N 1
ATOM 2206 C CA . ARG B 1 10 ? -13.367 26.469 -8.156 1 40.09 10 ARG B CA 1
ATOM 2207 C C . ARG B 1 10 ? -12.906 25.922 -6.816 1 40.09 10 ARG B C 1
ATOM 2209 O O . ARG B 1 10 ? -13.703 25.797 -5.883 1 40.09 10 ARG B O 1
ATOM 2216 N N . MET B 1 11 ? -12.07 24.922 -6.879 1 48.38 11 MET B N 1
ATOM 2217 C CA . MET B 1 11 ? -11.461 24.547 -5.605 1 48.38 11 MET B CA 1
ATOM 2218 C C . MET B 1 11 ? -11.094 25.781 -4.789 1 48.38 11 MET B C 1
ATOM 2220 O O . MET B 1 11 ? -10.328 26.625 -5.25 1 48.38 11 MET B O 1
ATOM 2224 N N . THR B 1 12 ? -12 26.422 -4.117 1 51.72 12 THR B N 1
ATOM 2225 C CA . THR B 1 12 ? -11.766 27.594 -3.295 1 51.72 12 THR B CA 1
ATOM 2226 C C . THR B 1 12 ? -10.477 27.453 -2.488 1 51.72 12 THR B C 1
ATOM 2228 O O . THR B 1 12 ? -10.273 26.453 -1.809 1 51.72 12 THR B O 1
ATOM 2231 N N . THR B 1 13 ? -9.391 28.094 -2.963 1 64.75 13 THR B N 1
ATOM 2232 C CA . THR B 1 13 ? -8.125 28.234 -2.25 1 64.75 13 THR B CA 1
ATOM 2233 C C . THR B 1 13 ? -8.336 28.859 -0.875 1 64.75 13 THR B C 1
ATOM 2235 O O . THR B 1 13 ? -9 29.891 -0.753 1 64.75 13 THR B O 1
ATOM 2238 N N . SER B 1 14 ? -8.297 28 0.222 1 81.25 14 SER B N 1
ATOM 2239 C CA . SER B 1 14 ? -8.312 28.516 1.584 1 81.25 14 SER B CA 1
ATOM 2240 C C . SER B 1 14 ? -6.922 28.469 2.211 1 81.25 14 SER B C 1
ATOM 2242 O O . SER B 1 14 ? -6.215 27.469 2.09 1 81.25 14 SER B O 1
ATOM 2244 N N . LYS B 1 15 ? -6.48 29.609 2.688 1 91.38 15 LYS B N 1
ATOM 2245 C CA . LYS B 1 15 ? -5.211 29.703 3.402 1 91.38 15 LYS B CA 1
ATOM 2246 C C . LYS B 1 15 ? -5.336 29.156 4.82 1 91.38 15 LYS B C 1
ATOM 2248 O O . LYS B 1 15 ? -6.363 29.328 5.477 1 91.38 15 LYS B O 1
ATOM 2253 N N . ILE B 1 16 ? -4.312 28.438 5.242 1 95.12 16 ILE B N 1
ATOM 2254 C CA . ILE B 1 16 ? -4.242 28.047 6.641 1 95.12 16 ILE B CA 1
ATOM 2255 C C . ILE B 1 16 ? -4.172 29.297 7.527 1 95.12 16 ILE B C 1
ATOM 2257 O O . ILE B 1 16 ? -3.248 30.094 7.406 1 95.12 16 ILE B O 1
ATOM 2261 N N . PRO B 1 17 ? -5.078 29.484 8.367 1 93.62 17 PRO B N 1
ATOM 2262 C CA . PRO B 1 17 ? -5.133 30.719 9.148 1 93.62 17 PRO B CA 1
ATOM 2263 C C . PRO B 1 17 ? -4.074 30.766 10.25 1 93.62 17 PRO B C 1
ATOM 2265 O O . PRO B 1 17 ? -3.584 29.734 10.688 1 93.62 17 PRO B O 1
ATOM 2268 N N . SER B 1 18 ? -3.793 32.031 10.562 1 94.81 18 SER B N 1
ATOM 2269 C CA . SER B 1 18 ? -3.014 32.188 11.789 1 94.81 18 SER B CA 1
ATOM 2270 C C . SER B 1 18 ? -3.732 31.594 12.984 1 94.81 18 SER B C 1
ATOM 2272 O O . SER B 1 18 ? -4.949 31.719 13.117 1 94.81 18 SER B O 1
ATOM 2274 N N . GLY B 1 19 ? -2.971 30.875 13.828 1 96.06 19 GLY B N 1
ATOM 2275 C CA . GLY B 1 19 ? -3.551 30.234 15 1 96.06 19 GLY B CA 1
ATOM 2276 C C . GLY B 1 19 ? -4.027 28.812 14.734 1 96.06 19 GLY B C 1
ATOM 2277 O O . GLY B 1 19 ? -4.539 28.156 15.633 1 96.06 19 GLY B O 1
ATOM 2278 N N . ALA B 1 20 ? -3.883 28.391 13.469 1 97 20 ALA B N 1
ATOM 2279 C CA . ALA B 1 20 ? -4.34 27.047 13.125 1 97 20 ALA B CA 1
ATOM 2280 C C . ALA B 1 20 ? -3.773 26.016 14.094 1 97 20 ALA B C 1
ATOM 2282 O O . ALA B 1 20 ? -2.572 26.016 14.383 1 97 20 ALA B O 1
ATOM 2283 N N . ARG B 1 21 ? -4.617 25.203 14.664 1 97.94 21 ARG B N 1
ATOM 2284 C CA . ARG B 1 21 ? -4.238 24.094 15.539 1 97.94 21 ARG B CA 1
ATOM 2285 C C . ARG B 1 21 ? -3.67 22.922 14.742 1 97.94 21 ARG B C 1
ATOM 2287 O O . ARG B 1 21 ? -4.406 22.234 14.039 1 97.94 21 ARG B O 1
ATOM 2294 N N . SER B 1 22 ? -2.336 22.766 14.844 1 98.62 22 SER B N 1
ATOM 2295 C CA . SER B 1 22 ? -1.634 21.875 13.93 1 98.62 22 SER B CA 1
ATOM 2296 C C . SER B 1 22 ? -0.936 20.75 14.688 1 98.62 22 SER B C 1
ATOM 2298 O O . SER B 1 22 ? -0.191 21 15.633 1 98.62 22 SER B O 1
ATOM 2300 N N . VAL B 1 23 ? -1.191 19.531 14.258 1 98.88 23 VAL B N 1
ATOM 2301 C CA . VAL B 1 23 ? -0.597 18.328 14.844 1 98.88 23 VAL B CA 1
ATOM 2302 C C . VAL B 1 23 ? 0.38 17.703 13.859 1 98.88 23 VAL B C 1
ATOM 2304 O O . VAL B 1 23 ? 0.035 17.469 12.695 1 98.88 23 VAL B O 1
ATOM 2307 N N . ILE B 1 24 ? 1.651 17.438 14.305 1 98.88 24 ILE B N 1
ATOM 2308 C CA . ILE B 1 24 ? 2.684 16.875 13.43 1 98.88 24 ILE B CA 1
ATOM 2309 C C . ILE B 1 24 ? 3.342 15.68 14.109 1 98.88 24 ILE B C 1
ATOM 2311 O O . ILE B 1 24 ? 3.783 15.773 15.258 1 98.88 24 ILE B O 1
ATOM 2315 N N . THR B 1 25 ? 3.371 14.57 13.422 1 98.81 25 THR B N 1
ATOM 2316 C CA . THR B 1 25 ? 4.16 13.43 13.875 1 98.81 25 THR B CA 1
ATOM 2317 C C . THR B 1 25 ? 5.523 13.406 13.188 1 98.81 25 THR B C 1
ATOM 2319 O O . THR B 1 25 ? 5.66 13.891 12.062 1 98.81 25 THR B O 1
ATOM 2322 N N . GLY B 1 26 ? 6.488 12.789 13.898 1 97.94 26 GLY B N 1
ATOM 2323 C CA . GLY B 1 26 ? 7.832 12.805 13.344 1 97.94 26 GLY B CA 1
ATOM 2324 C C . GLY B 1 26 ? 8.422 14.195 13.234 1 97.94 26 GLY B C 1
ATOM 2325 O O . GLY B 1 26 ? 9.039 14.539 12.227 1 97.94 26 GLY B O 1
ATOM 2326 N N . ALA B 1 27 ? 8.227 15 14.219 1 98.25 27 ALA B N 1
ATOM 2327 C CA . ALA B 1 27 ? 8.562 16.422 14.156 1 98.25 27 ALA B CA 1
ATOM 2328 C C . ALA B 1 27 ? 9.992 16.672 14.617 1 98.25 27 ALA B C 1
ATOM 2330 O O . ALA B 1 27 ? 10.469 17.797 14.609 1 98.25 27 ALA B O 1
ATOM 2331 N N . GLY B 1 28 ? 10.711 15.633 14.977 1 96.88 28 GLY B N 1
ATOM 2332 C CA . GLY B 1 28 ? 12.008 15.797 15.617 1 96.88 28 GLY B CA 1
ATOM 2333 C C . GLY B 1 28 ? 13.141 16.016 14.633 1 96.88 28 GLY B C 1
ATOM 2334 O O . GLY B 1 28 ? 14.258 16.328 15.031 1 96.88 28 GLY B O 1
ATOM 2335 N N . SER B 1 29 ? 12.875 15.766 13.344 1 94.38 29 SER B N 1
ATOM 2336 C CA . SER B 1 29 ? 13.945 15.898 12.359 1 94.38 29 SER B CA 1
ATOM 2337 C C . SER B 1 29 ? 13.383 16.031 10.945 1 94.38 29 SER B C 1
ATOM 2339 O O . SER B 1 29 ? 12.164 15.984 10.75 1 94.38 29 SER B O 1
ATOM 2341 N N . GLY B 1 30 ? 14.273 16.406 10.086 1 93.56 30 GLY B N 1
ATOM 2342 C CA . GLY B 1 30 ? 13.969 16.328 8.672 1 93.56 30 GLY B CA 1
ATOM 2343 C C . GLY B 1 30 ? 12.773 17.188 8.266 1 93.56 30 GLY B C 1
ATOM 2344 O O . GLY B 1 30 ? 12.68 18.344 8.648 1 93.56 30 GLY B O 1
ATOM 2345 N N . PHE B 1 31 ? 12.016 16.578 7.398 1 96.69 31 PHE B N 1
ATOM 2346 C CA . PHE B 1 31 ? 10.844 17.266 6.883 1 96.69 31 PHE B CA 1
ATOM 2347 C C . PHE B 1 31 ? 9.906 17.672 8.016 1 96.69 31 PHE B C 1
ATOM 2349 O O . PHE B 1 31 ? 9.312 18.75 7.992 1 96.69 31 PHE B O 1
ATOM 2356 N N . GLY B 1 32 ? 9.711 16.766 9.016 1 97.75 32 GLY B N 1
ATOM 2357 C CA . GLY B 1 32 ? 8.844 17.062 10.148 1 97.75 32 GLY B CA 1
ATOM 2358 C C . GLY B 1 32 ? 9.227 18.344 10.875 1 97.75 32 GLY B C 1
ATOM 2359 O O . GLY B 1 32 ? 8.359 19.141 11.227 1 97.75 32 GLY B O 1
ATOM 2360 N N . ARG B 1 33 ? 10.5 18.5 11.094 1 97.38 33 ARG B N 1
ATOM 2361 C CA . ARG B 1 33 ? 10.984 19.75 11.703 1 97.38 33 ARG B CA 1
ATOM 2362 C C . ARG B 1 33 ? 10.727 20.938 10.781 1 97.38 33 ARG B C 1
ATOM 2364 O O . ARG B 1 33 ? 10.227 21.969 11.227 1 97.38 33 ARG B O 1
ATOM 2371 N N . ALA B 1 34 ? 11.031 20.75 9.508 1 97.31 34 ALA B N 1
ATOM 2372 C CA . ALA B 1 34 ? 10.906 21.844 8.547 1 97.31 34 ALA B CA 1
ATOM 2373 C C . ALA B 1 34 ? 9.453 22.328 8.438 1 97.31 34 ALA B C 1
ATOM 2375 O O . ALA B 1 34 ? 9.195 23.531 8.43 1 97.31 34 ALA B O 1
ATOM 2376 N N . VAL B 1 35 ? 8.531 21.375 8.375 1 98.25 35 VAL B N 1
ATOM 2377 C CA . VAL B 1 35 ? 7.129 21.766 8.227 1 98.25 35 VAL B CA 1
ATOM 2378 C C . VAL B 1 35 ? 6.613 22.375 9.531 1 98.25 35 VAL B C 1
ATOM 2380 O O . VAL B 1 35 ? 5.789 23.281 9.516 1 98.25 35 VAL B O 1
ATOM 2383 N N . SER B 1 36 ? 7.109 21.891 10.664 1 98.25 36 SER B N 1
ATOM 2384 C CA . SER B 1 36 ? 6.773 22.484 11.953 1 98.25 36 SER B CA 1
ATOM 2385 C C . SER B 1 36 ? 7.207 23.938 12.016 1 98.25 36 SER B C 1
ATOM 2387 O O . SER B 1 36 ? 6.434 24.812 12.43 1 98.25 36 SER B O 1
ATOM 2389 N N . LEU B 1 37 ? 8.391 24.203 11.57 1 97.88 37 LEU B N 1
ATOM 2390 C CA . LEU B 1 37 ? 8.93 25.562 11.602 1 97.88 37 LEU B CA 1
ATOM 2391 C C . LEU B 1 37 ? 8.18 26.469 10.625 1 97.88 37 LEU B C 1
ATOM 2393 O O . LEU B 1 37 ? 7.918 27.625 10.93 1 97.88 37 LEU B O 1
ATOM 2397 N N . ALA B 1 38 ? 7.871 25.938 9.469 1 97.69 38 ALA B N 1
ATOM 2398 C CA . ALA B 1 38 ? 7.109 26.703 8.484 1 97.69 38 ALA B CA 1
ATOM 2399 C C . ALA B 1 38 ? 5.734 27.078 9.031 1 97.69 38 ALA B C 1
ATOM 2401 O O . ALA B 1 38 ? 5.277 28.203 8.844 1 97.69 38 ALA B O 1
ATOM 2402 N N . LEU B 1 39 ? 5.062 26.156 9.742 1 98 39 LEU B N 1
ATOM 2403 C CA . LEU B 1 39 ? 3.766 26.438 10.344 1 98 39 LEU B CA 1
ATOM 2404 C C . LEU B 1 39 ? 3.9 27.422 11.5 1 98 39 LEU B C 1
ATOM 2406 O O . LEU B 1 39 ? 3.045 28.297 11.672 1 98 39 LEU B O 1
ATOM 2410 N N . ALA B 1 40 ? 4.961 27.312 12.234 1 97.44 40 ALA B N 1
ATOM 2411 C CA . ALA B 1 40 ? 5.23 28.266 13.312 1 97.44 40 ALA B CA 1
ATOM 2412 C C . ALA B 1 40 ? 5.344 29.688 12.766 1 97.44 40 ALA B C 1
ATOM 2414 O O . ALA B 1 40 ? 4.773 30.625 13.328 1 97.44 40 ALA B O 1
ATOM 2415 N N . GLU B 1 41 ? 6.035 29.812 11.688 1 95.94 41 GLU B N 1
ATOM 2416 C CA . GLU B 1 41 ? 6.238 31.109 11.055 1 95.94 41 GLU B CA 1
ATOM 2417 C C . GLU B 1 41 ? 4.914 31.703 10.594 1 95.94 41 GLU B C 1
ATOM 2419 O O . GLU B 1 41 ? 4.766 32.938 10.539 1 95.94 41 GLU B O 1
ATOM 2424 N N . ARG B 1 42 ? 4 30.844 10.359 1 93.56 42 ARG B N 1
ATOM 2425 C CA . ARG B 1 42 ? 2.688 31.281 9.891 1 93.56 42 ARG B CA 1
ATOM 2426 C C . ARG B 1 42 ? 1.753 31.547 11.07 1 93.56 42 ARG B C 1
ATOM 2428 O O . ARG B 1 42 ? 0.576 31.859 10.875 1 93.56 42 ARG B O 1
ATOM 2435 N N . GLY B 1 43 ? 2.248 31.344 12.258 1 95.75 43 GLY B N 1
ATOM 2436 C CA . GLY B 1 43 ? 1.492 31.672 13.461 1 95.75 43 GLY B CA 1
ATOM 2437 C C . GLY B 1 43 ? 0.657 30.531 13.984 1 95.75 43 GLY B C 1
ATOM 2438 O O . GLY B 1 43 ? -0.258 30.734 14.781 1 95.75 43 GLY B O 1
ATOM 2439 N N . ALA B 1 44 ? 0.94 29.312 13.586 1 96.88 44 ALA B N 1
ATOM 2440 C CA . ALA B 1 44 ? 0.16 28.156 13.992 1 96.88 44 ALA B CA 1
ATOM 2441 C C . ALA B 1 44 ? 0.443 27.781 15.453 1 96.88 44 ALA B C 1
ATOM 2443 O O . ALA B 1 44 ? 1.499 28.125 15.984 1 96.88 44 ALA B O 1
ATOM 2444 N N . ARG B 1 45 ? -0.523 27.234 16.078 1 97.75 45 ARG B N 1
ATOM 2445 C CA . ARG B 1 45 ? -0.325 26.484 17.312 1 97.75 45 ARG B CA 1
ATOM 2446 C C . ARG B 1 45 ? 0.087 25.047 17.031 1 97.75 45 ARG B C 1
ATOM 2448 O O . ARG B 1 45 ? -0.523 24.375 16.188 1 97.75 45 ARG B O 1
ATOM 2455 N N . LEU B 1 46 ? 1.104 24.594 17.734 1 98.62 46 LEU B N 1
ATOM 2456 C CA . LEU B 1 46 ? 1.698 23.328 17.297 1 98.62 46 LEU B CA 1
ATOM 2457 C C . LEU B 1 46 ? 1.623 22.297 18.422 1 98.62 46 LEU B C 1
ATOM 2459 O O . LEU B 1 46 ? 1.956 22.594 19.562 1 98.62 46 LEU B O 1
ATOM 2463 N N . LEU B 1 47 ? 1.114 21.141 18.141 1 98.81 47 LEU B N 1
ATOM 2464 C CA . LEU B 1 47 ? 1.324 19.906 18.906 1 98.81 47 LEU B CA 1
ATOM 2465 C C . LEU B 1 47 ? 2.273 18.969 18.156 1 98.81 47 LEU B C 1
ATOM 2467 O O . LEU B 1 47 ? 1.881 18.328 17.188 1 98.81 47 LEU B O 1
ATOM 2471 N N . LEU B 1 48 ? 3.553 18.922 18.656 1 98.81 48 LEU B N 1
ATOM 2472 C CA . LEU B 1 48 ? 4.621 18.188 17.984 1 98.81 48 LEU B CA 1
ATOM 2473 C C . LEU B 1 48 ? 4.891 16.859 18.688 1 98.81 48 LEU B C 1
ATOM 2475 O O . LEU B 1 48 ? 4.871 16.781 19.922 1 98.81 48 LEU B O 1
ATOM 2479 N N . SER B 1 49 ? 5.137 15.828 17.891 1 98.88 49 SER B N 1
ATOM 2480 C CA . SER B 1 49 ? 5.48 14.547 18.5 1 98.88 49 SER B CA 1
ATOM 2481 C C . SER B 1 49 ? 6.609 13.859 17.734 1 98.88 49 SER B C 1
ATOM 2483 O O . SER B 1 49 ? 6.805 14.109 16.547 1 98.88 49 SER B O 1
ATOM 2485 N N . ASP B 1 50 ? 7.316 13.078 18.438 1 98.44 50 ASP B N 1
ATOM 2486 C CA . ASP B 1 50 ? 8.391 12.227 17.922 1 98.44 50 ASP B CA 1
ATOM 2487 C C . ASP B 1 50 ? 8.789 11.172 18.953 1 98.44 50 ASP B C 1
ATOM 2489 O O . ASP B 1 50 ? 8.484 11.312 20.141 1 98.44 50 ASP B O 1
ATOM 2493 N N . VAL B 1 51 ? 9.445 10.164 18.484 1 98.06 51 VAL B N 1
ATOM 2494 C CA . VAL B 1 51 ? 9.977 9.172 19.406 1 98.06 51 VAL B CA 1
ATOM 2495 C C . VAL B 1 51 ? 11.297 9.664 20 1 98.06 51 VAL B C 1
ATOM 2497 O O . VAL B 1 51 ? 11.68 9.266 21.109 1 98.06 51 VAL B O 1
ATOM 2500 N N . SER B 1 52 ? 11.977 10.508 19.297 1 97.06 52 SER B N 1
ATOM 2501 C CA . SER B 1 52 ? 13.266 11.039 19.734 1 97.06 52 SER B CA 1
ATOM 2502 C C . SER B 1 52 ? 13.078 12.234 20.656 1 97.06 52 SER B C 1
ATOM 2504 O O . SER B 1 52 ? 12.711 13.328 20.219 1 97.06 52 SER B O 1
ATOM 2506 N N . LYS B 1 53 ? 13.406 12.008 21.906 1 97.88 53 LYS B N 1
ATOM 2507 C CA . LYS B 1 53 ? 13.305 13.086 22.891 1 97.88 53 LYS B CA 1
ATOM 2508 C C . LYS B 1 53 ? 14.219 14.258 22.516 1 97.88 53 LYS B C 1
ATOM 2510 O O . LYS B 1 53 ? 13.797 15.414 22.547 1 97.88 53 LYS B O 1
ATOM 2515 N N . GLU B 1 54 ? 15.43 13.922 22.188 1 97.62 54 GLU B N 1
ATOM 2516 C CA . GLU B 1 54 ? 16.406 14.953 21.875 1 97.62 54 GLU B CA 1
ATOM 2517 C C . GLU B 1 54 ? 16.016 15.703 20.594 1 97.62 54 GLU B C 1
ATOM 2519 O O . GLU B 1 54 ? 16.078 16.938 20.562 1 97.62 54 GLU B O 1
ATOM 2524 N N . GLY B 1 55 ? 15.633 14.977 19.562 1 96.94 55 GLY B N 1
ATOM 2525 C CA . GLY B 1 55 ? 15.211 15.594 18.312 1 96.94 55 GLY B CA 1
ATOM 2526 C C . GLY B 1 55 ? 14 16.5 18.469 1 96.94 55 GLY B C 1
ATOM 2527 O O . GLY B 1 55 ? 13.969 17.609 17.922 1 96.94 55 GLY B O 1
ATOM 2528 N N . LEU B 1 56 ? 13.062 16.016 19.266 1 98.19 56 LEU B N 1
ATOM 2529 C CA . LEU B 1 56 ? 11.844 16.781 19.5 1 98.19 56 LEU B CA 1
ATOM 2530 C C . LEU B 1 56 ? 12.156 18.062 20.266 1 98.19 56 LEU B C 1
ATOM 2532 O O . LEU B 1 56 ? 11.633 19.125 19.953 1 98.19 56 LEU B O 1
ATOM 2536 N N . ALA B 1 57 ? 13 17.953 21.234 1 98.12 57 ALA B N 1
ATOM 2537 C CA . ALA B 1 57 ? 13.375 19.125 22.031 1 98.12 57 ALA B CA 1
ATOM 2538 C C . ALA B 1 57 ? 14.039 20.188 21.172 1 98.12 57 ALA B C 1
ATOM 2540 O O . ALA B 1 57 ? 13.789 21.391 21.359 1 98.12 57 ALA B O 1
ATOM 2541 N N . GLU B 1 58 ? 14.852 19.734 20.297 1 97.5 58 GLU B N 1
ATOM 2542 C CA . GLU B 1 58 ? 15.508 20.672 19.391 1 97.5 58 GLU B CA 1
ATOM 2543 C C . GLU B 1 58 ? 14.484 21.391 18.516 1 97.5 58 GLU B C 1
ATOM 2545 O O . GLU B 1 58 ? 14.555 22.609 18.344 1 97.5 58 GLU B O 1
ATOM 2550 N N . SER B 1 59 ? 13.562 20.641 17.938 1 97.62 59 SER B N 1
ATOM 2551 C CA . SER B 1 59 ? 12.523 21.219 17.094 1 97.62 59 SER B CA 1
ATOM 2552 C C . SER B 1 59 ? 11.656 22.203 17.891 1 97.62 59 SER B C 1
ATOM 2554 O O . SER B 1 59 ? 11.305 23.266 17.391 1 97.62 59 SER B O 1
ATOM 2556 N N . VAL B 1 60 ? 11.312 21.844 19.078 1 98.25 60 VAL B N 1
ATOM 2557 C CA . VAL B 1 60 ? 10.508 22.703 19.938 1 98.25 60 VAL B CA 1
ATOM 2558 C C . VAL B 1 60 ? 11.242 24.016 20.219 1 98.25 60 VAL B C 1
ATOM 2560 O O . VAL B 1 60 ? 10.656 25.094 20.125 1 98.25 60 VAL B O 1
ATOM 2563 N N . SER B 1 61 ? 12.5 23.891 20.516 1 97.75 61 SER B N 1
ATOM 2564 C CA . SER B 1 61 ? 13.312 25.078 20.797 1 97.75 61 SER B CA 1
ATOM 2565 C C . SER B 1 61 ? 13.352 26.016 19.578 1 97.75 61 SER B C 1
ATOM 2567 O O . SER B 1 61 ? 13.164 27.219 19.719 1 97.75 61 SER B O 1
ATOM 2569 N N . MET B 1 62 ? 13.57 25.453 18.453 1 96.62 62 MET B N 1
ATOM 2570 C CA . MET B 1 62 ? 13.633 26.234 17.219 1 96.62 62 MET B CA 1
ATOM 2571 C C . MET B 1 62 ? 12.297 26.906 16.938 1 96.62 62 MET B C 1
ATOM 2573 O O . MET B 1 62 ? 12.25 28.078 16.531 1 96.62 62 MET B O 1
ATOM 2577 N N . ALA B 1 63 ? 11.227 26.203 17.141 1 96.38 63 ALA B N 1
ATOM 2578 C CA . ALA B 1 63 ? 9.891 26.719 16.859 1 96.38 63 ALA B CA 1
ATOM 2579 C C . ALA B 1 63 ? 9.492 27.797 17.859 1 96.38 63 ALA B C 1
ATOM 2581 O O . ALA B 1 63 ? 8.828 28.766 17.5 1 96.38 63 ALA B O 1
ATOM 2582 N N . ARG B 1 64 ? 9.852 27.641 19.078 1 94.69 64 ARG B N 1
ATOM 2583 C CA . ARG B 1 64 ? 9.578 28.656 20.094 1 94.69 64 ARG B CA 1
ATOM 2584 C C . ARG B 1 64 ? 10.289 29.953 19.766 1 94.69 64 ARG B C 1
ATOM 2586 O O . ARG B 1 64 ? 9.758 31.047 20.016 1 94.69 64 ARG B O 1
ATOM 2593 N N . GLY B 1 65 ? 11.438 29.797 19.25 1 92.06 65 GLY B N 1
ATOM 2594 C CA . GLY B 1 65 ? 12.18 30.969 18.812 1 92.06 65 GLY B CA 1
ATOM 2595 C C . GLY B 1 65 ? 11.445 31.781 17.766 1 92.06 65 GLY B C 1
ATOM 2596 O O . GLY B 1 65 ? 11.711 32.969 17.609 1 92.06 65 GLY B O 1
ATOM 2597 N N . LYS B 1 66 ? 10.461 31.188 17.156 1 90.62 66 LYS B N 1
ATOM 2598 C CA . LYS B 1 66 ? 9.68 31.859 16.109 1 90.62 66 LYS B CA 1
ATOM 2599 C C . LYS B 1 66 ? 8.375 32.406 16.672 1 90.62 66 LYS B C 1
ATOM 2601 O O . LYS B 1 66 ? 7.562 32.969 15.938 1 90.62 66 LYS B O 1
ATOM 2606 N N . GLY B 1 67 ? 8.133 32.188 17.984 1 86.44 67 GLY B N 1
ATOM 2607 C CA . GLY B 1 67 ? 6.969 32.75 18.656 1 86.44 67 GLY B CA 1
ATOM 2608 C C . GLY B 1 67 ? 5.777 31.812 18.672 1 86.44 67 GLY B C 1
ATOM 2609 O O . GLY B 1 67 ? 4.656 32.219 18.969 1 86.44 67 GLY B O 1
ATOM 2610 N N . ALA B 1 68 ? 5.938 30.609 18.328 1 87.5 68 ALA B N 1
ATOM 2611 C CA . ALA B 1 68 ? 4.816 29.688 18.219 1 87.5 68 ALA B CA 1
ATOM 2612 C C . ALA B 1 68 ? 4.402 29.156 19.594 1 87.5 68 ALA B C 1
ATOM 2614 O O . ALA B 1 68 ? 5.246 29 20.484 1 87.5 68 ALA B O 1
ATOM 2615 N N . GLN B 1 69 ? 3.154 28.984 19.844 1 94.25 69 GLN B N 1
ATOM 2616 C CA . GLN B 1 69 ? 2.646 28.172 20.938 1 94.25 69 GLN B CA 1
ATOM 2617 C C . GLN B 1 69 ? 2.799 26.688 20.641 1 94.25 69 GLN B C 1
ATOM 2619 O O . GLN B 1 69 ? 2.266 26.188 19.641 1 94.25 69 GLN B O 1
ATOM 2624 N N . ILE B 1 70 ? 3.553 26.031 21.531 1 97.12 70 ILE B N 1
ATOM 2625 C CA . ILE B 1 70 ? 3.916 24.656 21.188 1 97.12 70 ILE B CA 1
ATOM 2626 C C . ILE B 1 70 ? 3.658 23.734 22.391 1 97.12 70 ILE B C 1
ATOM 2628 O O . ILE B 1 70 ? 4.012 24.078 23.531 1 97.12 70 ILE B O 1
ATOM 2632 N N . GLU B 1 71 ? 3.004 22.703 22.156 1 97.38 71 GLU B N 1
ATOM 2633 C CA . GLU B 1 71 ? 2.98 21.516 23 1 97.38 71 GLU B CA 1
ATOM 2634 C C . GLU B 1 71 ? 3.695 20.344 22.328 1 97.38 71 GLU B C 1
ATOM 2636 O O . GLU B 1 71 ? 3.723 20.25 21.094 1 97.38 71 GLU B O 1
ATOM 2641 N N . SER B 1 72 ? 4.418 19.547 23.156 1 98.25 72 SER B N 1
ATOM 2642 C CA . SER B 1 72 ? 5.102 18.391 22.578 1 98.25 72 SER B CA 1
ATOM 2643 C C . SER B 1 72 ? 4.797 17.125 23.359 1 98.25 72 SER B C 1
ATOM 2645 O O . SER B 1 72 ? 4.516 17.172 24.562 1 98.25 72 SER B O 1
ATOM 2647 N N . MET B 1 73 ? 4.789 15.977 22.688 1 98.44 73 MET B N 1
ATOM 2648 C CA . MET B 1 73 ? 4.551 14.656 23.266 1 98.44 73 MET B CA 1
ATOM 2649 C C . MET B 1 73 ? 5.477 13.617 22.641 1 98.44 73 MET B C 1
ATOM 2651 O O . MET B 1 73 ? 5.684 13.609 21.422 1 98.44 73 MET B O 1
ATOM 2655 N N . ILE B 1 74 ? 6.059 12.82 23.5 1 98.75 74 ILE B N 1
ATOM 2656 C CA . ILE B 1 74 ? 6.754 11.648 22.984 1 98.75 74 ILE B CA 1
ATOM 2657 C C . ILE B 1 74 ? 5.738 10.594 22.562 1 98.75 74 ILE B C 1
ATOM 2659 O O . ILE B 1 74 ? 5.008 10.055 23.406 1 98.75 74 ILE B O 1
ATOM 2663 N N . VAL B 1 75 ? 5.75 10.312 21.266 1 98.69 75 VAL B N 1
ATOM 2664 C CA . VAL B 1 75 ? 4.758 9.398 20.719 1 98.69 75 VAL B CA 1
ATOM 2665 C C . VAL B 1 75 ? 5.43 8.422 19.766 1 98.69 75 VAL B C 1
ATOM 2667 O O . VAL B 1 75 ? 6.176 8.828 18.875 1 98.69 75 VAL B O 1
ATOM 2670 N N . ASP B 1 76 ? 5.285 7.168 20.016 1 98.75 76 ASP B N 1
ATOM 2671 C CA . ASP B 1 76 ? 5.555 6.133 19.031 1 98.75 76 ASP B CA 1
ATOM 2672 C C . ASP B 1 76 ? 4.332 5.879 18.156 1 98.75 76 ASP B C 1
ATOM 2674 O O . ASP B 1 76 ? 3.334 5.32 18.625 1 98.75 76 ASP B O 1
ATOM 2678 N N . VAL B 1 77 ? 4.473 6.258 16.891 1 98.81 77 VAL B N 1
ATOM 2679 C CA . VAL B 1 77 ? 3.301 6.242 16.031 1 98.81 77 VAL B CA 1
ATOM 2680 C C . VAL B 1 77 ? 2.867 4.801 15.766 1 98.81 77 VAL B C 1
ATOM 2682 O O . VAL B 1 77 ? 1.779 4.559 15.234 1 98.81 77 VAL B O 1
ATOM 2685 N N . ARG B 1 78 ? 3.695 3.807 16.125 1 98.62 78 ARG B N 1
ATOM 2686 C CA . ARG B 1 78 ? 3.33 2.4 15.992 1 98.62 78 ARG B CA 1
ATOM 2687 C C . ARG B 1 78 ? 2.264 2.012 17.016 1 98.62 78 ARG B C 1
ATOM 2689 O O . ARG B 1 78 ? 1.646 0.951 16.906 1 98.62 78 ARG B O 1
ATOM 2696 N N . ASP B 1 79 ? 2.102 2.834 18.016 1 98.81 79 ASP B N 1
ATOM 2697 C CA . ASP B 1 79 ? 1.171 2.572 19.109 1 98.81 79 ASP B CA 1
ATOM 2698 C C . ASP B 1 79 ? -0.113 3.383 18.938 1 98.81 79 ASP B C 1
ATOM 2700 O O . ASP B 1 79 ? -0.122 4.594 19.156 1 98.81 79 ASP B O 1
ATOM 2704 N N . ALA B 1 80 ? -1.188 2.691 18.672 1 98.75 80 ALA B N 1
ATOM 2705 C CA . ALA B 1 80 ? -2.473 3.34 18.422 1 98.75 80 ALA B CA 1
ATOM 2706 C C . ALA B 1 80 ? -2.916 4.168 19.625 1 98.75 80 ALA B C 1
ATOM 2708 O O . ALA B 1 80 ? -3.469 5.258 19.453 1 98.75 80 ALA B O 1
ATOM 2709 N N . ALA B 1 81 ? -2.703 3.686 20.766 1 98.75 81 ALA B N 1
ATOM 2710 C CA . ALA B 1 81 ? -3.152 4.355 21.984 1 98.75 81 ALA B CA 1
ATOM 2711 C C . ALA B 1 81 ? -2.426 5.684 22.172 1 98.75 81 ALA B C 1
ATOM 2713 O O . ALA B 1 81 ? -3.004 6.645 22.688 1 98.75 81 ALA B O 1
ATOM 2714 N N . GLN B 1 82 ? -1.215 5.758 21.812 1 98.88 82 GLN B N 1
ATOM 2715 C CA . GLN B 1 82 ? -0.467 7 21.953 1 98.88 82 GLN B CA 1
ATOM 2716 C C . GLN B 1 82 ? -0.954 8.055 20.969 1 98.88 82 GLN B C 1
ATOM 2718 O O . GLN B 1 82 ? -1.031 9.242 21.297 1 98.88 82 GLN B O 1
ATOM 2723 N N . ILE B 1 83 ? -1.316 7.648 19.766 1 98.81 83 ILE B N 1
ATOM 2724 C CA . ILE B 1 83 ? -1.874 8.578 18.797 1 98.81 83 ILE B CA 1
ATOM 2725 C C . ILE B 1 83 ? -3.252 9.047 19.25 1 98.81 83 ILE B C 1
ATOM 2727 O O . ILE B 1 83 ? -3.59 10.227 19.125 1 98.81 83 ILE B O 1
ATOM 2731 N N . GLU B 1 84 ? -4.004 8.094 19.75 1 98.69 84 GLU B N 1
ATOM 2732 C CA . GLU B 1 84 ? -5.285 8.492 20.328 1 98.69 84 GLU B CA 1
ATOM 2733 C C . GLU B 1 84 ? -5.098 9.539 21.422 1 98.69 84 GLU B C 1
ATOM 2735 O O . GLU B 1 84 ? -5.867 10.5 21.516 1 98.69 84 GLU B O 1
ATOM 2740 N N . GLY B 1 85 ? -4.121 9.266 22.281 1 98.69 85 GLY B N 1
ATOM 2741 C CA . GLY B 1 85 ? -3.795 10.234 23.312 1 98.69 85 GLY B CA 1
ATOM 2742 C C . GLY B 1 85 ? -3.459 11.602 22.766 1 98.69 85 GLY B C 1
ATOM 2743 O O . GLY B 1 85 ? -3.834 12.625 23.344 1 98.69 85 GLY B O 1
ATOM 2744 N N . MET B 1 86 ? -2.775 11.625 21.672 1 98.56 86 MET B N 1
ATOM 2745 C CA . MET B 1 86 ? -2.439 12.891 21.016 1 98.56 86 MET B CA 1
ATOM 2746 C C . MET B 1 86 ? -3.697 13.609 20.547 1 98.56 86 MET B C 1
ATOM 2748 O O . MET B 1 86 ? -3.814 14.828 20.688 1 98.56 86 MET B O 1
ATOM 2752 N N . ALA B 1 87 ? -4.609 12.875 19.938 1 98.38 87 ALA B N 1
ATOM 2753 C CA . ALA B 1 87 ? -5.875 13.445 19.469 1 98.38 87 ALA B CA 1
ATOM 2754 C C . ALA B 1 87 ? -6.672 14.016 20.641 1 98.38 87 ALA B C 1
ATOM 2756 O O . ALA B 1 87 ? -7.234 15.109 20.547 1 98.38 87 ALA B O 1
ATOM 2757 N N . LYS B 1 88 ? -6.691 13.281 21.75 1 98.12 88 LYS B N 1
ATOM 2758 C CA . LYS B 1 88 ? -7.383 13.734 22.953 1 98.12 88 LYS B CA 1
ATOM 2759 C C . LYS B 1 88 ? -6.742 15 23.5 1 98.12 88 LYS B C 1
ATOM 2761 O O . LYS B 1 88 ? -7.445 15.922 23.922 1 98.12 88 LYS B O 1
ATOM 2766 N N . ARG B 1 89 ? -5.484 15.023 23.5 1 98.12 89 ARG B N 1
ATOM 2767 C CA . ARG B 1 89 ? -4.762 16.188 24 1 98.12 89 ARG B CA 1
ATOM 2768 C C . ARG B 1 89 ? -5.09 17.438 23.188 1 98.12 89 ARG B C 1
ATOM 2770 O O . ARG B 1 89 ? -5.316 18.516 23.734 1 98.12 89 ARG B O 1
ATOM 2777 N N . ALA B 1 90 ? -5.098 17.312 21.891 1 97.62 90 ALA B N 1
ATOM 2778 C CA . ALA B 1 90 ? -5.445 18.438 21.016 1 97.62 90 ALA B CA 1
ATOM 2779 C C . ALA B 1 90 ? -6.863 18.922 21.281 1 97.62 90 ALA B C 1
ATOM 2781 O O . ALA B 1 90 ? -7.117 20.125 21.297 1 97.62 90 ALA B O 1
ATOM 2782 N N . GLU B 1 91 ? -7.75 17.969 21.484 1 96.69 91 GLU B N 1
ATOM 2783 C CA . GLU B 1 91 ? -9.133 18.312 21.797 1 96.69 91 GLU B CA 1
ATOM 2784 C C . GLU B 1 91 ? -9.227 19.062 23.125 1 96.69 91 GLU B C 1
ATOM 2786 O O . GLU B 1 91 ? -9.945 20.062 23.234 1 96.69 91 GLU B O 1
ATOM 2791 N N . GLU B 1 92 ? -8.531 18.609 24.062 1 97.12 92 GLU B N 1
ATOM 2792 C CA . GLU B 1 92 ? -8.547 19.219 25.391 1 97.12 92 GLU B CA 1
ATOM 2793 C C . GLU B 1 92 ? -7.961 20.625 25.375 1 97.12 92 GLU B C 1
ATOM 2795 O O . GLU B 1 92 ? -8.5 21.531 26 1 97.12 92 GLU B O 1
ATOM 2800 N N . MET B 1 93 ? -6.977 20.797 24.625 1 96.38 93 MET B N 1
ATOM 2801 C CA . MET B 1 93 ? -6.242 22.047 24.625 1 96.38 93 MET B CA 1
ATOM 2802 C C . MET B 1 93 ? -6.926 23.078 23.734 1 96.38 93 MET B C 1
ATOM 2804 O O . MET B 1 93 ? -6.98 24.266 24.078 1 96.38 93 MET B O 1
ATOM 2808 N N . TRP B 1 94 ? -7.395 22.594 22.578 1 96 94 TRP B N 1
ATOM 2809 C CA . TRP B 1 94 ? -7.738 23.578 21.562 1 96 94 TRP B CA 1
ATOM 2810 C C . TRP B 1 94 ? -9.18 23.406 21.094 1 96 94 TRP B C 1
ATOM 2812 O O . TRP B 1 94 ? -9.703 24.234 20.359 1 96 94 TRP B O 1
ATOM 2822 N N . GLY B 1 95 ? -9.852 22.312 21.5 1 95.19 95 GLY B N 1
ATOM 2823 C CA . GLY B 1 95 ? -11.203 22.016 21.047 1 95.19 95 GLY B CA 1
ATOM 2824 C C . GLY B 1 95 ? -11.25 21.438 19.656 1 95.19 95 GLY B C 1
ATOM 2825 O O . GLY B 1 95 ? -12.305 21.438 19.016 1 95.19 95 GLY B O 1
ATOM 2826 N N . GLY B 1 96 ? -10.07 21.094 19.109 1 95.06 96 GLY B N 1
ATOM 2827 C CA . GLY B 1 96 ? -10.039 20.5 17.781 1 95.06 96 GLY B CA 1
ATOM 2828 C C . GLY B 1 96 ? -8.695 20.641 17.109 1 95.06 96 GLY B C 1
ATOM 2829 O O . GLY B 1 96 ? -7.707 21.031 17.734 1 95.06 96 GLY B O 1
ATOM 2830 N N . VAL B 1 97 ? -8.664 20.172 15.812 1 97.69 97 VAL B N 1
ATOM 2831 C CA . VAL B 1 97 ? -7.461 20.203 14.984 1 97.69 97 VAL B CA 1
ATOM 2832 C C . VAL B 1 97 ? -7.797 20.734 13.594 1 97.69 97 VAL B C 1
ATOM 2834 O O . VAL B 1 97 ? -8.82 20.359 13.008 1 97.69 97 VAL B O 1
ATOM 2837 N N . ASP B 1 98 ? -6.953 21.641 13.094 1 97.75 98 ASP B N 1
ATOM 2838 C CA . ASP B 1 98 ? -7.152 22.219 11.766 1 97.75 98 ASP B CA 1
ATOM 2839 C C . ASP B 1 98 ? -6.219 21.578 10.742 1 97.75 98 ASP B C 1
ATOM 2841 O O . ASP B 1 98 ? -6.598 21.375 9.586 1 97.75 98 ASP B O 1
ATOM 2845 N N . VAL B 1 99 ? -4.984 21.312 11.18 1 98.62 99 VAL B N 1
ATOM 2846 C CA . VAL B 1 99 ? -3.975 20.75 10.281 1 98.62 99 VAL B CA 1
ATOM 2847 C C . VAL B 1 99 ? -3.393 19.484 10.891 1 98.62 99 VAL B C 1
ATOM 2849 O O . VAL B 1 99 ? -2.908 19.484 12.023 1 98.62 99 VAL B O 1
ATOM 2852 N N . LEU B 1 100 ? -3.516 18.406 10.188 1 98.88 100 LEU B N 1
ATOM 2853 C CA . LEU B 1 100 ? -2.889 17.141 10.555 1 98.88 100 LEU B CA 1
ATOM 2854 C C . LEU B 1 100 ? -1.774 16.781 9.578 1 98.88 100 LEU B C 1
ATOM 2856 O O . LEU B 1 100 ? -2.008 16.688 8.367 1 98.88 100 LEU B O 1
ATOM 2860 N N . VAL B 1 101 ? -0.55 16.656 10.102 1 98.94 101 VAL B N 1
ATOM 2861 C CA . VAL B 1 101 ? 0.581 16.203 9.289 1 98.94 101 VAL B CA 1
ATOM 2862 C C . VAL B 1 101 ? 1.06 14.844 9.781 1 98.94 101 VAL B C 1
ATOM 2864 O O . VAL B 1 101 ? 1.732 14.75 10.812 1 98.94 101 VAL B O 1
ATOM 2867 N N . ASN B 1 102 ? 0.7 13.828 9.047 1 98.88 102 ASN B N 1
ATOM 2868 C CA . ASN B 1 102 ? 1.274 12.508 9.25 1 98.88 102 ASN B CA 1
ATOM 2869 C C . ASN B 1 102 ? 2.6 12.352 8.516 1 98.88 102 ASN B C 1
ATOM 2871 O O . ASN B 1 102 ? 2.617 12.148 7.297 1 98.88 102 ASN B O 1
ATOM 2875 N N . ASN B 1 103 ? 3.697 12.336 9.297 1 98.06 103 ASN B N 1
ATOM 2876 C CA . ASN B 1 103 ? 4.996 12.484 8.648 1 98.06 103 ASN B CA 1
ATOM 2877 C C . ASN B 1 103 ? 5.996 11.445 9.148 1 98.06 103 ASN B C 1
ATOM 2879 O O . ASN B 1 103 ? 6.961 11.117 8.453 1 98.06 103 ASN B O 1
ATOM 2883 N N . ALA B 1 104 ? 5.84 10.906 10.375 1 95.69 104 ALA B N 1
ATOM 2884 C CA . ALA B 1 104 ? 6.805 9.93 10.875 1 95.69 104 ALA B CA 1
ATOM 2885 C C . ALA B 1 104 ? 7.047 8.828 9.852 1 95.69 104 ALA B C 1
ATOM 2887 O O . ALA B 1 104 ? 6.098 8.289 9.273 1 95.69 104 ALA B O 1
ATOM 2888 N N . GLY B 1 105 ? 8.305 8.555 9.602 1 94.56 105 GLY B N 1
ATOM 2889 C CA . GLY B 1 105 ? 8.641 7.547 8.609 1 94.56 105 GLY B CA 1
ATOM 2890 C C . GLY B 1 105 ? 10.094 7.098 8.688 1 94.56 105 GLY B C 1
ATOM 2891 O O . GLY B 1 105 ? 10.938 7.805 9.227 1 94.56 105 GLY B O 1
ATOM 2892 N N . VAL B 1 106 ? 10.328 5.914 8.195 1 93.19 106 VAL B N 1
ATOM 2893 C CA . VAL B 1 106 ? 11.648 5.301 8.141 1 93.19 106 VAL B CA 1
ATOM 2894 C C . VAL B 1 106 ? 11.82 4.555 6.82 1 93.19 106 VAL B C 1
ATOM 2896 O O . VAL B 1 106 ? 10.867 4.426 6.047 1 93.19 106 VAL B O 1
ATOM 2899 N N . ALA B 1 107 ? 13.055 4.148 6.586 1 91.81 107 ALA B N 1
ATOM 2900 C CA . ALA B 1 107 ? 13.336 3.395 5.363 1 91.81 107 ALA B CA 1
ATOM 2901 C C . ALA B 1 107 ? 14.312 2.256 5.633 1 91.81 107 ALA B C 1
ATOM 2903 O O . ALA B 1 107 ? 15.273 2.418 6.395 1 91.81 107 ALA B O 1
ATOM 2904 N N . VAL B 1 108 ? 14.031 1.141 5.055 1 90.62 108 VAL B N 1
ATOM 2905 C CA . VAL B 1 108 ? 14.93 -0.008 5.012 1 90.62 108 VAL B CA 1
ATOM 2906 C C . VAL B 1 108 ? 15.227 -0.376 3.562 1 90.62 108 VAL B C 1
ATOM 2908 O O . VAL B 1 108 ? 14.367 -0.245 2.691 1 90.62 108 VAL B O 1
ATOM 2911 N N . ALA B 1 109 ? 16.484 -0.828 3.361 1 88 109 ALA B N 1
ATOM 2912 C CA . ALA B 1 109 ? 16.875 -1.227 2.014 1 88 109 ALA B CA 1
ATOM 2913 C C . ALA B 1 109 ? 17.188 -2.719 1.952 1 88 109 ALA B C 1
ATOM 2915 O O . ALA B 1 109 ? 17.656 -3.305 2.934 1 88 109 ALA B O 1
ATOM 2916 N N . GLY B 1 110 ? 16.922 -3.297 0.771 1 91.31 110 GLY B N 1
ATOM 2917 C CA . GLY B 1 110 ? 17.203 -4.695 0.488 1 91.31 110 GLY B CA 1
ATOM 2918 C C . GLY B 1 110 ? 16.266 -5.293 -0.542 1 91.31 110 GLY B C 1
ATOM 2919 O O . GLY B 1 110 ? 15.289 -4.656 -0.944 1 91.31 110 GLY B O 1
ATOM 2920 N N . GLU B 1 111 ? 16.578 -6.465 -0.924 1 93.5 111 GLU B N 1
ATOM 2921 C CA . GLU B 1 111 ? 15.719 -7.176 -1.865 1 93.5 111 GLU B CA 1
ATOM 2922 C C . GLU B 1 111 ? 14.57 -7.875 -1.144 1 93.5 111 GLU B C 1
ATOM 2924 O O . GLU B 1 111 ? 14.734 -8.352 -0.02 1 93.5 111 GLU B O 1
ATOM 2929 N N . VAL B 1 112 ? 13.438 -7.918 -1.839 1 95 112 VAL B N 1
ATOM 2930 C CA . VAL B 1 112 ? 12.344 -8.734 -1.33 1 95 112 VAL B CA 1
ATOM 2931 C C . VAL B 1 112 ? 12.797 -10.188 -1.21 1 95 112 VAL B C 1
ATOM 2933 O O . VAL B 1 112 ? 13.414 -10.734 -2.129 1 95 112 VAL B O 1
ATOM 2936 N N . GLY B 1 113 ? 12.57 -10.797 -0.135 1 96.12 113 GLY B N 1
ATOM 2937 C CA . GLY B 1 113 ? 13.062 -12.141 0.145 1 96.12 113 GLY B CA 1
ATOM 2938 C C . GLY B 1 113 ? 14.305 -12.141 1.015 1 96.12 113 GLY B C 1
ATOM 2939 O O . GLY B 1 113 ? 14.641 -13.164 1.62 1 96.12 113 GLY B O 1
ATOM 2940 N N . SER B 1 114 ? 15.016 -11 1.076 1 95.25 114 SER B N 1
ATOM 2941 C CA . SER B 1 114 ? 16.234 -10.906 1.865 1 95.25 114 SER B CA 1
ATOM 2942 C C . SER B 1 114 ? 16.062 -9.961 3.051 1 95.25 114 SER B C 1
ATOM 2944 O O . SER B 1 114 ? 16.719 -10.117 4.082 1 95.25 114 SER B O 1
ATOM 2946 N N . ILE B 1 115 ? 15.234 -8.969 2.918 1 95.69 115 ILE B N 1
ATOM 2947 C CA . ILE B 1 115 ? 14.961 -8.062 4.023 1 95.69 115 ILE B CA 1
ATOM 2948 C C . ILE B 1 115 ? 14.32 -8.836 5.176 1 95.69 115 ILE B C 1
ATOM 2950 O O . ILE B 1 115 ? 13.312 -9.523 4.988 1 95.69 115 ILE B O 1
ATOM 2954 N N . PRO B 1 116 ? 14.906 -8.758 6.359 1 97.38 116 PRO B N 1
ATOM 2955 C CA . PRO B 1 116 ? 14.266 -9.445 7.484 1 97.38 116 PRO B CA 1
ATOM 2956 C C . PRO B 1 116 ? 12.828 -8.992 7.715 1 97.38 116 PRO B C 1
ATOM 2958 O O . PRO B 1 116 ? 12.516 -7.809 7.566 1 97.38 116 PRO B O 1
ATOM 2961 N N . LEU B 1 117 ? 11.969 -9.93 8.133 1 98.25 117 LEU B N 1
ATOM 2962 C CA . LEU B 1 117 ? 10.555 -9.625 8.344 1 98.25 117 LEU B CA 1
ATOM 2963 C C . LEU B 1 117 ? 10.383 -8.609 9.477 1 98.25 117 LEU B C 1
ATOM 2965 O O . LEU B 1 117 ? 9.453 -7.797 9.445 1 98.25 117 LEU B O 1
ATOM 2969 N N . ASP B 1 118 ? 11.281 -8.617 10.445 1 97.81 118 ASP B N 1
ATOM 2970 C CA . ASP B 1 118 ? 11.211 -7.633 11.523 1 97.81 118 ASP B CA 1
ATOM 2971 C C . ASP B 1 118 ? 11.406 -6.219 10.984 1 97.81 118 ASP B C 1
ATOM 2973 O O . ASP B 1 118 ? 10.82 -5.266 11.5 1 97.81 118 ASP B O 1
ATOM 2977 N N . ASP B 1 119 ? 12.281 -6.074 9.992 1 96.81 119 ASP B N 1
ATOM 2978 C CA . ASP B 1 119 ? 12.469 -4.777 9.352 1 96.81 119 ASP B CA 1
ATOM 2979 C C . ASP B 1 119 ? 11.234 -4.379 8.539 1 96.81 119 ASP B C 1
ATOM 2981 O O . ASP B 1 119 ? 10.836 -3.213 8.539 1 96.81 119 ASP B O 1
ATOM 2985 N N . TRP B 1 120 ? 10.641 -5.367 7.852 1 98.19 120 TRP B N 1
ATOM 2986 C CA . TRP B 1 120 ? 9.359 -5.129 7.191 1 98.19 120 TRP B CA 1
ATOM 2987 C C . TRP B 1 120 ? 8.328 -4.586 8.18 1 98.19 120 TRP B C 1
ATOM 2989 O O . TRP B 1 120 ? 7.703 -3.555 7.922 1 98.19 120 TRP B O 1
ATOM 2999 N N . LYS B 1 121 ? 8.195 -5.293 9.234 1 98.44 121 LYS B N 1
ATOM 3000 C CA . LYS B 1 121 ? 7.191 -4.945 10.234 1 98.44 121 LYS B CA 1
ATOM 3001 C C . LYS B 1 121 ? 7.449 -3.561 10.82 1 98.44 121 LYS B C 1
ATOM 3003 O O . LYS B 1 121 ? 6.52 -2.768 10.984 1 98.44 121 LYS B O 1
ATOM 3008 N N . TRP B 1 122 ? 8.688 -3.32 11.141 1 97.56 122 TRP B N 1
ATOM 3009 C CA . TRP B 1 122 ? 9.078 -2.025 11.688 1 97.56 122 TRP B CA 1
ATOM 3010 C C . TRP B 1 122 ? 8.664 -0.891 10.758 1 97.56 122 TRP B C 1
ATOM 3012 O O . TRP B 1 122 ? 8.039 0.079 11.195 1 97.56 122 TRP B O 1
ATOM 3022 N N . GLN B 1 123 ? 8.945 -1.002 9.516 1 97.5 123 GLN B N 1
ATOM 3023 C CA . GLN B 1 123 ? 8.648 0.059 8.562 1 97.5 123 GLN B CA 1
ATOM 3024 C C . GLN B 1 123 ? 7.156 0.146 8.281 1 97.5 123 GLN B C 1
ATOM 3026 O O . GLN B 1 123 ? 6.602 1.241 8.156 1 97.5 123 GLN B O 1
ATOM 3031 N N . VAL B 1 124 ? 6.453 -0.98 8.133 1 98.69 124 VAL B N 1
ATOM 3032 C CA . VAL B 1 124 ? 5.008 -0.977 7.906 1 98.69 124 VAL B CA 1
ATOM 3033 C C . VAL B 1 124 ? 4.305 -0.329 9.094 1 98.69 124 VAL B C 1
ATOM 3035 O O . VAL B 1 124 ? 3.375 0.462 8.922 1 98.69 124 VAL B O 1
ATOM 3038 N N . ASP B 1 125 ? 4.762 -0.642 10.297 1 98.69 125 ASP B N 1
ATOM 3039 C CA . ASP B 1 125 ? 4.148 -0.112 11.516 1 98.69 125 ASP B CA 1
ATOM 3040 C C . ASP B 1 125 ? 4.297 1.406 11.586 1 98.69 125 ASP B C 1
ATOM 3042 O O . ASP B 1 125 ? 3.377 2.105 12.016 1 98.69 125 ASP B O 1
ATOM 3046 N N . ILE B 1 126 ? 5.395 1.875 11.156 1 98.44 126 ILE B N 1
ATOM 3047 C CA . ILE B 1 126 ? 5.656 3.305 11.281 1 98.44 126 ILE B CA 1
ATOM 3048 C C . ILE B 1 126 ? 5.078 4.043 10.07 1 98.44 126 ILE B C 1
ATOM 3050 O O . ILE B 1 126 ? 4.234 4.93 10.227 1 98.44 126 ILE B O 1
ATOM 3054 N N . ASN B 1 127 ? 5.488 3.621 8.867 1 98.5 127 ASN B N 1
ATOM 3055 C CA . ASN B 1 127 ? 5.195 4.367 7.648 1 98.5 127 ASN B CA 1
ATOM 3056 C C . ASN B 1 127 ? 3.719 4.27 7.277 1 98.5 127 ASN B C 1
ATOM 3058 O O . ASN B 1 127 ? 3.174 5.176 6.645 1 98.5 127 ASN B O 1
ATOM 3062 N N . LEU B 1 128 ? 3.09 3.145 7.594 1 98.81 128 LEU B N 1
ATOM 3063 C CA . LEU B 1 128 ? 1.723 2.918 7.137 1 98.81 128 LEU B CA 1
ATOM 3064 C C . LEU B 1 128 ? 0.742 3.002 8.305 1 98.81 128 LEU B C 1
ATOM 3066 O O . LEU B 1 128 ? -0.136 3.867 8.32 1 98.81 128 LEU B O 1
ATOM 3070 N N . TRP B 1 129 ? 0.94 2.18 9.281 1 98.88 129 TRP B N 1
ATOM 3071 C CA . TRP B 1 129 ? 0.017 2.172 10.414 1 98.88 129 TRP B CA 1
ATOM 3072 C C . TRP B 1 129 ? 0.028 3.516 11.133 1 98.88 129 TRP B C 1
ATOM 3074 O O . TRP B 1 129 ? -1.012 3.988 11.594 1 98.88 129 TRP B O 1
ATOM 3084 N N . GLY B 1 130 ? 1.191 4.137 11.25 1 98.88 130 GLY B N 1
ATOM 3085 C CA . GLY B 1 130 ? 1.238 5.465 11.836 1 98.88 130 GLY B CA 1
ATOM 3086 C C . GLY B 1 130 ? 0.291 6.445 11.172 1 98.88 130 GLY B C 1
ATOM 3087 O O . GLY B 1 130 ? -0.398 7.207 11.852 1 98.88 130 GLY B O 1
ATOM 3088 N N . VAL B 1 131 ? 0.259 6.402 9.859 1 98.88 131 VAL B N 1
ATOM 3089 C CA . VAL B 1 131 ? -0.609 7.297 9.102 1 98.88 131 VAL B CA 1
ATOM 3090 C C . VAL B 1 131 ? -2.064 6.863 9.258 1 98.88 131 VAL B C 1
ATOM 3092 O O . VAL B 1 131 ? -2.955 7.699 9.414 1 98.88 131 VAL B O 1
ATOM 3095 N N . ILE B 1 132 ? -2.35 5.527 9.211 1 98.88 132 ILE B N 1
ATOM 3096 C CA . ILE B 1 132 ? -3.697 5.004 9.398 1 98.88 132 ILE B CA 1
ATOM 3097 C C . ILE B 1 132 ? -4.238 5.449 10.758 1 98.88 132 ILE B C 1
ATOM 3099 O O . ILE B 1 132 ? -5.363 5.941 10.852 1 98.88 132 ILE B O 1
ATOM 3103 N N . TYR B 1 133 ? -3.453 5.332 11.828 1 98.94 133 TYR B N 1
ATOM 3104 C CA . TYR B 1 133 ? -3.871 5.75 13.164 1 98.94 133 TYR B CA 1
ATOM 3105 C C . TYR B 1 133 ? -4.141 7.25 13.203 1 98.94 133 TYR B C 1
ATOM 3107 O O . TYR B 1 133 ? -5.145 7.691 13.773 1 98.94 133 TYR B O 1
ATOM 3115 N N . GLY B 1 134 ? -3.24 8.008 12.602 1 98.88 134 GLY B N 1
ATOM 3116 C CA . GLY B 1 134 ? -3.469 9.438 12.531 1 98.88 134 GLY B CA 1
ATOM 3117 C C . GLY B 1 134 ? -4.805 9.797 11.914 1 98.88 134 GLY B C 1
ATOM 3118 O O . GLY B 1 134 ? -5.594 10.539 12.508 1 98.88 134 GLY B O 1
ATOM 3119 N N . CYS B 1 135 ? -5.059 9.242 10.773 1 98.75 135 CYS B N 1
ATOM 3120 C CA . CYS B 1 135 ? -6.316 9.531 10.094 1 98.75 135 CYS B CA 1
ATOM 3121 C C . CYS B 1 135 ? -7.504 8.992 10.883 1 98.75 135 CYS B C 1
ATOM 3123 O O . CYS B 1 135 ? -8.547 9.648 10.969 1 98.75 135 CYS B O 1
ATOM 3125 N N . HIS B 1 136 ? -7.348 7.789 11.445 1 98.69 136 HIS B N 1
ATOM 3126 C CA . HIS B 1 136 ? -8.422 7.156 12.195 1 98.69 136 HIS B CA 1
ATOM 3127 C C . HIS B 1 136 ? -8.883 8.039 13.352 1 98.69 136 HIS B C 1
ATOM 3129 O O . HIS B 1 136 ? -10.086 8.227 13.555 1 98.69 136 HIS B O 1
ATOM 3135 N N . TYR B 1 137 ? -8.016 8.617 14.07 1 98.56 137 TYR B N 1
ATOM 3136 C CA . TYR B 1 137 ? -8.375 9.297 15.312 1 98.56 137 TYR B CA 1
ATOM 3137 C C . TYR B 1 137 ? -8.656 10.773 15.062 1 98.56 137 TYR B C 1
ATOM 3139 O O . TYR B 1 137 ? -9.461 11.383 15.773 1 98.56 137 TYR B O 1
ATOM 3147 N N . PHE B 1 138 ? -8.102 11.391 14.031 1 98.62 138 PHE B N 1
ATOM 3148 C CA . PHE B 1 138 ? -8.219 12.836 13.875 1 98.62 138 PHE B CA 1
ATOM 3149 C C . PHE B 1 138 ? -9.32 13.18 12.875 1 98.62 138 PHE B C 1
ATOM 3151 O O . PHE B 1 138 ? -9.969 14.227 13 1 98.62 138 PHE B O 1
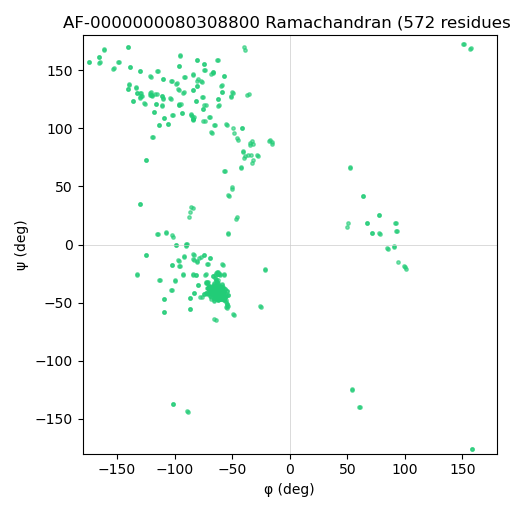ATOM 3158 N N . VAL B 1 139 ? -9.562 12.312 11.852 1 97.88 139 VAL B N 1
ATOM 3159 C CA . VAL B 1 139 ? -10.484 12.656 10.773 1 97.88 139 VAL B CA 1
ATOM 3160 C C . VAL B 1 139 ? -11.883 12.875 11.336 1 97.88 139 VAL B C 1
ATOM 3162 O O . VAL B 1 139 ? -12.531 13.883 11.023 1 97.88 139 VAL B O 1
ATOM 3165 N N . PRO B 1 140 ? -12.398 11.984 12.234 1 96.38 140 PRO B N 1
ATOM 3166 C CA . PRO B 1 140 ? -13.734 12.234 12.773 1 96.38 140 PRO B CA 1
ATOM 3167 C C . PRO B 1 140 ? -13.828 13.57 13.516 1 96.38 140 PRO B C 1
ATOM 3169 O O . PRO B 1 140 ? -14.859 14.25 13.438 1 96.38 140 PRO B O 1
ATOM 3172 N N . LYS B 1 141 ? -12.828 13.93 14.188 1 95.38 141 LYS B N 1
ATOM 3173 C CA . LYS B 1 141 ? -12.812 15.188 14.938 1 95.38 141 LYS B CA 1
ATOM 3174 C C . LYS B 1 141 ? -12.758 16.391 13.992 1 95.38 141 LYS B C 1
ATOM 3176 O O . LYS B 1 141 ? -13.406 17.406 14.242 1 95.38 141 LYS B O 1
ATOM 3181 N N . MET B 1 142 ? -12.047 16.281 12.961 1 96.94 142 MET B N 1
ATOM 3182 C CA . MET B 1 142 ? -11.938 17.344 11.969 1 96.94 142 MET B CA 1
ATOM 3183 C C . MET B 1 142 ? -13.25 17.516 11.203 1 96.94 142 MET B C 1
ATOM 3185 O O . MET B 1 142 ? -13.641 18.625 10.883 1 96.94 142 MET B O 1
ATOM 3189 N N . LYS B 1 143 ? -13.883 16.406 10.93 1 94 143 LYS B N 1
ATOM 3190 C CA . LYS B 1 143 ? -15.172 16.438 10.242 1 94 143 LYS B CA 1
ATOM 3191 C C . LYS B 1 143 ? -16.203 17.234 11.039 1 94 143 LYS B C 1
ATOM 3193 O O . LYS B 1 143 ? -17.031 17.938 10.461 1 94 143 LYS B O 1
ATOM 3198 N N . ALA B 1 144 ? -16.109 17.109 12.273 1 91.25 144 ALA B N 1
ATOM 3199 C CA . ALA B 1 144 ? -17.047 17.812 13.148 1 91.25 144 ALA B CA 1
ATOM 3200 C C . ALA B 1 144 ? -16.891 19.328 13.016 1 91.25 144 ALA B C 1
ATOM 3202 O O . ALA B 1 144 ? -17.844 20.078 13.195 1 91.25 144 ALA B O 1
ATOM 3203 N N . HIS B 1 145 ? -15.781 19.781 12.617 1 90.81 145 HIS B N 1
ATOM 3204 C CA . HIS B 1 145 ? -15.492 21.203 12.477 1 90.81 145 HIS B CA 1
ATOM 3205 C C . HIS B 1 145 ? -15.688 21.656 11.031 1 90.81 145 HIS B C 1
ATOM 3207 O O . HIS B 1 145 ? -15.602 22.859 10.742 1 90.81 145 HIS B O 1
ATOM 3213 N N . LYS B 1 146 ? -15.812 20.781 10.047 1 88.81 146 LYS B N 1
ATOM 3214 C CA . LYS B 1 146 ? -16.172 20.984 8.648 1 88.81 146 LYS B CA 1
ATOM 3215 C C . LYS B 1 146 ? -15.078 21.766 7.91 1 88.81 146 LYS B C 1
ATOM 3217 O O . LYS B 1 146 ? -15.375 22.5 6.969 1 88.81 146 LYS B O 1
ATOM 3222 N N . SER B 1 147 ? -13.938 21.797 8.453 1 90.62 147 SER B N 1
ATOM 3223 C CA . SER B 1 147 ? -12.773 22.406 7.82 1 90.62 147 SER B CA 1
ATOM 3224 C C . SER B 1 147 ? -11.477 21.766 8.305 1 90.62 147 SER B C 1
ATOM 3226 O O . SER B 1 147 ? -11.414 21.25 9.43 1 90.62 147 SER B O 1
ATOM 3228 N N . GLY B 1 148 ? -10.531 21.828 7.422 1 96.31 148 GLY B N 1
ATOM 3229 C CA . GLY B 1 148 ? -9.242 21.312 7.852 1 96.31 148 GLY B CA 1
ATOM 3230 C C . GLY B 1 148 ? -8.359 20.875 6.695 1 96.31 148 GLY B C 1
ATOM 3231 O O . GLY B 1 148 ? -8.781 20.906 5.539 1 96.31 148 GLY B O 1
ATOM 3232 N N . TRP B 1 149 ? -7.121 20.641 7.023 1 98.25 149 TRP B N 1
ATOM 3233 C CA . TRP B 1 149 ? -6.086 20.203 6.086 1 98.25 149 TRP B CA 1
ATOM 3234 C C . TRP B 1 149 ? -5.367 18.969 6.602 1 98.25 149 TRP B C 1
ATOM 3236 O O . TRP B 1 149 ? -4.914 18.938 7.75 1 98.25 149 TRP B O 1
ATOM 3246 N N . ILE B 1 150 ? -5.293 17.938 5.777 1 98.62 150 ILE B N 1
ATOM 3247 C CA . ILE B 1 150 ? -4.543 16.734 6.105 1 98.62 150 ILE B CA 1
ATOM 3248 C C . ILE B 1 150 ? -3.389 16.562 5.121 1 98.62 150 ILE B C 1
ATOM 3250 O O . ILE B 1 150 ? -3.602 16.5 3.906 1 98.62 150 ILE B O 1
ATOM 3254 N N . LEU B 1 151 ? -2.207 16.531 5.633 1 98.88 151 LEU B N 1
ATOM 3255 C CA . LEU B 1 151 ? -1.011 16.234 4.855 1 98.88 151 LEU B CA 1
ATOM 3256 C C . LEU B 1 151 ? -0.452 14.867 5.23 1 98.88 151 LEU B C 1
ATOM 3258 O O . LEU B 1 151 ? 0.056 14.68 6.34 1 98.88 151 LEU B O 1
ATOM 3262 N N . ASN B 1 152 ? -0.584 13.914 4.348 1 98.81 152 ASN B N 1
ATOM 3263 C CA . ASN B 1 152 ? 0.09 12.625 4.473 1 98.81 152 ASN B CA 1
ATOM 3264 C C . ASN B 1 152 ? 1.389 12.594 3.672 1 98.81 152 ASN B C 1
ATOM 3266 O O . ASN B 1 152 ? 1.377 12.773 2.453 1 98.81 152 ASN B O 1
ATOM 3270 N N . VAL B 1 153 ? 2.494 12.359 4.402 1 98.31 153 VAL B N 1
ATOM 3271 C CA . VAL B 1 153 ? 3.785 12.375 3.727 1 98.31 153 VAL B CA 1
ATOM 3272 C C . VAL B 1 153 ? 4.051 11.008 3.098 1 98.31 153 VAL B C 1
ATOM 3274 O O . VAL B 1 153 ? 4.312 10.031 3.805 1 98.31 153 VAL B O 1
ATOM 3277 N N . ALA B 1 154 ? 3.951 11 1.821 1 97.88 154 ALA B N 1
ATOM 3278 C CA . ALA B 1 154 ? 4.262 9.82 1.017 1 97.88 154 ALA B CA 1
ATOM 3279 C C . ALA B 1 154 ? 5.641 9.945 0.374 1 97.88 154 ALA B C 1
ATOM 3281 O O . ALA B 1 154 ? 6.633 10.195 1.062 1 97.88 154 ALA B O 1
ATOM 3282 N N . SER B 1 155 ? 5.762 9.578 -0.86 1 94.75 155 SER B N 1
ATOM 3283 C CA . SER B 1 155 ? 7.012 9.617 -1.612 1 94.75 155 SER B CA 1
ATOM 3284 C C . SER B 1 155 ? 6.789 9.242 -3.072 1 94.75 155 SER B C 1
ATOM 3286 O O . SER B 1 155 ? 5.836 8.523 -3.396 1 94.75 155 SER B O 1
ATOM 3288 N N . ILE B 1 156 ? 7.691 9.68 -3.885 1 92.62 156 ILE B N 1
ATOM 3289 C CA . ILE B 1 156 ? 7.691 9.211 -5.266 1 92.62 156 ILE B CA 1
ATOM 3290 C C . ILE B 1 156 ? 7.938 7.703 -5.297 1 92.62 156 ILE B C 1
ATOM 3292 O O . ILE B 1 156 ? 7.547 7.02 -6.246 1 92.62 156 ILE B O 1
ATOM 3296 N N . ALA B 1 157 ? 8.547 7.203 -4.281 1 91.38 157 ALA B N 1
ATOM 3297 C CA . ALA B 1 157 ? 8.781 5.766 -4.16 1 91.38 157 ALA B CA 1
ATOM 3298 C C . ALA B 1 157 ? 7.465 4.996 -4.137 1 91.38 157 ALA B C 1
ATOM 3300 O O . ALA B 1 157 ? 7.418 3.828 -4.531 1 91.38 157 ALA B O 1
ATOM 3301 N N . GLY B 1 158 ? 6.414 5.613 -3.719 1 93.94 158 GLY B N 1
ATOM 3302 C CA . GLY B 1 158 ? 5.098 4.988 -3.729 1 93.94 158 GLY B CA 1
ATOM 3303 C C . GLY B 1 158 ? 4.492 4.898 -5.117 1 93.94 158 GLY B C 1
ATOM 3304 O O . GLY B 1 158 ? 3.486 4.215 -5.316 1 93.94 158 GLY B O 1
ATOM 3305 N N . VAL B 1 159 ? 5.156 5.543 -6.016 1 90 159 VAL B N 1
ATOM 3306 C CA . VAL B 1 159 ? 4.672 5.586 -7.395 1 90 159 VAL B CA 1
ATOM 3307 C C . VAL B 1 159 ? 5.582 4.746 -8.289 1 90 159 VAL B C 1
ATOM 3309 O O . VAL B 1 159 ? 5.105 3.889 -9.039 1 90 159 VAL B O 1
ATOM 3312 N N . VAL B 1 160 ? 6.848 4.914 -8.156 1 89.81 160 VAL B N 1
ATOM 3313 C CA . VAL B 1 160 ? 7.77 4.34 -9.133 1 89.81 160 VAL B CA 1
ATOM 3314 C C . VAL B 1 160 ? 8.281 2.99 -8.625 1 89.81 160 VAL B C 1
ATOM 3316 O O . VAL B 1 160 ? 8.812 2.193 -9.406 1 89.81 160 VAL B O 1
ATOM 3319 N N . SER B 1 161 ? 8.219 2.658 -7.449 1 90.56 161 SER B N 1
ATOM 3320 C CA . SER B 1 161 ? 8.578 1.368 -6.871 1 90.56 161 SER B CA 1
ATOM 3321 C C . SER B 1 161 ? 9.984 0.949 -7.27 1 90.56 161 SER B C 1
ATOM 3323 O O . SER B 1 161 ? 10.18 -0.119 -7.855 1 90.56 161 SER B O 1
ATOM 3325 N N . ALA B 1 162 ? 10.977 1.671 -6.816 1 85.25 162 ALA B N 1
ATOM 3326 C CA . ALA B 1 162 ? 12.367 1.36 -7.125 1 85.25 162 ALA B CA 1
ATOM 3327 C C . ALA B 1 162 ? 12.789 0.043 -6.48 1 85.25 162 ALA B C 1
ATOM 3329 O O . ALA B 1 162 ? 12.328 -0.301 -5.391 1 85.25 162 ALA B O 1
ATOM 3330 N N . PRO B 1 163 ? 13.703 -0.698 -7.121 1 89.5 163 PRO B N 1
ATOM 3331 C CA . PRO B 1 163 ? 14.188 -1.933 -6.504 1 89.5 163 PRO B CA 1
ATOM 3332 C C . PRO B 1 163 ? 14.914 -1.684 -5.184 1 89.5 163 PRO B C 1
ATOM 3334 O O . PRO B 1 163 ? 15.328 -0.554 -4.906 1 89.5 163 PRO B O 1
ATOM 3337 N N . MET B 1 164 ? 15.008 -2.697 -4.344 1 90.31 164 MET B N 1
ATOM 3338 C CA . MET B 1 164 ? 15.758 -2.715 -3.094 1 90.31 164 MET B CA 1
ATOM 3339 C C . MET B 1 164 ? 15.086 -1.846 -2.039 1 90.31 164 MET B C 1
ATOM 3341 O O . MET B 1 164 ? 15.68 -1.548 -1.001 1 90.31 164 MET B O 1
ATOM 3345 N N . MET B 1 165 ? 13.852 -1.392 -2.33 1 93.19 165 MET B N 1
ATOM 3346 C CA . MET B 1 165 ? 13.102 -0.541 -1.41 1 93.19 165 MET B CA 1
ATOM 3347 C C . MET B 1 165 ? 11.688 -1.079 -1.2 1 93.19 165 MET B C 1
ATOM 3349 O O . MET B 1 165 ? 10.742 -0.306 -1.053 1 93.19 165 MET B O 1
ATOM 3353 N N . GLY B 1 166 ? 11.547 -2.334 -1.195 1 95.81 166 GLY B N 1
ATOM 3354 C CA . GLY B 1 166 ? 10.258 -3.006 -1.134 1 95.81 166 GLY B CA 1
ATOM 3355 C C . GLY B 1 166 ? 9.359 -2.471 -0.036 1 95.81 166 GLY B C 1
ATOM 3356 O O . GLY B 1 166 ? 8.273 -1.964 -0.311 1 95.81 166 GLY B O 1
ATOM 3357 N N . PRO B 1 167 ? 9.82 -2.561 1.26 1 97.19 167 PRO B N 1
ATOM 3358 C CA . PRO B 1 167 ? 8.969 -2.064 2.342 1 97.19 167 PRO B CA 1
ATOM 3359 C C . PRO B 1 167 ? 8.594 -0.595 2.168 1 97.19 167 PRO B C 1
ATOM 3361 O O . PRO B 1 167 ? 7.445 -0.215 2.422 1 97.19 167 PRO B O 1
ATOM 3364 N N . TYR B 1 168 ? 9.523 0.217 1.747 1 95.94 168 TYR B N 1
ATOM 3365 C CA . TYR B 1 168 ? 9.273 1.644 1.567 1 95.94 168 TYR B CA 1
ATOM 3366 C C . TYR B 1 168 ? 8.266 1.885 0.449 1 95.94 168 TYR B C 1
ATOM 3368 O O . TYR B 1 168 ? 7.297 2.625 0.628 1 95.94 168 TYR B O 1
ATOM 3376 N N . ASN B 1 169 ? 8.469 1.241 -0.706 1 96.69 169 ASN B N 1
ATOM 3377 C CA . ASN B 1 169 ? 7.543 1.361 -1.829 1 96.69 169 ASN B CA 1
ATOM 3378 C C . ASN B 1 169 ? 6.125 0.958 -1.435 1 96.69 169 ASN B C 1
ATOM 3380 O O . ASN B 1 169 ? 5.168 1.681 -1.717 1 96.69 169 ASN B O 1
ATOM 3384 N N . VAL B 1 170 ? 6.004 -0.154 -0.784 1 98.69 170 VAL B N 1
ATOM 3385 C CA . VAL B 1 170 ? 4.719 -0.726 -0.398 1 98.69 170 VAL B CA 1
ATOM 3386 C C . VAL B 1 170 ? 4 0.222 0.559 1 98.69 170 VAL B C 1
ATOM 3388 O O . VAL B 1 170 ? 2.82 0.532 0.367 1 98.69 170 VAL B O 1
ATOM 3391 N N . THR B 1 171 ? 4.676 0.718 1.562 1 98.62 171 THR B N 1
ATOM 3392 C CA . THR B 1 171 ? 4.039 1.562 2.564 1 98.62 171 THR B CA 1
ATOM 3393 C C . THR B 1 171 ? 3.65 2.912 1.969 1 98.62 171 THR B C 1
ATOM 3395 O O . THR B 1 171 ? 2.562 3.426 2.238 1 98.62 171 THR B O 1
ATOM 3398 N N . LYS B 1 172 ? 4.508 3.445 1.194 1 98.38 172 LYS B N 1
ATOM 3399 C CA . LYS B 1 172 ? 4.219 4.762 0.636 1 98.38 172 LYS B CA 1
ATOM 3400 C C . LYS B 1 172 ? 3.131 4.68 -0.433 1 98.38 172 LYS B C 1
ATOM 3402 O O . LYS B 1 172 ? 2.334 5.605 -0.588 1 98.38 172 LYS B O 1
ATOM 3407 N N . ALA B 1 173 ? 3.062 3.572 -1.188 1 98.38 173 ALA B N 1
ATOM 3408 C CA . ALA B 1 173 ? 1.912 3.342 -2.059 1 98.38 173 ALA B CA 1
ATOM 3409 C C . ALA B 1 173 ? 0.618 3.275 -1.252 1 98.38 173 ALA B C 1
ATOM 3411 O O . ALA B 1 173 ? -0.411 3.807 -1.674 1 98.38 173 ALA B O 1
ATOM 3412 N N . GLY B 1 174 ? 0.686 2.6 -0.138 1 98.69 174 GLY B N 1
ATOM 3413 C CA . GLY B 1 174 ? -0.461 2.551 0.755 1 98.69 174 GLY B CA 1
ATOM 3414 C C . GLY B 1 174 ? -0.894 3.918 1.248 1 98.69 174 GLY B C 1
ATOM 3415 O O . GLY B 1 174 ? -2.09 4.215 1.304 1 98.69 174 GLY B O 1
ATOM 3416 N N . VAL B 1 175 ? 0.037 4.742 1.578 1 98.81 175 VAL B N 1
ATOM 3417 C CA . VAL B 1 175 ? -0.247 6.086 2.064 1 98.81 175 VAL B CA 1
ATOM 3418 C C . VAL B 1 175 ? -0.91 6.906 0.96 1 98.81 175 VAL B C 1
ATOM 3420 O O . VAL B 1 175 ? -1.849 7.664 1.218 1 98.81 175 VAL B O 1
ATOM 3423 N N . ILE B 1 176 ? -0.425 6.777 -0.259 1 97.94 176 ILE B N 1
ATOM 3424 C CA . ILE B 1 176 ? -1.039 7.473 -1.387 1 97.94 176 ILE B CA 1
ATOM 3425 C C . ILE B 1 176 ? -2.484 7.008 -1.552 1 97.94 176 ILE B C 1
ATOM 3427 O O . ILE B 1 176 ? -3.396 7.832 -1.658 1 97.94 176 ILE B O 1
ATOM 3431 N N . ALA B 1 177 ? -2.725 5.711 -1.508 1 97.94 177 ALA B N 1
ATOM 3432 C CA . ALA B 1 177 ? -4.07 5.168 -1.661 1 97.94 177 ALA B CA 1
ATOM 3433 C C . ALA B 1 177 ? -4.984 5.648 -0.537 1 97.94 177 ALA B C 1
ATOM 3435 O O . ALA B 1 177 ? -6.152 5.965 -0.771 1 97.94 177 ALA B O 1
ATOM 3436 N N . LEU B 1 178 ? -4.48 5.68 0.642 1 98.5 178 LEU B N 1
ATOM 3437 C CA . LEU B 1 178 ? -5.246 6.18 1.779 1 98.5 178 LEU B CA 1
ATOM 3438 C C . LEU B 1 178 ? -5.641 7.637 1.568 1 98.5 178 LEU B C 1
ATOM 3440 O O . LEU B 1 178 ? -6.777 8.023 1.844 1 98.5 178 LEU B O 1
ATOM 3444 N N . SER B 1 179 ? -4.727 8.43 1.079 1 98.19 179 SER B N 1
ATOM 3445 C CA . SER B 1 179 ? -4.973 9.844 0.815 1 98.19 179 SER B CA 1
ATOM 3446 C C . SER B 1 179 ? -6.031 10.023 -0.269 1 98.19 179 SER B C 1
ATOM 3448 O O . SER B 1 179 ? -6.91 10.875 -0.147 1 98.19 179 SER B O 1
ATOM 3450 N N . GLU B 1 180 ? -5.898 9.234 -1.293 1 95.94 180 GLU B N 1
ATOM 3451 C CA . GLU B 1 180 ? -6.891 9.258 -2.365 1 95.94 180 GLU B CA 1
ATOM 3452 C C . GLU B 1 180 ? -8.281 8.906 -1.839 1 95.94 180 GLU B C 1
ATOM 3454 O O . GLU B 1 180 ? -9.258 9.57 -2.176 1 95.94 180 GLU B O 1
ATOM 3459 N N . THR B 1 181 ? -8.359 7.867 -1.057 1 95.69 181 THR B N 1
ATOM 3460 C CA . THR B 1 181 ? -9.617 7.438 -0.455 1 95.69 181 THR B CA 1
ATOM 3461 C C . THR B 1 181 ? -10.234 8.562 0.38 1 95.69 181 THR B C 1
ATOM 3463 O O . THR B 1 181 ? -11.406 8.891 0.219 1 95.69 181 THR B O 1
ATOM 3466 N N . LEU B 1 182 ? -9.414 9.156 1.175 1 96.38 182 LEU B N 1
ATOM 3467 C CA . LEU B 1 182 ? -9.867 10.219 2.062 1 96.38 182 LEU B CA 1
ATOM 3468 C C . LEU B 1 182 ? -10.352 11.43 1.261 1 96.38 182 LEU B C 1
ATOM 3470 O O . LEU B 1 182 ? -11.344 12.062 1.624 1 96.38 182 LEU B O 1
ATOM 3474 N N . ALA B 1 183 ? -9.594 11.789 0.221 1 94.44 183 ALA B N 1
ATOM 3475 C CA . ALA B 1 183 ? -9.969 12.938 -0.599 1 94.44 183 ALA B CA 1
ATOM 3476 C C . ALA B 1 183 ? -11.398 12.797 -1.119 1 94.44 183 ALA B C 1
ATOM 3478 O O . ALA B 1 183 ? -12.156 13.773 -1.135 1 94.44 183 ALA B O 1
ATOM 3479 N N . THR B 1 184 ? -11.75 11.594 -1.506 1 91.62 184 THR B N 1
ATOM 3480 C CA . THR B 1 184 ? -13.102 11.352 -2.016 1 91.62 184 THR B CA 1
ATOM 3481 C C . THR B 1 184 ? -14.117 11.352 -0.879 1 91.62 184 THR B C 1
ATOM 3483 O O . THR B 1 184 ? -15.195 11.938 -0.999 1 91.62 184 THR B O 1
ATOM 3486 N N . GLU B 1 185 ? -13.805 10.742 0.203 1 91.62 185 GLU B N 1
ATOM 3487 C CA . GLU B 1 185 ? -14.719 10.633 1.335 1 91.62 185 GLU B CA 1
ATOM 3488 C C . GLU B 1 185 ? -14.984 11.992 1.966 1 91.62 185 GLU B C 1
ATOM 3490 O O . GLU B 1 185 ? -16.078 12.234 2.496 1 91.62 185 GLU B O 1
ATOM 3495 N N . LEU B 1 186 ? -13.977 12.875 1.803 1 92.44 186 LEU B N 1
ATOM 3496 C CA . LEU B 1 186 ? -14.07 14.148 2.498 1 92.44 186 LEU B CA 1
ATOM 3497 C C . LEU B 1 186 ? -14.375 15.281 1.521 1 92.44 186 LEU B C 1
ATOM 3499 O O . LEU B 1 186 ? -14.305 16.453 1.882 1 92.44 186 LEU B O 1
ATOM 3503 N N . ALA B 1 187 ? -14.703 15.008 0.342 1 86.75 187 ALA B N 1
ATOM 3504 C CA . ALA B 1 187 ? -14.859 15.977 -0.741 1 86.75 187 ALA B CA 1
ATOM 3505 C C . ALA B 1 187 ? -15.883 17.047 -0.375 1 86.75 187 ALA B C 1
ATOM 3507 O O . ALA B 1 187 ? -15.766 18.203 -0.812 1 86.75 187 ALA B O 1
ATOM 3508 N N . THR B 1 188 ? -16.812 16.703 0.505 1 84.56 188 THR B N 1
ATOM 3509 C CA . THR B 1 188 ? -17.844 17.672 0.82 1 84.56 188 THR B CA 1
ATOM 3510 C C . THR B 1 188 ? -17.75 18.125 2.277 1 84.56 188 THR B C 1
ATOM 3512 O O . THR B 1 188 ? -18.672 18.75 2.803 1 84.56 188 THR B O 1
ATOM 3515 N N . SER B 1 189 ? -16.719 17.75 2.932 1 88.62 189 SER B N 1
ATOM 3516 C CA . SER B 1 189 ? -16.609 18.016 4.363 1 88.62 189 SER B CA 1
ATOM 3517 C C . SER B 1 189 ? -15.898 19.344 4.621 1 88.62 189 SER B C 1
ATOM 3519 O O . SER B 1 189 ? -15.875 19.828 5.754 1 88.62 189 SER B O 1
ATOM 3521 N N . GLY B 1 190 ? -15.305 19.922 3.531 1 91.25 190 GLY B N 1
ATOM 3522 C CA . GLY B 1 190 ? -14.492 21.125 3.725 1 91.25 190 GLY B CA 1
ATOM 3523 C C . GLY B 1 190 ? -13.055 20.797 4.109 1 91.25 190 GLY B C 1
ATOM 3524 O O . GLY B 1 190 ? -12.234 21.719 4.258 1 91.25 190 GLY B O 1
ATOM 3525 N N . ILE B 1 191 ? -12.758 19.531 4.281 1 95 191 ILE B N 1
ATOM 3526 C CA . ILE B 1 191 ? -11.406 19.109 4.629 1 95 191 ILE B CA 1
ATOM 3527 C C . ILE B 1 191 ? -10.625 18.797 3.357 1 95 191 ILE B C 1
ATOM 3529 O O . ILE B 1 191 ? -11.125 18.094 2.469 1 95 191 ILE B O 1
ATOM 3533 N N . LYS B 1 192 ? -9.414 19.344 3.254 1 95.25 192 LYS B N 1
ATOM 3534 C CA . LYS B 1 192 ? -8.516 19.094 2.129 1 95.25 192 LYS B CA 1
ATOM 3535 C C . LYS B 1 192 ? -7.484 18.031 2.488 1 95.25 192 LYS B C 1
ATOM 3537 O O . LYS B 1 192 ? -6.961 18.016 3.604 1 95.25 192 LYS B O 1
ATOM 3542 N N . VAL B 1 193 ? -7.242 17.125 1.516 1 97.12 193 VAL B N 1
ATOM 3543 C CA . VAL B 1 193 ? -6.285 16.047 1.727 1 97.12 193 VAL B CA 1
ATOM 3544 C C . VAL B 1 193 ? -5.176 16.125 0.678 1 97.12 193 VAL B C 1
ATOM 3546 O O . VAL B 1 193 ? -5.453 16.266 -0.516 1 97.12 193 VAL B O 1
ATOM 3549 N N . THR B 1 194 ? -3.959 16.062 1.143 1 97.69 194 THR B N 1
ATOM 3550 C CA . THR B 1 194 ? -2.809 16.078 0.247 1 97.69 194 THR B CA 1
ATOM 3551 C C . THR B 1 194 ? -1.857 14.93 0.56 1 97.69 194 THR B C 1
ATOM 3553 O O . THR B 1 194 ? -1.558 14.664 1.726 1 97.69 194 THR B O 1
ATOM 3556 N N . ALA B 1 195 ? -1.454 14.172 -0.45 1 98.19 195 ALA B N 1
ATOM 3557 C CA . ALA B 1 195 ? -0.305 13.273 -0.401 1 98.19 195 ALA B CA 1
ATOM 3558 C C . ALA B 1 195 ? 0.952 13.961 -0.927 1 98.19 195 ALA B C 1
ATOM 3560 O O . ALA B 1 195 ? 1.026 14.312 -2.107 1 98.19 195 ALA B O 1
ATOM 3561 N N . LEU B 1 196 ? 1.925 14.195 -0.067 1 98.31 196 LEU B N 1
ATOM 3562 C CA . LEU B 1 196 ? 3.209 14.734 -0.503 1 98.31 196 LEU B CA 1
ATOM 3563 C C . LEU B 1 196 ? 4.098 13.625 -1.064 1 98.31 196 LEU B C 1
ATOM 3565 O O . LEU B 1 196 ? 4.371 12.641 -0.38 1 98.31 196 LEU B O 1
ATOM 3569 N N . CYS B 1 197 ? 4.535 13.789 -2.268 1 96.62 197 CYS B N 1
ATOM 3570 C CA . CYS B 1 197 ? 5.344 12.773 -2.936 1 96.62 197 CYS B CA 1
ATOM 3571 C C . CYS B 1 197 ? 6.664 13.359 -3.42 1 96.62 197 CYS B C 1
ATOM 3573 O O . CYS B 1 197 ? 6.914 13.422 -4.625 1 96.62 197 CYS B O 1
ATOM 3575 N N . PRO B 1 198 ? 7.508 13.609 -2.494 1 95.12 198 PRO B N 1
ATOM 3576 C CA . PRO B 1 198 ? 8.82 14.141 -2.893 1 95.12 198 PRO B CA 1
ATOM 3577 C C . PRO B 1 198 ? 9.773 13.055 -3.373 1 95.12 198 PRO B C 1
ATOM 3579 O O . PRO B 1 198 ? 9.547 11.867 -3.104 1 95.12 198 PRO B O 1
ATOM 3582 N N . SER B 1 199 ? 10.758 13.508 -4.145 1 92.12 199 SER B N 1
ATOM 3583 C CA . SER B 1 199 ? 11.938 12.68 -4.355 1 92.12 199 SER B CA 1
ATOM 3584 C C . SER B 1 199 ? 12.992 12.938 -3.281 1 92.12 199 SER B C 1
ATOM 3586 O O . SER B 1 199 ? 12.664 13.07 -2.102 1 92.12 199 SER B O 1
ATOM 3588 N N . PHE B 1 200 ? 14.227 12.898 -3.66 1 85.69 200 PHE B N 1
ATOM 3589 C CA . PHE B 1 200 ? 15.289 13.047 -2.672 1 85.69 200 PHE B CA 1
ATOM 3590 C C . PHE B 1 200 ? 15.508 14.516 -2.33 1 85.69 200 PHE B C 1
ATOM 3592 O O . PHE B 1 200 ? 15.461 15.375 -3.211 1 85.69 200 PHE B O 1
ATOM 3599 N N . PHE B 1 201 ? 15.648 14.734 -1.062 1 84.19 201 PHE B N 1
ATOM 3600 C CA . PHE B 1 201 ? 15.992 16.078 -0.589 1 84.19 201 PHE B CA 1
ATOM 3601 C C . PHE B 1 201 ? 16.828 16 0.683 1 84.19 201 PHE B C 1
ATOM 3603 O O . PHE B 1 201 ? 16.812 14.977 1.38 1 84.19 201 PHE B O 1
ATOM 3610 N N . ARG B 1 202 ? 17.516 17.031 0.877 1 79.62 202 ARG B N 1
ATOM 3611 C CA . ARG B 1 202 ? 18.469 17.047 1.985 1 79.62 202 ARG B CA 1
ATOM 3612 C C . ARG B 1 202 ? 17.75 17.062 3.328 1 79.62 202 ARG B C 1
ATOM 3614 O O . ARG B 1 202 ? 16.875 17.906 3.547 1 79.62 202 ARG B O 1
ATOM 3621 N N . THR B 1 203 ? 17.828 16.047 3.961 1 71.62 203 THR B N 1
ATOM 3622 C CA . THR B 1 203 ? 17.391 16.062 5.355 1 71.62 203 THR B CA 1
ATOM 3623 C C . THR B 1 203 ? 18.562 15.758 6.285 1 71.62 203 THR B C 1
ATOM 3625 O O . THR B 1 203 ? 19.562 15.18 5.867 1 71.62 203 THR B O 1
ATOM 3628 N N . ASN B 1 204 ? 18.75 16.562 7.262 1 54.5 204 ASN B N 1
ATOM 3629 C CA . ASN B 1 204 ? 19.719 16.078 8.234 1 54.5 204 ASN B CA 1
ATOM 3630 C C . ASN B 1 204 ? 19.375 14.664 8.711 1 54.5 204 ASN B C 1
ATOM 3632 O O . ASN B 1 204 ? 18.594 14.5 9.656 1 54.5 204 ASN B O 1
ATOM 3636 N N . ILE B 1 205 ? 18.969 13.867 7.73 1 46.69 205 ILE B N 1
ATOM 3637 C CA . ILE B 1 205 ? 18.516 12.523 8.078 1 46.69 205 ILE B CA 1
ATOM 3638 C C . ILE B 1 205 ? 19.328 12 9.266 1 46.69 205 ILE B C 1
ATOM 3640 O O . ILE B 1 205 ? 20.562 11.867 9.18 1 46.69 205 ILE B O 1
ATOM 3644 N N . HIS B 1 206 ? 19.078 12.398 10.359 1 43.81 206 HIS B N 1
ATOM 3645 C CA . HIS B 1 206 ? 19.625 11.57 11.43 1 43.81 206 HIS B CA 1
ATOM 3646 C C . HIS B 1 206 ? 19.5 10.086 11.094 1 43.81 206 HIS B C 1
ATOM 3648 O O . HIS B 1 206 ? 18.688 9.711 10.234 1 43.81 206 HIS B O 1
ATOM 3654 N N . LYS B 1 207 ? 20.188 9.109 11.938 1 43.28 207 LYS B N 1
ATOM 3655 C CA . LYS B 1 207 ? 20.578 7.719 12.133 1 43.28 207 LYS B CA 1
ATOM 3656 C C . LYS B 1 207 ? 19.359 6.793 12.055 1 43.28 207 LYS B C 1
ATOM 3658 O O . LYS B 1 207 ? 19.422 5.645 12.5 1 43.28 207 LYS B O 1
ATOM 3663 N N . GLY B 1 208 ? 18.203 7.277 11.656 1 45.66 208 GLY B N 1
ATOM 3664 C CA . GLY B 1 208 ? 17.141 6.324 11.914 1 45.66 208 GLY B CA 1
ATOM 3665 C C . GLY B 1 208 ? 17.078 5.211 10.883 1 45.66 208 GLY B C 1
ATOM 3666 O O . GLY B 1 208 ? 16.062 4.535 10.758 1 45.66 208 GLY B O 1
ATOM 3667 N N . SER B 1 209 ? 17.766 5.34 9.82 1 48.56 209 SER B N 1
ATOM 3668 C CA . SER B 1 209 ? 17.703 4.211 8.891 1 48.56 209 SER B CA 1
ATOM 3669 C C . SER B 1 209 ? 18.375 2.975 9.477 1 48.56 209 SER B C 1
ATOM 3671 O O . SER B 1 209 ? 19.438 3.072 10.109 1 48.56 209 SER B O 1
ATOM 3673 N N . ARG B 1 210 ? 17.672 2.082 10.078 1 46.62 210 ARG B N 1
ATOM 3674 C CA . ARG B 1 210 ? 18.297 0.793 10.367 1 46.62 210 ARG B CA 1
ATOM 3675 C C . ARG B 1 210 ? 18.828 0.15 9.094 1 46.62 210 ARG B C 1
ATOM 3677 O O . ARG B 1 210 ? 18.062 -0.295 8.242 1 46.62 210 ARG B O 1
ATOM 3684 N N . ALA B 1 211 ? 19.688 0.754 8.562 1 39.91 211 ALA B N 1
ATOM 3685 C CA . ALA B 1 211 ? 20.234 -0.011 7.449 1 39.91 211 ALA B CA 1
ATOM 3686 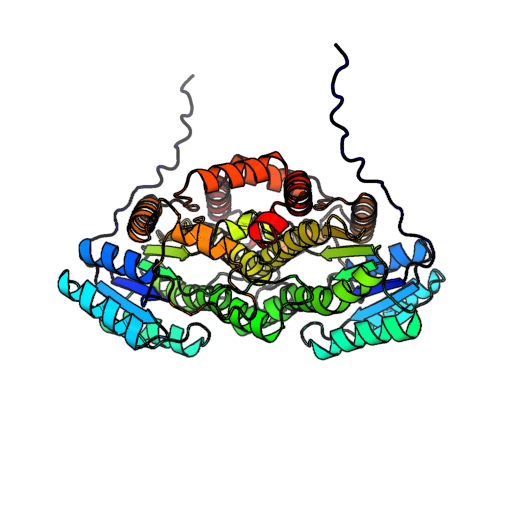C C . ALA B 1 211 ? 20.594 -1.429 7.883 1 39.91 211 ALA B C 1
ATOM 3688 O O . ALA B 1 211 ? 21.562 -1.632 8.617 1 39.91 211 ALA B O 1
ATOM 3689 N N . THR B 1 212 ? 19.859 -2.203 8.516 1 39.66 212 THR B N 1
ATOM 3690 C CA . THR B 1 212 ? 20.688 -3.385 8.273 1 39.66 212 THR B CA 1
ATOM 3691 C C . THR B 1 212 ? 21.5 -3.225 6.996 1 39.66 212 THR B C 1
ATOM 3693 O O . THR B 1 212 ? 22.578 -3.818 6.859 1 39.66 212 THR B O 1
ATOM 3696 N N . GLY B 1 213 ? 20.875 -2.883 5.777 1 36.69 213 GLY B N 1
ATOM 3697 C CA . GLY B 1 213 ? 21.688 -2.484 4.633 1 36.69 213 GLY B CA 1
ATOM 3698 C C . GLY B 1 213 ? 21.828 -0.979 4.5 1 36.69 213 GLY B C 1
ATOM 3699 O O . GLY B 1 213 ? 21.062 -0.222 5.098 1 36.69 213 GLY B O 1
ATOM 3700 N N . MET B 1 214 ? 23.047 -0.362 4.523 1 35.88 214 MET B N 1
ATOM 3701 C CA . MET B 1 214 ? 23.562 0.951 4.141 1 35.88 214 MET B CA 1
ATOM 3702 C C . MET B 1 214 ? 22.562 1.684 3.248 1 35.88 214 MET B C 1
ATOM 3704 O O . MET B 1 214 ? 22.141 1.152 2.223 1 35.88 214 MET B O 1
ATOM 3708 N N . LEU B 1 215 ? 21.516 2.521 3.875 1 49.94 215 LEU B N 1
ATOM 3709 C CA . LEU B 1 215 ? 21.266 3.396 2.734 1 49.94 215 LEU B CA 1
ATOM 3710 C C . LEU B 1 215 ? 22.422 3.33 1.74 1 49.94 215 LEU B C 1
ATOM 3712 O O . LEU B 1 215 ? 23.578 3.541 2.111 1 49.94 215 LEU B O 1
ATOM 3716 N N . THR B 1 216 ? 22.328 2.418 0.836 1 53.88 216 THR B N 1
ATOM 3717 C CA . THR B 1 216 ? 23.453 2.252 -0.064 1 53.88 216 THR B CA 1
ATOM 3718 C C . THR B 1 216 ? 24.109 3.6 -0.373 1 53.88 216 THR B C 1
ATOM 3720 O O . THR B 1 216 ? 23.453 4.645 -0.275 1 53.88 216 THR B O 1
ATOM 3723 N N . GLY B 1 217 ? 25.359 3.609 -0.203 1 58.03 217 GLY B N 1
ATOM 3724 C CA . GLY B 1 217 ? 26.172 4.75 -0.593 1 58.03 217 GLY B CA 1
ATOM 3725 C C . GLY B 1 217 ? 25.516 5.625 -1.641 1 58.03 217 GLY B C 1
ATOM 3726 O O . GLY B 1 217 ? 25.578 6.855 -1.562 1 58.03 217 GLY B O 1
ATOM 3727 N N . ARG B 1 218 ? 24.578 5.012 -2.332 1 61.38 218 ARG B N 1
ATOM 3728 C CA . ARG B 1 218 ? 23.984 5.777 -3.428 1 61.38 218 ARG B CA 1
ATOM 3729 C C . ARG B 1 218 ? 22.828 6.629 -2.934 1 61.38 218 ARG B C 1
ATOM 3731 O O . ARG B 1 218 ? 22.703 7.797 -3.305 1 61.38 218 ARG B O 1
ATOM 3738 N N . THR B 1 219 ? 21.953 6.012 -2.127 1 68.94 219 THR B N 1
ATOM 3739 C CA . THR B 1 219 ? 20.812 6.762 -1.603 1 68.94 219 THR B CA 1
ATOM 3740 C C . THR B 1 219 ? 21.297 7.922 -0.734 1 68.94 219 THR B C 1
ATOM 3742 O O . THR B 1 219 ? 20.734 9.016 -0.795 1 68.94 219 THR B O 1
ATOM 3745 N N . GLU B 1 220 ? 22.297 7.648 -0.063 1 71.88 220 GLU B N 1
ATOM 3746 C CA . GLU B 1 220 ? 22.875 8.703 0.772 1 71.88 220 GLU B CA 1
ATOM 3747 C C . GLU B 1 220 ? 23.391 9.859 -0.078 1 71.88 220 GLU B C 1
ATOM 3749 O O . GLU B 1 220 ? 23.219 11.023 0.282 1 71.88 220 GLU B O 1
ATOM 3754 N N . LYS B 1 221 ? 24 9.453 -1.175 1 74.19 221 LYS B N 1
ATOM 3755 C CA . LYS B 1 221 ? 24.531 10.477 -2.072 1 74.19 221 LYS B CA 1
ATOM 3756 C C . LYS B 1 221 ? 23.391 11.281 -2.705 1 74.19 221 LYS B C 1
ATOM 3758 O O . LYS B 1 221 ? 23.5 12.508 -2.822 1 74.19 221 LYS B O 1
ATOM 3763 N N . LEU B 1 222 ? 22.328 10.617 -3.043 1 75.94 222 LEU B N 1
ATOM 3764 C CA . LEU B 1 222 ? 21.188 11.289 -3.658 1 75.94 222 LEU B CA 1
ATOM 3765 C C . LEU B 1 222 ? 20.531 12.266 -2.682 1 75.94 222 LEU B C 1
ATOM 3767 O O . LEU B 1 222 ? 20.062 13.336 -3.086 1 75.94 222 LEU B O 1
ATOM 3771 N N . VAL B 1 223 ? 20.562 11.938 -1.461 1 76.88 223 VAL B N 1
ATOM 3772 C CA . VAL B 1 223 ? 19.969 12.789 -0.433 1 76.88 223 VAL B CA 1
ATOM 3773 C C . VAL B 1 223 ? 20.891 13.961 -0.135 1 76.88 223 VAL B C 1
ATOM 3775 O O . VAL B 1 223 ? 20.453 15.117 -0.145 1 76.88 223 VAL B O 1
ATOM 3778 N N . THR B 1 224 ? 22.156 13.672 0.004 1 77.62 224 THR B N 1
ATOM 3779 C CA . THR B 1 224 ? 23.109 14.695 0.417 1 77.62 224 THR B CA 1
ATOM 3780 C C . THR B 1 224 ? 23.375 15.672 -0.725 1 77.62 224 THR B C 1
ATOM 3782 O O . THR B 1 224 ? 23.672 16.844 -0.488 1 77.62 224 THR B O 1
ATOM 3785 N N . GLN B 1 225 ? 23.188 15.195 -1.928 1 77.44 225 GLN B N 1
ATOM 3786 C CA . GLN B 1 225 ? 23.547 16.016 -3.072 1 77.44 225 GLN B CA 1
ATOM 3787 C C . GLN B 1 225 ? 22.312 16.672 -3.695 1 77.44 225 GLN B C 1
ATOM 3789 O O . GLN B 1 225 ? 22.406 17.359 -4.711 1 77.44 225 GLN B O 1
ATOM 3794 N N . SER B 1 226 ? 21.281 16.469 -3.018 1 84.38 226 SER B N 1
ATOM 3795 C CA . SER B 1 226 ? 20.062 17.062 -3.576 1 84.38 226 SER B CA 1
ATOM 3796 C C . SER B 1 226 ? 20.125 18.578 -3.539 1 84.38 226 SER B C 1
ATOM 3798 O O . SER B 1 226 ? 20.703 19.172 -2.623 1 84.38 226 SER B O 1
ATOM 3800 N N . LYS B 1 227 ? 19.5 19.219 -4.543 1 86.81 227 LYS B N 1
ATOM 3801 C CA . LYS B 1 227 ? 19.406 20.672 -4.586 1 86.81 227 LYS B CA 1
ATOM 3802 C C . LYS B 1 227 ? 18.281 21.188 -3.697 1 86.81 227 LYS B C 1
ATOM 3804 O O . LYS B 1 227 ? 18.203 22.375 -3.4 1 86.81 227 LYS B O 1
ATOM 3809 N N . TRP B 1 228 ? 17.391 20.312 -3.279 1 92.56 228 TRP B N 1
ATOM 3810 C CA . TRP B 1 228 ? 16.219 20.688 -2.49 1 92.56 228 TRP B CA 1
ATOM 3811 C C . TRP B 1 228 ? 16.484 20.484 -1.002 1 92.56 228 TRP B C 1
ATOM 3813 O O . TRP B 1 228 ? 17.047 19.469 -0.599 1 92.56 228 TRP B O 1
ATOM 3823 N N . SER B 1 229 ? 16.094 21.562 -0.23 1 93.31 229 SER B N 1
ATOM 3824 C CA . SER B 1 229 ? 16.156 21.438 1.224 1 93.31 229 SER B CA 1
ATOM 3825 C C . SER B 1 229 ? 14.805 21.016 1.796 1 93.31 229 SER B C 1
ATOM 3827 O O . SER B 1 229 ? 13.773 21.156 1.133 1 93.31 229 SER B O 1
ATOM 3829 N N . ALA B 1 230 ? 14.836 20.547 3.02 1 95.44 230 ALA B N 1
ATOM 3830 C CA . ALA B 1 230 ? 13.602 20.203 3.713 1 95.44 230 ALA B CA 1
ATOM 3831 C C . ALA B 1 230 ? 12.68 21.406 3.828 1 95.44 230 ALA B C 1
ATOM 3833 O O . ALA B 1 230 ? 11.453 21.281 3.736 1 95.44 230 ALA B O 1
ATOM 3834 N N . GLU B 1 231 ? 13.25 22.578 3.984 1 95.69 231 GLU B N 1
ATOM 3835 C CA . GLU B 1 231 ? 12.492 23.828 4.109 1 95.69 231 GLU B CA 1
ATOM 3836 C C . GLU B 1 231 ? 11.75 24.141 2.818 1 95.69 231 GLU B C 1
ATOM 3838 O O . GLU B 1 231 ? 10.586 24.547 2.852 1 95.69 231 GLU B O 1
ATOM 3843 N N . GLU B 1 232 ? 12.453 23.953 1.693 1 96.12 232 GLU B N 1
ATOM 3844 C CA . GLU B 1 232 ? 11.82 24.203 0.401 1 96.12 232 GLU B CA 1
ATOM 3845 C C . GLU B 1 232 ? 10.672 23.234 0.146 1 96.12 232 GLU B C 1
ATOM 3847 O O . GLU B 1 232 ? 9.617 23.625 -0.344 1 96.12 232 GLU B O 1
ATOM 3852 N N . ILE B 1 233 ? 10.898 21.969 0.524 1 97.19 233 ILE B N 1
ATOM 3853 C CA . ILE B 1 233 ? 9.859 20.969 0.352 1 97.19 233 ILE B CA 1
ATOM 3854 C C . ILE B 1 233 ? 8.656 21.297 1.23 1 97.19 233 ILE B C 1
ATOM 3856 O O . ILE B 1 233 ? 7.508 21.203 0.79 1 97.19 233 ILE B O 1
ATOM 3860 N N . ALA B 1 234 ? 8.883 21.734 2.449 1 97.88 234 ALA B N 1
ATOM 3861 C CA . ALA B 1 234 ? 7.82 22.078 3.391 1 97.88 234 ALA B CA 1
ATOM 3862 C C . ALA B 1 234 ? 6.961 23.219 2.852 1 97.88 234 ALA B C 1
ATOM 3864 O O . ALA B 1 234 ? 5.73 23.172 2.936 1 97.88 234 ALA B O 1
ATOM 3865 N N . GLU B 1 235 ? 7.586 24.203 2.271 1 97.31 235 GLU B N 1
ATOM 3866 C CA . GLU B 1 235 ? 6.852 25.328 1.705 1 97.31 235 GLU B CA 1
ATOM 3867 C C . GLU B 1 235 ? 5.961 24.875 0.547 1 97.31 235 GLU B C 1
ATOM 3869 O O . GLU B 1 235 ? 4.805 25.297 0.452 1 97.31 235 GLU B O 1
ATOM 3874 N N . HIS B 1 236 ? 6.527 24.047 -0.291 1 97.06 236 HIS B N 1
ATOM 3875 C CA . HIS B 1 236 ? 5.746 23.531 -1.409 1 97.06 236 HIS B CA 1
ATOM 3876 C C . HIS B 1 236 ? 4.57 22.703 -0.918 1 97.06 236 HIS B C 1
ATOM 3878 O O . HIS B 1 236 ? 3.463 22.812 -1.452 1 97.06 236 HIS B O 1
ATOM 3884 N N . ALA B 1 237 ? 4.824 21.922 0.057 1 98 237 ALA B N 1
ATOM 3885 C CA . ALA B 1 237 ? 3.785 21.062 0.612 1 98 237 ALA B CA 1
ATOM 3886 C C . ALA B 1 237 ? 2.635 21.891 1.181 1 98 237 ALA B C 1
ATOM 3888 O O . ALA B 1 237 ? 1.466 21.609 0.916 1 98 237 ALA B O 1
ATOM 3889 N N . LEU B 1 238 ? 2.939 22.938 1.914 1 98.06 238 LEU B N 1
ATOM 3890 C CA . LEU B 1 238 ? 1.912 23.766 2.551 1 98.06 238 LEU B CA 1
ATOM 3891 C C . LEU B 1 238 ? 1.133 24.562 1.513 1 98.06 238 LEU B C 1
ATOM 3893 O O . LEU B 1 238 ? -0.085 24.703 1.625 1 98.06 238 LEU B O 1
ATOM 3897 N N . ARG B 1 239 ? 1.808 25.062 0.466 1 97.19 239 ARG B N 1
ATOM 3898 C CA . ARG B 1 239 ? 1.108 25.766 -0.605 1 97.19 239 ARG B CA 1
ATOM 3899 C C . ARG B 1 239 ? 0.137 24.828 -1.325 1 97.19 239 ARG B C 1
ATOM 3901 O O . ARG B 1 239 ? -0.996 25.219 -1.621 1 97.19 239 ARG B O 1
ATOM 3908 N N . GLY B 1 240 ? 0.65 23.641 -1.604 1 96.75 240 GLY B N 1
ATOM 3909 C CA . GLY B 1 240 ? -0.228 22.656 -2.225 1 96.75 240 GLY B CA 1
ATOM 3910 C C . GLY B 1 240 ? -1.405 22.266 -1.349 1 96.75 240 GLY B C 1
ATOM 3911 O O . GLY B 1 240 ? -2.518 22.078 -1.844 1 96.75 240 GLY B O 1
ATOM 3912 N N . LEU B 1 241 ? -1.105 22.125 -0.119 1 96.44 241 LEU B N 1
ATOM 3913 C CA . LEU B 1 241 ? -2.143 21.797 0.854 1 96.44 241 LEU B CA 1
ATOM 3914 C C . LEU B 1 241 ? -3.219 22.891 0.886 1 96.44 241 LEU B C 1
ATOM 3916 O O . LEU B 1 241 ? -4.41 22.578 0.836 1 96.44 241 LEU B O 1
ATOM 3920 N N . GLU B 1 242 ? -2.875 24.156 0.906 1 95.94 242 GLU B N 1
ATOM 3921 C CA . GLU B 1 242 ? -3.787 25.297 0.913 1 95.94 242 GLU B CA 1
ATOM 3922 C C . GLU B 1 242 ? -4.625 25.328 -0.362 1 95.94 242 GLU B C 1
ATOM 3924 O O . GLU B 1 242 ? -5.793 25.734 -0.331 1 95.94 242 GLU B O 1
ATOM 3929 N N . ARG B 1 243 ? -4.02 24.875 -1.449 1 93.38 243 ARG B N 1
ATOM 3930 C CA . ARG B 1 243 ? -4.695 24.891 -2.74 1 93.38 243 ARG B CA 1
ATOM 3931 C C . ARG B 1 243 ? -5.598 23.672 -2.906 1 93.38 243 ARG B C 1
ATOM 3933 O O . ARG B 1 243 ? -6.34 23.578 -3.887 1 93.38 243 ARG B O 1
ATOM 3940 N N . GLY B 1 244 ? -5.488 22.766 -2.012 1 92.69 244 GLY B N 1
ATOM 3941 C CA . GLY B 1 244 ? -6.312 21.578 -2.074 1 92.69 244 GLY B CA 1
ATOM 3942 C C . GLY B 1 244 ? -5.82 20.562 -3.096 1 92.69 244 GLY B C 1
ATOM 3943 O O . GLY B 1 244 ? -6.609 19.781 -3.635 1 92.69 244 GLY B O 1
ATOM 3944 N N . GLN B 1 245 ? -4.566 20.625 -3.355 1 94.62 245 GLN B N 1
ATOM 3945 C CA . GLN B 1 245 ? -3.996 19.656 -4.297 1 94.62 245 GLN B CA 1
ATOM 3946 C C . GLN B 1 245 ? -3.838 18.281 -3.654 1 94.62 245 GLN B C 1
ATOM 3948 O O . GLN B 1 245 ? -3.18 18.156 -2.623 1 94.62 245 GLN B O 1
ATOM 3953 N N . LEU B 1 246 ? -4.375 17.312 -4.312 1 95.44 246 LEU B N 1
ATOM 3954 C CA . LEU B 1 246 ? -4.293 15.969 -3.768 1 95.44 246 LEU B CA 1
ATOM 3955 C C . LEU B 1 246 ? -2.861 15.445 -3.82 1 95.44 246 LEU B C 1
ATOM 3957 O O . LEU B 1 246 ? -2.379 14.844 -2.859 1 95.44 246 LEU B O 1
ATOM 3961 N N . TYR B 1 247 ? -2.213 15.688 -4.973 1 95.5 247 TYR B N 1
ATOM 3962 C CA . TYR B 1 247 ? -0.82 15.281 -5.133 1 95.5 247 TYR B CA 1
ATOM 3963 C C . TYR B 1 247 ? 0.097 16.5 -5.164 1 95.5 247 TYR B C 1
ATOM 3965 O O . TYR B 1 247 ? -0.097 17.406 -5.977 1 95.5 247 TYR B O 1
ATOM 3973 N N . VAL B 1 248 ? 1.076 16.5 -4.289 1 96.56 248 VAL B N 1
ATOM 3974 C CA . VAL B 1 248 ? 2.125 17.516 -4.355 1 96.56 248 VAL B CA 1
ATOM 3975 C C . VAL B 1 248 ? 3.475 16.844 -4.609 1 96.56 248 VAL B C 1
ATOM 3977 O O . VAL B 1 248 ? 3.949 16.047 -3.787 1 96.56 248 VAL B O 1
ATOM 3980 N N . MET B 1 249 ? 4.027 17.078 -5.699 1 94.75 249 MET B N 1
ATOM 3981 C CA . MET B 1 249 ? 5.355 16.641 -6.129 1 94.75 249 MET B CA 1
ATOM 3982 C C . MET B 1 249 ? 6.254 17.844 -6.414 1 94.75 249 MET B C 1
ATOM 3984 O O . MET B 1 249 ? 6.336 18.297 -7.551 1 94.75 249 MET B O 1
ATOM 3988 N N . PRO B 1 250 ? 6.992 18.266 -5.441 1 92.25 250 PRO B N 1
ATOM 3989 C CA . PRO B 1 250 ? 7.73 19.531 -5.578 1 92.25 250 PRO B CA 1
ATOM 3990 C C . PRO B 1 250 ? 8.82 19.469 -6.645 1 92.25 250 PRO B C 1
ATOM 3992 O O . PRO B 1 250 ? 9.047 20.438 -7.363 1 92.25 250 PRO B O 1
ATOM 3995 N N . GLN B 1 251 ? 9.477 18.391 -6.789 1 91.5 251 GLN B N 1
ATOM 3996 C CA . GLN B 1 251 ? 10.672 18.266 -7.621 1 91.5 251 GLN B CA 1
ATOM 3997 C C . GLN B 1 251 ? 10.312 17.844 -9.047 1 91.5 251 GLN B C 1
ATOM 3999 O O . GLN B 1 251 ? 9.445 17 -9.242 1 91.5 251 GLN B O 1
ATOM 4004 N N . SER B 1 252 ? 11.047 18.375 -9.945 1 89.06 252 SER B N 1
ATOM 4005 C CA . SER B 1 252 ? 10.758 18.125 -11.352 1 89.06 252 SER B CA 1
ATOM 4006 C C . SER B 1 252 ? 11.055 16.672 -11.727 1 89.06 252 SER B C 1
ATOM 4008 O O . SER B 1 252 ? 10.383 16.109 -12.586 1 89.06 252 SER B O 1
ATOM 4010 N N . ASP B 1 253 ? 12.055 16.188 -11.141 1 86.5 253 ASP B N 1
ATOM 4011 C CA . ASP B 1 253 ? 12.367 14.789 -11.453 1 86.5 253 ASP B CA 1
ATOM 4012 C C . ASP B 1 253 ? 11.25 13.859 -10.992 1 86.5 253 ASP B C 1
ATOM 4014 O O . ASP B 1 253 ? 10.938 12.883 -11.672 1 86.5 253 ASP B O 1
ATOM 4018 N N . ALA B 1 254 ? 10.664 14.156 -9.898 1 87.44 254 ALA B N 1
ATOM 4019 C CA . ALA B 1 254 ? 9.531 13.367 -9.422 1 87.44 254 ALA B CA 1
ATOM 4020 C C . ALA B 1 254 ? 8.359 13.453 -10.391 1 87.44 254 ALA B C 1
ATOM 4022 O O . ALA B 1 254 ? 7.754 12.438 -10.734 1 87.44 254 ALA B O 1
ATOM 4023 N N . LYS B 1 255 ? 8.094 14.609 -10.836 1 89.62 255 LYS B N 1
ATOM 4024 C CA . LYS B 1 255 ? 7.008 14.812 -11.789 1 89.62 255 LYS B CA 1
ATOM 4025 C C . LYS B 1 255 ? 7.273 14.062 -13.086 1 89.62 255 LYS B C 1
ATOM 4027 O O . LYS B 1 255 ? 6.367 13.438 -13.648 1 89.62 255 LYS B O 1
ATOM 4032 N N . ALA B 1 256 ? 8.5 14.133 -13.531 1 87.5 256 ALA B N 1
ATOM 4033 C CA . ALA B 1 256 ? 8.883 13.461 -14.773 1 87.5 256 ALA B CA 1
ATOM 4034 C C . ALA B 1 256 ? 8.727 11.945 -14.641 1 87.5 256 ALA B C 1
ATOM 4036 O O . ALA B 1 256 ? 8.203 11.289 -15.547 1 87.5 256 ALA B O 1
ATOM 4037 N N . MET B 1 257 ? 9.156 11.438 -13.547 1 86.5 257 MET B N 1
ATOM 4038 C CA . MET B 1 257 ? 9.062 9.992 -13.328 1 86.5 257 MET B CA 1
ATOM 4039 C C . MET B 1 257 ? 7.605 9.547 -13.266 1 86.5 257 MET B C 1
ATOM 4041 O O . MET B 1 257 ? 7.254 8.484 -13.789 1 86.5 257 MET B O 1
ATOM 4045 N N . TRP B 1 258 ? 6.859 10.289 -12.625 1 86.38 258 TRP B N 1
ATOM 4046 C CA . TRP B 1 258 ? 5.434 9.992 -12.539 1 86.38 258 TRP B CA 1
ATOM 4047 C C . TRP B 1 258 ? 4.793 9.969 -13.922 1 86.38 258 TRP B C 1
ATOM 4049 O O . TRP B 1 258 ? 4.027 9.055 -14.242 1 86.38 258 TRP B O 1
ATOM 4059 N N . ARG B 1 259 ? 5.102 10.93 -14.742 1 83.88 259 ARG B N 1
ATOM 4060 C CA . ARG B 1 259 ? 4.562 11 -16.094 1 83.88 259 ARG B CA 1
ATOM 4061 C C . ARG B 1 259 ? 5.051 9.828 -16.938 1 83.88 259 ARG B C 1
ATOM 4063 O O . ARG B 1 259 ? 4.289 9.273 -17.734 1 83.88 259 ARG B O 1
ATOM 4070 N N . LEU B 1 260 ? 6.277 9.531 -16.781 1 83.19 260 LEU B N 1
ATOM 4071 C CA . LEU B 1 260 ? 6.848 8.43 -17.531 1 83.19 260 LEU B CA 1
ATOM 4072 C C . LEU B 1 260 ? 6.168 7.113 -17.172 1 83.19 260 LEU B C 1
ATOM 4074 O O . LEU B 1 260 ? 5.844 6.316 -18.062 1 83.19 260 LEU B O 1
ATOM 4078 N N . LYS B 1 261 ? 5.961 6.902 -15.914 1 83.19 261 LYS B N 1
ATOM 4079 C CA . LYS B 1 261 ? 5.266 5.691 -15.492 1 83.19 261 LYS B CA 1
ATOM 4080 C C . LYS B 1 261 ? 3.857 5.633 -16.078 1 83.19 261 LYS B C 1
ATOM 4082 O O . LYS B 1 261 ? 3.406 4.574 -16.516 1 83.19 261 LYS B O 1
ATOM 4087 N N . ARG B 1 262 ? 3.201 6.754 -16.047 1 78.44 262 ARG B N 1
ATOM 4088 C CA . ARG B 1 262 ? 1.843 6.832 -16.578 1 78.44 262 ARG B CA 1
ATOM 4089 C C . ARG B 1 262 ? 1.817 6.527 -18.062 1 78.44 262 ARG B C 1
ATOM 4091 O O . ARG B 1 262 ? 0.88 5.898 -18.562 1 78.44 262 ARG B O 1
ATOM 4098 N N . ALA B 1 263 ? 2.848 6.922 -18.719 1 77 263 ALA B N 1
ATOM 4099 C CA . ALA B 1 263 ? 2.906 6.77 -20.172 1 77 263 ALA B CA 1
ATOM 4100 C C . ALA B 1 263 ? 3.281 5.34 -20.562 1 77 263 ALA B C 1
ATOM 4102 O O . ALA B 1 263 ? 2.74 4.785 -21.516 1 77 263 ALA B O 1
ATOM 4103 N N . LEU B 1 264 ? 4.156 4.695 -19.75 1 76.62 264 LEU B N 1
ATOM 4104 C CA . LEU B 1 264 ? 4.766 3.443 -20.188 1 76.62 264 LEU B CA 1
ATOM 4105 C C . LEU B 1 264 ? 4.09 2.248 -19.531 1 76.62 264 LEU B C 1
ATOM 4107 O O . LEU B 1 264 ? 4.23 1.114 -19.984 1 76.62 264 LEU B O 1
ATOM 4111 N N . GLY B 1 265 ? 3.367 2.494 -18.469 1 73.94 265 GLY B N 1
ATOM 4112 C CA . GLY B 1 265 ? 2.777 1.379 -17.75 1 73.94 265 GLY B CA 1
ATOM 4113 C C . GLY B 1 265 ? 3.793 0.328 -17.344 1 73.94 265 GLY B C 1
ATOM 4114 O O . GLY B 1 265 ? 4.816 0.65 -16.734 1 73.94 265 GLY B O 1
ATOM 4115 N N . GLY B 1 266 ? 3.512 -0.917 -17.75 1 75.88 266 GLY B N 1
ATOM 4116 C CA . GLY B 1 266 ? 4.398 -2.016 -17.406 1 75.88 266 GLY B CA 1
ATOM 4117 C C . GLY B 1 266 ? 5.793 -1.865 -17.984 1 75.88 266 GLY B C 1
ATOM 4118 O O . GLY B 1 266 ? 6.766 -2.365 -17.422 1 75.88 266 GLY B O 1
ATOM 4119 N N . GLY B 1 267 ? 5.852 -1.213 -19.125 1 73.94 267 GLY B N 1
ATOM 4120 C CA . GLY B 1 267 ? 7.133 -0.992 -19.781 1 73.94 267 GLY B CA 1
ATOM 4121 C C . GLY B 1 267 ? 8.086 -0.155 -18.953 1 73.94 267 GLY B C 1
ATOM 4122 O O . GLY B 1 267 ? 9.305 -0.212 -19.141 1 73.94 267 GLY B O 1
ATOM 4123 N N . PHE B 1 268 ? 7.535 0.611 -18.109 1 78.56 268 PHE B N 1
ATOM 4124 C CA . PHE B 1 268 ? 8.328 1.431 -17.203 1 78.56 268 PHE B CA 1
ATOM 4125 C C . PHE B 1 268 ? 9.258 0.562 -16.359 1 78.56 268 PHE B C 1
ATOM 4127 O O . PHE B 1 268 ? 10.438 0.871 -16.219 1 78.56 268 PHE B O 1
ATOM 4134 N N . PHE B 1 269 ? 8.875 -0.493 -15.914 1 78.19 269 PHE B N 1
ATOM 4135 C CA . PHE B 1 269 ? 9.641 -1.326 -14.992 1 78.19 269 PHE B CA 1
ATOM 4136 C C . PHE B 1 269 ? 10.625 -2.213 -15.75 1 78.19 269 PHE B C 1
ATOM 4138 O O . PHE B 1 269 ? 11.625 -2.656 -15.195 1 78.19 269 PHE B O 1
ATOM 4145 N N . GLY B 1 270 ? 10.297 -2.5 -17 1 72.25 270 GLY B N 1
ATOM 4146 C CA . GLY B 1 270 ? 11.297 -3.111 -17.844 1 72.25 270 GLY B CA 1
ATOM 4147 C C . GLY B 1 270 ? 12.531 -2.244 -18.031 1 72.25 270 GLY B C 1
ATOM 4148 O O . GLY B 1 270 ? 13.656 -2.736 -17.969 1 72.25 270 GLY B O 1
ATOM 4149 N N . ALA B 1 271 ? 12.234 -0.963 -18.188 1 71.56 271 ALA B N 1
ATOM 4150 C CA . ALA B 1 271 ? 13.328 -0.012 -18.391 1 71.56 271 ALA B CA 1
ATOM 4151 C C . ALA B 1 271 ? 14.148 0.155 -17.109 1 71.56 271 ALA B C 1
ATOM 4153 O O . ALA B 1 271 ? 15.375 0.199 -17.156 1 71.56 271 ALA B O 1
ATOM 4154 N N . ILE B 1 272 ? 13.508 0.23 -16.078 1 70.69 272 ILE B N 1
ATOM 4155 C CA . ILE B 1 272 ? 14.18 0.401 -14.789 1 70.69 272 ILE B CA 1
ATOM 4156 C C . ILE B 1 272 ? 15.008 -0.843 -14.469 1 70.69 272 ILE B C 1
ATOM 4158 O O . ILE B 1 272 ? 16.141 -0.738 -13.984 1 70.69 272 ILE B O 1
ATOM 4162 N N . GLY B 1 273 ? 14.391 -1.979 -14.766 1 67.94 273 GLY B N 1
ATOM 4163 C CA . GLY B 1 273 ? 15.117 -3.227 -14.57 1 67.94 273 GLY B CA 1
ATOM 4164 C C . GLY B 1 273 ? 16.375 -3.326 -15.422 1 67.94 273 GLY B C 1
ATOM 4165 O O . GLY B 1 273 ? 17.422 -3.76 -14.945 1 67.94 273 GLY B O 1
ATOM 4166 N N . ALA B 1 274 ? 16.266 -2.947 -16.641 1 67.12 274 ALA B N 1
ATOM 4167 C CA . ALA B 1 274 ? 17.406 -2.961 -17.562 1 67.12 274 ALA B CA 1
ATOM 4168 C C . ALA B 1 274 ? 18.5 -2.006 -17.078 1 67.12 274 ALA B C 1
ATOM 4170 O O . ALA B 1 274 ? 19.688 -2.32 -17.156 1 67.12 274 ALA B O 1
ATOM 4171 N N . ALA B 1 275 ? 18.094 -0.875 -16.641 1 63 275 ALA B N 1
ATOM 4172 C CA . ALA B 1 275 ? 19.031 0.116 -16.125 1 63 275 ALA B CA 1
ATOM 4173 C C . ALA B 1 275 ? 19.734 -0.396 -14.875 1 63 275 ALA B C 1
ATOM 4175 O O . ALA B 1 275 ? 20.938 -0.183 -14.703 1 63 275 ALA B O 1
ATOM 4176 N N . ALA B 1 276 ? 18.984 -0.975 -14.117 1 59.09 276 ALA B N 1
ATOM 4177 C CA . ALA B 1 276 ? 19.547 -1.547 -12.891 1 59.09 276 ALA B CA 1
ATOM 4178 C C . ALA B 1 276 ? 20.594 -2.609 -13.211 1 59.09 276 ALA B C 1
ATOM 4180 O O . ALA B 1 276 ? 21.625 -2.691 -12.547 1 59.09 276 ALA B O 1
ATOM 4181 N N . LYS B 1 277 ? 20.406 -3.436 -14.242 1 55.91 277 LYS B N 1
ATOM 4182 C CA . LYS B 1 277 ? 21.344 -4.449 -14.703 1 55.91 277 LYS B CA 1
ATOM 4183 C C . LYS B 1 277 ? 22.625 -3.811 -15.219 1 55.91 277 LYS B C 1
ATOM 4185 O O . LYS B 1 277 ? 23.719 -4.359 -15.031 1 55.91 277 LYS B O 1
ATOM 4190 N N . ARG B 1 278 ? 22.5 -3.043 -16.312 1 50.75 278 ARG B N 1
ATOM 4191 C CA . ARG B 1 278 ? 23.688 -2.463 -16.922 1 50.75 278 ARG B CA 1
ATOM 4192 C C . ARG B 1 278 ? 24.609 -1.843 -15.867 1 50.75 278 ARG B C 1
ATOM 4194 O O . ARG B 1 278 ? 25.734 -1.468 -16.172 1 50.75 278 ARG B O 1
ATOM 4201 N N . GLY B 1 279 ? 24.781 -1.995 -14.727 1 47.34 279 GLY B N 1
ATOM 4202 C CA . GLY B 1 279 ? 25.688 -1.408 -13.742 1 47.34 279 GLY B CA 1
ATOM 4203 C C . GLY B 1 279 ? 25.078 -0.232 -13.008 1 47.34 279 GLY B C 1
ATOM 4204 O O . GLY B 1 279 ? 25.766 0.45 -12.242 1 47.34 279 GLY B O 1
ATOM 4205 N N . VAL B 1 280 ? 24.109 0.344 -13.344 1 39.81 280 VAL B N 1
ATOM 4206 C CA . VAL B 1 280 ? 23.75 1.587 -12.672 1 39.81 280 VAL B CA 1
ATOM 4207 C C . VAL B 1 280 ? 23.406 1.308 -11.211 1 39.81 280 VAL B C 1
ATOM 4209 O O . VAL B 1 280 ? 23.75 2.096 -10.328 1 39.81 280 VAL B O 1
ATOM 4212 N N . LEU B 1 281 ? 22.953 0.095 -10.906 1 37.47 281 LEU B N 1
ATOM 4213 C CA . LEU B 1 281 ? 23.062 -0.513 -9.586 1 37.47 281 LEU B CA 1
ATOM 4214 C C . LEU B 1 281 ? 24.531 -0.835 -9.266 1 37.47 281 LEU B C 1
ATOM 4216 O O . LEU B 1 281 ? 24.969 -0.693 -8.125 1 37.47 281 LEU B O 1
ATOM 4220 N N . ASP B 1 282 ? 25.297 -1.42 -10.086 1 37.53 282 ASP B N 1
ATOM 4221 C CA . ASP B 1 282 ? 26.719 -1.606 -9.859 1 37.53 282 ASP B CA 1
ATOM 4222 C C . ASP B 1 282 ? 27.406 -0.274 -9.578 1 37.53 282 ASP B C 1
ATOM 4224 O O . ASP B 1 282 ? 28.266 -0.187 -8.688 1 37.53 282 ASP B O 1
ATOM 4228 N N . ARG B 1 283 ? 27.375 0.799 -10.312 1 36.19 283 ARG B N 1
ATOM 4229 C CA . ARG B 1 283 ? 27.906 2.135 -10.078 1 36.19 283 ARG B CA 1
ATOM 4230 C C . ARG B 1 283 ? 27.328 2.736 -8.797 1 36.19 283 ARG B C 1
ATOM 4232 O O . ARG B 1 283 ? 28.016 3.496 -8.102 1 36.19 283 ARG B O 1
ATOM 4239 N N . VAL B 1 284 ? 26 2.543 -8.391 1 32.88 284 VAL B N 1
ATOM 4240 C CA . VAL B 1 284 ? 25.469 2.883 -7.078 1 32.88 284 VAL B CA 1
ATOM 4241 C C . VAL B 1 284 ? 26.078 1.979 -6.016 1 32.88 284 VAL B C 1
ATOM 4243 O O . VAL B 1 284 ? 26.312 2.408 -4.879 1 32.88 284 VAL B O 1
ATOM 4246 N N . MET B 1 285 ? 26.312 0.682 -6.297 1 35.44 285 MET B N 1
ATOM 4247 C CA . MET B 1 285 ? 26.984 -0.165 -5.309 1 35.44 285 MET B CA 1
ATOM 4248 C C . MET B 1 285 ? 28.5 -0.06 -5.438 1 35.44 285 MET B C 1
ATOM 4250 O O . MET B 1 285 ? 29.234 -0.802 -4.785 1 35.44 285 MET B O 1
ATOM 4254 N N . GLY B 1 286 ? 28.969 0.923 -5.773 1 33.88 286 GLY B N 1
ATOM 4255 C CA . GLY B 1 286 ? 30.359 1.331 -5.66 1 33.88 286 GLY B CA 1
ATOM 4256 C C . GLY B 1 286 ? 31.328 0.299 -6.203 1 33.88 286 GLY B C 1
ATOM 4257 O O . GLY B 1 286 ? 32.5 0.301 -5.844 1 33.88 286 GLY B O 1
ATOM 4258 N N . ARG B 1 287 ? 31.016 -0.635 -6.992 1 32.62 287 ARG B N 1
ATOM 4259 C CA . ARG B 1 287 ? 32.062 -1.596 -7.309 1 32.62 287 ARG B CA 1
ATOM 4260 C C . ARG B 1 287 ? 32.906 -1.126 -8.492 1 32.62 287 ARG B C 1
ATOM 4262 O O . ARG B 1 287 ? 33.656 -1.907 -9.078 1 32.62 287 ARG B O 1
ATOM 4269 N N . ASP B 1 288 ? 33.031 0.172 -8.852 1 30.14 288 ASP B N 1
ATOM 4270 C CA . ASP B 1 288 ? 34.375 0.361 -9.383 1 30.14 288 ASP B CA 1
ATOM 4271 C C . ASP B 1 288 ? 35.406 0.446 -8.258 1 30.14 288 ASP B C 1
ATOM 4273 O O . ASP B 1 288 ? 35.125 1.009 -7.199 1 30.14 288 ASP B O 1
#

Secondary structure (DSSP, 8-state):
-------------PPPPTT-EEEESSTTSHHHHHHHHHHHHTT-EEEEEES-HHHHHHHHHHHHTTT-EEEEEE--TT-HHHHHHHHHHHHHHHSS-SEEEE-------B-TTTS-HHHHHHHIIIIIIHHHHHHHHHHHHHHHHT-EEEEEE--THHHH--TTBHHHHHHHHHHHHHHHHHHHHTTTTTEEEEEE-----B----S----SS-S-HHHHHHHHT-S-BHHHHHHHHHHHHHTT-SEE--SHHHHHHHHHHHHHTHHHHHHHHHHIIIIIHHHHTT--/-------------PPPPTT-EEEESSTTSHHHHHHHHHHHHTT-EEEEEES-HHHHHHHHHHHHTTT-EEEEEE--TT-HHHHHHHHHHHHHHHSS-SEEEE-------B-TTTS-HHHHHHHIIIIIIHHHHHHHHHHHHHHHHT-EEEEEE--THHHH--TTBHHHHHHHHHHHHHHHHHHHHTTTTTEEEEEE-----B----S----SS-S-HHHHHHHHT-S-BHHHHHHHHHHHHHHT-SEE--SHHHHHHHHHHHHHTHHHHHHHHHHIIIIIHHHHTT--

Organism: NCBI:txid927083

Nearest PDB structures (foldseek):
  8g93-assembly1_B  TM=9.021E-01  e=2.224E-23  Canis lupus familiaris
  4weo-assembly1_A  TM=8.980E-01  e=3.135E-21  Burkholderia cenocepacia J2315
  6zzs-assembly2_F-2  TM=8.772E-01  e=1.614E-21  Acinetobacter baumannii
  4nbv-assembly1_A  TM=8.829E-01  e=9.775E-20  Cupriavidus taiwanensis
  4j2h-assembly1_A  TM=8.606E-01  e=5.346E-20  Sinorhizobium meliloti 1021

pLDDT: mean 86.11, std 19.56, range [25.95, 98.94]

Foldseek 3Di:
DDPPPPPPVQLPQFAQAAQAAEEFEPCLWFLNLLLLQVNLLRNYAYEYEYQDPNSRVVSVVNSVVNVHHYHYDYDDLLDLVRLLVSQVVSCVPPVAHAEYELDFAEFEFAAVVPPDVVVLCVRLSGLASSVVSNCVNRVVRNLVVLAHFYEREAALCCQLVAGRGNSNNVRSVNSLVVQVVVCVVSVRSRYFGAYEHEYAEAMPPPPPHPHCPPVQQQVVCCNNVDPHGSNNSSVQRSSCRSSRNHYGYPDPVSVVLNVVCVVQPVVSVVVSVVCCPVCPVVVSNVPD/DDPPPPPPVQLPQFAQAAQAAEEFEPCLWFLNLLLLQVNLLRNYAYEYEYQDPNSRVVSVVNSVVNVHHYHYDYDDLLDLVRLLVSQVVSCVVPVAHAEYELDFAEFEFAAVVPPDVVVLVVRLSGLASSVVSNCVNRVVRNLVVLAHFYEREAALCCQLVAGRGNSNNVRSVNSLVVQVVVCVVSVRSRYFGAYEHEYAEAIPPPPPHPHCPPVQQQVVCSNNVDPHGSNNSSVQRSSCRSSRNHYGYPDPVSVVLNVVCVVQPVVSVVVSVVCCPVCPVVVSNVPD

Sequence (576 aa):
MGGARGRRLRMTTSKIPSGARSVITGAGSGFGRAVSLALAERGARLLLSDVSKEGLAESVSMARGKGAQIESMIVDVRDAAQIEGMAKRAEEMWGGVDVLVNNAGVAVAGEVGSIPLDDWKWQVDINLWGVIYGCHYFVPKMKAHKSGWILNVASIAGVVSAPMMGPYNVTKAGVIALSETLATELATSGIKVTALCPSFFRTNIHKGSRATGMLTGRTEKLVTQSKWSAEEIAEHALRGLERGQLYVMPQSDAKAMWRLKRALGGGFFGAIGAAAKRGVLDRVMGRDMGGARGRRLRMTTSKIPSGARSVITGAGSGFGRAVSLALAERGARLLLSDVSKEGLAESVSMARGKGAQIESMIVDVRDAAQIEGMAKRAEEMWGGVDVLVNNAGVAVAGEVGSIPLDDWKWQVDINLWGVIYGCHYFVPKMKAHKSGWILNVASIAGVVSAPMMGPYNVTKAGVIALSETLATELATSGIKVTALCPSFFRTNIHKGSRATGMLTGRTEKLVTQSKWSAEEIAEHALRGLERGQLYVMPQSDAKAMWRLKRALGGGFFGAIGAAAKRGVLDRVMGRD

Radius of gyration: 23.81 Å; Cα contacts (8 Å, |Δi|>4): 1239; chains: 2; bounding box: 69×68×68 Å